Protein AF-A0A2V9AGB8-F1 (afdb_monomer_lite)

Secondary structure (DSSP, 8-state):
--S--S-EEEEEEEEEESS-SEEES--TT---SSTT--EEEEEEEEEEEE--STT---SEEE-SS-EEEEEEEEEEE--TTTSTTGGGSGGG-SEEEE-TTSS--EEEEEEEEEEES--EEEE-BTTBEEEEEEEEEEE--S-SSS----SEEES---TTEEEEEEEEEEEE--SS---SEEE--SSS--EEEEEESTT-EESSEEEEEEE-SS----SS-TTTTTEEEEETTEEES--HHHHHT---EE--S---S---GGG-EE--TTS-EEEEEEEPPTTSSS-EEEEEESSSS-EEEETTSSTTSEEE---TT-EEEEEEEEEE--TT-S-SEEEEE-SSSPPEEEEEEEE--S-SSS---EEEEEEEEEEE---EEEEEEEEESSS-EEEEEEEEEEE-TTSS-HHHHHHHHHH-----TTPPTT-EE--TT-------

Sequence (444 aa):
MSGTQLPIHITNIAFQYPQRGVVIGECSDGNRTGTCGVSGAVLDNVTAGLANQPNSGPCTDITGGSFWIWLRDYGCSGNAYNAAGGRFSNNAAAVLIDGAGNSGNGLIHINDSNFAGGGIKFIPGANGGSLYGSNITEEGLGDRVHDIPPVVWFTSFGGAVDSYLSNIQMADGGPTPTPAIQNDGGGPGPTVANTTGGGGVQGSATVLNQNIQNFTAQAISPILARQTGFFNGYMVGETDSARRIAGLVPVRFKNLAVSNSSSWVATQYSGATTLSTGQPDPFGGTSATKASSTTAMNEGMYFSKACQATRYTPNAGDWIIAGAWIKGDSRTTIHGLGLSFCGYPQPTFSKKMYQQGMLEGDGQWSWQWLAYKVSGGPATYFSLYCQFSTSPVTAYGPVLYIIPGGAISDDDALEFASTMASVDSACPVGSICNMPGHPLVTIP

Structure (mmCIF, N/CA/C/O backbone):
data_AF-A0A2V9AGB8-F1
#
_entry.id   AF-A0A2V9AGB8-F1
#
loop_
_atom_site.group_PDB
_atom_site.id
_atom_site.type_symbol
_atom_site.label_atom_id
_atom_site.label_alt_id
_atom_site.label_comp_id
_atom_site.label_asym_id
_atom_site.label_entity_id
_atom_site.label_seq_id
_atom_site.pdbx_PDB_ins_code
_atom_site.Cartn_x
_atom_site.Cartn_y
_atom_site.Cartn_z
_atom_site.occupancy
_atom_site.B_iso_or_equiv
_atom_site.auth_seq_id
_atom_site.auth_comp_id
_atom_site.auth_asym_id
_atom_site.auth_atom_id
_atom_site.pdbx_PDB_model_num
ATOM 1 N N . MET A 1 1 ? 11.034 12.033 -28.915 1.00 93.31 1 MET A N 1
ATOM 2 C CA . MET A 1 1 ? 9.718 12.670 -29.130 1.00 93.31 1 MET A CA 1
ATOM 3 C C . MET A 1 1 ? 9.537 13.741 -28.072 1.00 93.31 1 MET A C 1
ATOM 5 O O . MET A 1 1 ? 9.765 13.452 -26.906 1.00 93.31 1 MET A O 1
ATOM 9 N N . SER A 1 2 ? 9.191 14.961 -28.478 1.00 94.12 2 SER A N 1
ATOM 10 C CA . SER A 1 2 ? 9.151 16.152 -27.617 1.00 94.12 2 SER A CA 1
ATOM 11 C C . SER A 1 2 ? 7.982 17.038 -28.038 1.00 94.12 2 SER A C 1
ATOM 13 O O . SER A 1 2 ? 7.814 17.278 -29.234 1.00 94.12 2 SER A O 1
ATOM 15 N N . GLY A 1 3 ? 7.176 17.508 -27.084 1.00 92.19 3 GLY A N 1
ATOM 16 C CA . GLY A 1 3 ? 6.088 18.470 -27.306 1.00 92.19 3 GLY A CA 1
ATOM 17 C C . GLY A 1 3 ? 4.980 17.967 -28.236 1.00 92.19 3 GLY A C 1
ATOM 18 O O . GLY A 1 3 ? 4.286 18.756 -28.870 1.00 92.19 3 GLY A O 1
ATOM 19 N N . THR A 1 4 ? 4.840 16.650 -28.369 1.00 91.06 4 THR A N 1
ATOM 20 C CA . THR A 1 4 ? 3.859 16.026 -29.259 1.00 91.06 4 THR A CA 1
ATOM 21 C C . THR A 1 4 ? 2.482 16.056 -28.605 1.00 91.06 4 THR A C 1
ATOM 23 O O . THR A 1 4 ? 2.311 15.494 -27.531 1.00 91.06 4 THR A O 1
ATOM 26 N N . GLN A 1 5 ? 1.516 16.708 -29.253 1.00 88.00 5 GLN A N 1
ATOM 27 C CA . GLN A 1 5 ? 0.129 16.834 -28.770 1.00 88.00 5 GLN A CA 1
ATOM 28 C C . GLN A 1 5 ? -0.890 16.104 -29.659 1.00 88.00 5 GLN A C 1
ATOM 30 O O . GLN A 1 5 ? -2.086 16.109 -29.381 1.00 88.00 5 GLN A O 1
ATOM 35 N N . LEU A 1 6 ? -0.424 15.505 -30.757 1.00 87.94 6 LEU A N 1
ATOM 36 C CA . LEU A 1 6 ? -1.222 14.665 -31.644 1.00 87.94 6 LEU A CA 1
ATOM 37 C C . LEU A 1 6 ? -0.650 13.246 -31.616 1.00 87.94 6 LEU A C 1
ATOM 39 O O . LEU A 1 6 ? 0.575 13.120 -31.613 1.00 87.94 6 LEU A O 1
ATOM 43 N N . PRO A 1 7 ? -1.490 12.196 -31.653 1.00 90.62 7 PRO A N 1
ATOM 44 C CA . PRO A 1 7 ? -1.014 10.824 -31.573 1.00 90.62 7 PRO A CA 1
ATOM 45 C C . PRO A 1 7 ? 0.038 10.490 -32.637 1.00 90.62 7 PRO A C 1
ATOM 47 O O . PRO A 1 7 ? -0.209 10.646 -33.834 1.00 90.62 7 PRO A O 1
ATOM 50 N N . ILE A 1 8 ? 1.193 9.984 -32.203 1.00 95.62 8 ILE A N 1
ATOM 51 C CA . ILE A 1 8 ? 2.215 9.394 -33.077 1.00 95.62 8 ILE A CA 1
ATOM 52 C C . ILE A 1 8 ? 2.158 7.873 -32.949 1.00 95.62 8 ILE A C 1
ATOM 54 O O . ILE A 1 8 ? 2.048 7.347 -31.845 1.00 95.62 8 ILE A O 1
ATOM 58 N N . HIS A 1 9 ? 2.272 7.165 -34.072 1.00 97.38 9 HIS A N 1
ATOM 59 C CA . HIS A 1 9 ? 2.356 5.708 -34.104 1.00 97.38 9 HIS A CA 1
ATOM 60 C C . HIS A 1 9 ? 3.596 5.272 -34.892 1.00 97.38 9 HIS A C 1
ATOM 62 O O . HIS A 1 9 ? 3.750 5.627 -36.060 1.00 97.38 9 HIS A O 1
ATOM 68 N N . ILE A 1 10 ? 4.482 4.523 -34.237 1.00 97.50 10 ILE A N 1
ATOM 69 C CA . ILE A 1 10 ? 5.716 3.963 -34.794 1.00 97.50 10 ILE A CA 1
ATOM 70 C C . ILE A 1 10 ? 5.627 2.443 -34.687 1.00 97.50 10 ILE A C 1
ATOM 72 O O . ILE A 1 10 ? 5.300 1.929 -33.620 1.00 97.50 10 ILE A O 1
ATOM 76 N N . THR A 1 11 ? 5.931 1.726 -35.769 1.00 98.06 11 THR A N 1
ATOM 77 C CA . THR A 1 11 ? 5.819 0.264 -35.783 1.00 98.06 11 THR A CA 1
ATOM 78 C C . THR A 1 11 ? 6.891 -0.424 -36.618 1.00 98.06 11 THR A C 1
ATOM 80 O O . THR A 1 11 ? 7.381 0.163 -37.583 1.00 98.06 11 THR A O 1
ATOM 83 N N . ASN A 1 12 ? 7.213 -1.676 -36.269 1.00 97.62 12 ASN A N 1
ATOM 84 C CA . ASN A 1 12 ? 8.089 -2.584 -37.019 1.00 97.62 12 ASN A CA 1
ATOM 85 C C . ASN A 1 12 ? 9.506 -2.036 -37.233 1.00 97.62 12 ASN A C 1
ATOM 87 O O . ASN A 1 12 ? 10.056 -2.100 -38.335 1.00 97.62 12 ASN A O 1
ATOM 91 N N . ILE A 1 13 ? 10.095 -1.472 -36.179 1.00 96.75 13 ILE A N 1
ATOM 92 C CA . ILE A 1 13 ? 11.443 -0.903 -36.230 1.00 96.75 13 ILE A CA 1
ATOM 93 C C . ILE A 1 13 ? 12.311 -1.538 -35.147 1.00 96.75 13 ILE A C 1
ATOM 95 O O . ILE A 1 13 ? 11.943 -1.578 -33.976 1.00 96.75 13 ILE A O 1
ATOM 99 N N . ALA A 1 14 ? 13.504 -1.972 -35.545 1.00 96.00 14 ALA A N 1
ATOM 100 C CA . ALA A 1 14 ? 14.556 -2.412 -34.643 1.00 96.00 14 ALA A CA 1
ATOM 101 C C . ALA A 1 14 ? 15.813 -1.572 -34.875 1.00 96.00 14 ALA A C 1
ATOM 103 O O . ALA A 1 14 ? 16.216 -1.348 -36.019 1.00 96.00 14 ALA A O 1
ATOM 104 N N . PHE A 1 15 ? 16.431 -1.093 -33.800 1.00 94.50 15 PHE A N 1
ATOM 105 C CA . PHE A 1 15 ? 17.645 -0.288 -33.885 1.00 94.50 15 PHE A CA 1
ATOM 106 C C . PHE A 1 15 ? 18.494 -0.412 -32.623 1.00 94.50 15 PHE A C 1
ATOM 108 O O . PHE A 1 15 ? 18.021 -0.834 -31.570 1.00 94.50 15 PHE A O 1
ATOM 115 N N . GLN A 1 16 ? 19.759 -0.011 -32.726 1.00 91.62 16 GLN A N 1
ATOM 116 C CA . GLN A 1 16 ? 20.667 0.103 -31.592 1.00 91.62 16 GLN A CA 1
ATOM 117 C C . GLN A 1 16 ? 21.206 1.528 -31.525 1.00 91.62 16 GLN A C 1
ATOM 119 O O . GLN A 1 16 ? 21.646 2.075 -32.537 1.00 91.62 16 GLN A O 1
ATOM 124 N N . TYR A 1 17 ? 21.191 2.125 -30.335 1.00 90.81 17 TYR A N 1
ATOM 125 C CA . TYR A 1 17 ? 21.788 3.434 -30.098 1.00 90.81 17 TYR A CA 1
ATOM 126 C C . TYR A 1 17 ? 22.659 3.400 -28.835 1.00 90.81 17 TYR A C 1
ATOM 128 O O . TYR A 1 17 ? 22.215 2.869 -27.820 1.00 90.81 17 TYR A O 1
ATOM 136 N N . PRO A 1 18 ? 23.891 3.951 -28.845 1.00 85.81 18 PRO A N 1
ATOM 137 C CA . PRO A 1 18 ? 24.830 3.737 -27.745 1.00 85.81 18 PRO A CA 1
ATOM 138 C C . PRO A 1 18 ? 24.352 4.232 -26.378 1.00 85.81 18 PRO A C 1
ATOM 140 O O . PRO A 1 18 ? 24.642 3.578 -25.387 1.00 85.81 18 PRO A O 1
ATOM 143 N N . GLN A 1 19 ? 23.640 5.364 -26.324 1.00 90.25 19 GLN A N 1
ATOM 144 C CA . GLN A 1 19 ? 23.253 6.012 -25.064 1.00 90.25 19 GLN A CA 1
ATOM 145 C C . GLN A 1 19 ? 21.804 5.727 -24.660 1.00 90.25 19 GLN A C 1
ATOM 147 O O . GLN A 1 19 ? 21.586 4.930 -23.760 1.00 90.25 19 GLN A O 1
ATOM 152 N N . ARG A 1 20 ? 20.817 6.370 -25.297 1.00 93.94 20 ARG A N 1
ATOM 153 C CA . ARG A 1 20 ? 19.378 6.188 -25.029 1.00 93.94 20 ARG A CA 1
ATOM 154 C C . ARG A 1 20 ? 18.658 5.884 -26.337 1.00 93.94 20 ARG A C 1
ATOM 156 O O . ARG A 1 20 ? 18.829 6.632 -27.296 1.00 93.94 20 ARG A O 1
ATOM 163 N N . GLY A 1 21 ? 17.893 4.798 -26.390 1.00 93.94 21 GLY A N 1
ATOM 164 C CA . GLY A 1 21 ? 17.223 4.352 -27.612 1.00 93.94 21 GLY A CA 1
ATOM 165 C C . GLY A 1 21 ? 16.007 5.212 -27.945 1.00 93.94 21 GLY A C 1
ATOM 166 O O . GLY A 1 21 ? 15.950 5.852 -28.993 1.00 93.94 21 GLY A O 1
ATOM 167 N N . VAL A 1 22 ? 15.045 5.262 -27.027 1.00 96.81 22 VAL A N 1
ATOM 168 C CA . VAL A 1 22 ? 13.803 6.026 -27.175 1.00 96.81 22 VAL A CA 1
ATOM 169 C C . VAL A 1 22 ? 13.707 7.050 -26.052 1.00 96.81 22 VAL A C 1
ATOM 171 O O . VAL A 1 22 ? 13.789 6.701 -24.882 1.00 96.81 22 VAL A O 1
ATOM 174 N N . VAL A 1 23 ? 13.490 8.319 -26.396 1.00 97.19 23 VAL A N 1
ATOM 175 C CA . VAL A 1 23 ? 13.257 9.394 -25.418 1.00 97.19 23 VAL A CA 1
ATOM 176 C C . VAL A 1 23 ? 11.911 10.050 -25.711 1.00 97.19 23 VAL A C 1
ATOM 178 O O . VAL A 1 23 ? 11.649 10.437 -26.854 1.00 97.19 23 VAL A O 1
ATOM 181 N N . ILE A 1 24 ? 11.051 10.167 -24.702 1.00 97.62 24 ILE A N 1
ATOM 182 C CA . ILE A 1 24 ? 9.681 10.682 -24.783 1.00 97.62 24 ILE A CA 1
ATOM 183 C C . ILE A 1 24 ? 9.496 11.766 -23.718 1.00 97.62 24 ILE A C 1
ATOM 185 O O . ILE A 1 24 ? 9.663 11.510 -22.530 1.00 97.62 24 ILE A O 1
ATOM 189 N N . GLY A 1 25 ? 9.131 12.974 -24.146 1.00 96.31 25 GLY A N 1
ATOM 190 C CA . GLY A 1 25 ? 8.776 14.082 -23.255 1.00 96.31 25 GLY A CA 1
ATOM 191 C C . GLY A 1 25 ? 9.940 14.955 -22.782 1.00 96.31 25 GLY A C 1
ATOM 192 O O . GLY A 1 25 ? 9.713 15.974 -22.133 1.00 96.31 25 GLY A O 1
ATOM 193 N N . GLU A 1 26 ? 11.179 14.606 -23.131 1.00 96.56 26 GLU A N 1
ATOM 194 C CA . GLU A 1 26 ? 12.345 15.471 -22.927 1.00 96.56 26 GLU A CA 1
ATOM 195 C C . GLU A 1 26 ? 12.436 16.515 -24.048 1.00 96.56 26 GLU A C 1
ATOM 197 O O . GLU A 1 26 ? 12.346 16.178 -25.231 1.00 96.56 26 GLU A O 1
ATOM 202 N N . CYS A 1 27 ? 12.629 17.779 -23.677 1.00 95.31 27 CYS A N 1
ATOM 203 C CA . CYS A 1 27 ? 12.883 18.863 -24.619 1.00 95.31 27 CYS A CA 1
ATOM 204 C C . CYS A 1 27 ? 14.236 18.691 -25.335 1.00 95.31 27 CYS A C 1
ATOM 206 O O . CYS A 1 27 ? 15.144 18.024 -24.846 1.00 95.31 27 CYS A O 1
ATOM 208 N N . SER A 1 28 ? 14.426 19.354 -26.480 1.00 92.81 28 SER A N 1
ATOM 209 C CA . SER A 1 28 ? 15.685 19.284 -27.247 1.00 92.81 28 SER A CA 1
ATOM 210 C C . SER A 1 28 ? 16.911 19.847 -26.515 1.00 92.81 28 SER A C 1
ATOM 212 O O . SER A 1 28 ? 18.037 19.556 -26.905 1.00 92.81 28 SER A O 1
ATOM 214 N N . ASP A 1 29 ? 16.700 20.668 -25.488 1.00 93.12 29 ASP A N 1
ATOM 215 C CA . ASP A 1 29 ? 17.731 21.198 -24.588 1.00 93.12 29 ASP A CA 1
ATOM 216 C C . ASP A 1 29 ? 17.992 20.289 -23.369 1.00 93.12 29 ASP A C 1
ATOM 218 O O . ASP A 1 29 ? 18.758 20.652 -22.479 1.00 93.12 29 ASP A O 1
ATOM 222 N N . GLY A 1 30 ? 17.360 19.111 -23.319 1.00 92.31 30 GLY A N 1
ATOM 223 C CA . GLY A 1 30 ? 17.461 18.161 -22.213 1.00 92.31 30 GLY A CA 1
ATOM 224 C C . GLY A 1 30 ? 16.517 18.457 -21.045 1.00 92.31 30 GLY A C 1
ATOM 225 O O . GLY A 1 30 ? 16.614 17.803 -20.008 1.00 92.31 30 GLY A O 1
ATOM 226 N N . ASN A 1 31 ? 15.609 19.431 -21.164 1.00 93.56 31 ASN A N 1
ATOM 227 C CA . ASN A 1 31 ? 14.675 19.750 -20.090 1.00 93.56 31 ASN A CA 1
ATOM 228 C C . ASN A 1 31 ? 13.601 18.652 -19.902 1.00 93.56 31 ASN A C 1
ATOM 230 O O . ASN A 1 31 ? 12.929 18.243 -20.849 1.00 93.56 31 ASN A O 1
ATOM 234 N N . ARG A 1 32 ? 13.413 18.217 -18.647 1.00 94.62 32 ARG A N 1
ATOM 235 C CA . ARG A 1 32 ? 12.507 17.138 -18.205 1.00 94.62 32 ARG A CA 1
ATOM 236 C C . ARG A 1 32 ? 11.331 17.627 -17.339 1.00 94.62 32 ARG A C 1
ATOM 238 O O . ARG A 1 32 ? 10.526 16.822 -16.872 1.00 94.62 32 ARG A O 1
ATOM 245 N N . THR A 1 33 ? 11.214 18.936 -17.092 1.00 90.31 33 THR A N 1
ATOM 246 C CA . THR A 1 33 ? 10.330 19.505 -16.050 1.00 90.31 33 THR A CA 1
ATOM 247 C C . THR A 1 33 ? 8.850 19.611 -16.424 1.00 90.31 33 THR A C 1
ATOM 249 O O . THR A 1 33 ? 8.050 20.063 -15.608 1.00 90.31 33 THR A O 1
ATOM 252 N N . GLY A 1 34 ? 8.452 19.199 -17.630 1.00 85.06 34 GLY A N 1
ATOM 253 C CA . GLY A 1 34 ? 7.045 19.237 -18.057 1.00 85.06 34 GLY A CA 1
ATOM 254 C C . GLY A 1 34 ? 6.770 20.034 -19.329 1.00 85.06 34 GLY A C 1
ATOM 255 O O . GLY A 1 34 ? 5.703 19.904 -19.918 1.00 85.06 34 GLY A O 1
ATOM 256 N N . THR A 1 35 ? 7.717 20.862 -19.777 1.00 89.50 35 THR A N 1
ATOM 257 C CA . THR A 1 35 ? 7.488 21.808 -20.884 1.00 89.50 35 THR A CA 1
ATOM 258 C C . THR A 1 35 ? 7.236 21.120 -22.226 1.00 89.50 35 THR A C 1
ATOM 260 O O . THR A 1 35 ? 6.495 21.641 -23.056 1.00 89.50 35 THR A O 1
ATOM 263 N N . CYS A 1 36 ? 7.840 19.951 -22.444 1.00 94.50 36 CYS A N 1
ATOM 264 C CA . CYS A 1 36 ? 7.767 19.220 -23.707 1.00 94.50 36 CYS A CA 1
ATOM 265 C C . CYS A 1 36 ? 7.106 17.849 -23.572 1.00 94.50 36 CYS A C 1
ATOM 267 O O . CYS A 1 36 ? 7.430 16.940 -24.342 1.00 94.50 36 CYS A O 1
ATOM 269 N N . GLY A 1 37 ? 6.175 17.707 -22.626 1.00 94.06 37 GLY A N 1
ATOM 270 C CA . GLY A 1 37 ? 5.407 16.481 -22.445 1.00 94.06 37 GLY A CA 1
ATOM 271 C C . GLY A 1 37 ? 4.793 15.977 -23.746 1.00 94.06 37 GLY A C 1
ATOM 272 O O . GLY A 1 37 ? 4.405 16.751 -24.630 1.00 94.06 37 GLY A O 1
ATOM 273 N N . VAL A 1 38 ? 4.748 14.656 -23.874 1.00 96.81 38 VAL A N 1
ATOM 274 C CA . VAL A 1 38 ? 4.132 13.975 -25.009 1.00 96.81 38 VAL A CA 1
ATOM 275 C C . VAL A 1 38 ? 2.775 13.444 -24.592 1.00 96.81 38 VAL A C 1
ATOM 277 O O . VAL A 1 38 ? 2.616 12.849 -23.532 1.00 96.81 38 VAL A O 1
ATOM 280 N N . SER A 1 39 ? 1.807 13.652 -25.465 1.00 95.38 39 SER A N 1
ATOM 281 C CA . SER A 1 39 ? 0.431 13.235 -25.320 1.00 95.38 39 SER A CA 1
ATOM 282 C C . SER A 1 39 ? 0.065 12.391 -26.539 1.00 95.38 39 SER A C 1
ATOM 284 O O . SER A 1 39 ? -0.058 12.909 -27.649 1.00 95.38 39 SER A O 1
ATOM 286 N N . GLY A 1 40 ? -0.051 11.076 -26.342 1.00 94.50 40 GLY A N 1
ATOM 287 C CA . GLY A 1 40 ? -0.363 10.136 -27.418 1.00 94.50 40 GLY A CA 1
ATOM 288 C C . GLY A 1 40 ? 0.870 9.669 -28.195 1.00 94.50 40 GLY A C 1
ATOM 289 O O . GLY A 1 40 ? 1.226 10.239 -29.225 1.00 94.50 40 GLY A O 1
ATOM 290 N N . ALA A 1 41 ? 1.490 8.576 -27.753 1.00 97.00 41 ALA A N 1
ATOM 291 C CA . ALA A 1 41 ? 2.495 7.868 -28.545 1.00 97.00 41 ALA A CA 1
ATOM 292 C C . ALA A 1 41 ? 2.289 6.355 -28.468 1.00 97.00 41 ALA A C 1
ATOM 294 O O . ALA A 1 41 ? 2.092 5.807 -27.388 1.00 97.00 41 ALA A O 1
ATOM 295 N N . VAL A 1 42 ? 2.360 5.680 -29.609 1.00 98.06 42 VAL A N 1
ATOM 296 C CA . VAL A 1 42 ? 2.282 4.223 -29.717 1.00 98.06 42 VAL A CA 1
ATOM 297 C C . VAL A 1 42 ? 3.559 3.718 -30.377 1.00 98.06 42 VAL A C 1
ATOM 299 O O . VAL A 1 42 ? 3.916 4.171 -31.466 1.00 98.06 42 VAL A O 1
ATOM 302 N N . LEU A 1 43 ? 4.237 2.790 -29.712 1.00 98.06 43 LEU A N 1
ATOM 303 C CA . LEU A 1 43 ? 5.363 2.027 -30.228 1.00 98.06 43 LEU A CA 1
ATOM 304 C C . LEU A 1 43 ? 4.927 0.565 -30.251 1.00 98.06 43 LEU A C 1
ATOM 306 O O . LEU A 1 43 ? 4.695 -0.014 -29.193 1.00 98.06 43 LEU A O 1
ATOM 310 N N . ASP A 1 44 ? 4.766 0.010 -31.446 1.00 98.38 44 ASP A N 1
ATOM 311 C CA . ASP A 1 44 ? 4.157 -1.304 -31.667 1.00 98.38 44 ASP A CA 1
ATOM 312 C C . ASP A 1 44 ? 5.098 -2.203 -32.478 1.00 98.38 44 ASP A C 1
ATOM 314 O O . ASP A 1 44 ? 5.456 -1.865 -33.610 1.00 98.38 44 ASP A O 1
ATOM 318 N N . ASN A 1 45 ? 5.538 -3.322 -31.906 1.00 97.94 45 ASN A N 1
ATOM 319 C CA . ASN A 1 45 ? 6.587 -4.168 -32.471 1.00 97.94 45 ASN A CA 1
ATOM 320 C C . ASN A 1 45 ? 7.879 -3.371 -32.725 1.00 97.94 45 ASN A C 1
ATOM 322 O O . ASN A 1 45 ? 8.387 -3.263 -33.849 1.00 97.94 45 ASN A O 1
ATOM 326 N N . VAL A 1 46 ? 8.371 -2.722 -31.667 1.00 97.81 46 VAL A N 1
ATOM 327 C CA . VAL A 1 46 ? 9.589 -1.904 -31.697 1.00 97.81 46 VAL A CA 1
ATOM 328 C C . VAL A 1 46 ? 10.618 -2.485 -30.739 1.00 97.81 46 VAL A C 1
ATOM 330 O O . VAL A 1 46 ? 10.305 -2.818 -29.601 1.00 97.81 46 VAL A O 1
ATOM 333 N N . THR A 1 47 ? 11.867 -2.578 -31.190 1.00 96.62 47 THR A N 1
ATOM 334 C CA . THR A 1 47 ? 12.994 -2.992 -30.347 1.00 96.62 47 THR A CA 1
ATOM 335 C C . THR A 1 47 ? 14.099 -1.946 -30.373 1.00 96.62 47 THR A C 1
ATOM 337 O O . THR A 1 47 ? 14.580 -1.561 -31.441 1.00 96.62 47 THR A O 1
ATOM 340 N N . ALA A 1 48 ? 14.541 -1.518 -29.194 1.00 94.50 48 ALA A N 1
ATOM 341 C CA . ALA A 1 48 ? 15.700 -0.655 -29.031 1.00 94.50 48 ALA A CA 1
ATOM 342 C C . ALA A 1 48 ? 16.799 -1.377 -28.237 1.00 94.50 48 ALA A C 1
ATOM 344 O O . ALA A 1 48 ? 16.574 -1.902 -27.150 1.00 94.50 48 ALA A O 1
ATOM 345 N N . GLY A 1 49 ? 18.010 -1.404 -28.783 1.00 90.31 49 GLY A N 1
ATOM 346 C CA . GLY A 1 49 ? 19.202 -1.904 -28.103 1.00 90.31 49 GLY A CA 1
ATOM 347 C C . GLY A 1 49 ? 20.102 -0.768 -27.627 1.00 90.31 49 GLY A C 1
ATOM 348 O O . GLY A 1 49 ? 20.210 0.269 -28.286 1.00 90.31 49 GLY A O 1
ATOM 349 N N . LEU A 1 50 ? 20.810 -0.991 -26.522 1.00 90.50 50 LEU A N 1
ATOM 350 C CA . LEU A 1 50 ? 21.851 -0.098 -26.016 1.00 90.50 50 LEU A CA 1
ATOM 351 C C . LEU A 1 50 ? 23.254 -0.675 -26.211 1.00 90.50 50 LEU A C 1
ATOM 353 O O . LEU A 1 50 ? 23.440 -1.872 -26.431 1.00 90.50 50 LEU A O 1
ATOM 357 N N . ALA A 1 51 ? 24.267 0.186 -26.108 1.00 84.50 51 ALA A N 1
ATOM 358 C CA . ALA A 1 51 ? 25.621 -0.270 -25.817 1.00 84.50 51 ALA A CA 1
ATOM 359 C C . ALA A 1 51 ? 25.763 -0.433 -24.298 1.00 84.50 51 ALA A C 1
ATOM 361 O O . ALA A 1 51 ? 25.489 0.508 -23.557 1.00 84.50 51 ALA A O 1
ATOM 362 N N . ASN A 1 52 ? 26.219 -1.599 -23.841 1.00 80.44 52 ASN A N 1
ATOM 363 C CA . ASN A 1 52 ? 26.424 -1.887 -22.420 1.00 80.44 52 ASN A CA 1
ATOM 364 C C . ASN A 1 52 ? 27.689 -1.156 -21.916 1.00 80.44 52 ASN A C 1
ATOM 366 O O . ASN A 1 52 ? 28.795 -1.687 -22.004 1.00 80.44 52 ASN A O 1
ATOM 370 N N . GLN A 1 53 ? 27.546 0.106 -21.494 1.00 88.50 53 GLN A N 1
ATOM 371 C CA . GLN A 1 53 ? 28.639 0.976 -21.038 1.00 88.50 53 GLN A CA 1
ATOM 372 C C . GLN A 1 53 ? 28.208 1.851 -19.852 1.00 88.50 53 GLN A C 1
ATOM 374 O O . GLN A 1 53 ? 27.020 2.124 -19.705 1.00 88.50 53 GLN A O 1
ATOM 379 N N . PRO A 1 54 ? 29.138 2.373 -19.027 1.00 86.94 54 PRO A N 1
ATOM 380 C CA . PRO A 1 54 ? 28.777 3.008 -17.755 1.00 86.94 54 PRO A CA 1
ATOM 381 C C . PRO A 1 54 ? 27.805 4.191 -17.801 1.00 86.94 54 PRO A C 1
ATOM 383 O O . PRO A 1 54 ? 27.034 4.391 -16.862 1.00 86.94 54 PRO A O 1
ATOM 386 N N . ASN A 1 55 ? 27.818 4.949 -18.898 1.00 88.06 55 ASN A N 1
ATOM 387 C CA . ASN A 1 55 ? 27.000 6.152 -19.078 1.00 88.06 55 ASN A CA 1
ATOM 388 C C . ASN A 1 55 ? 25.821 5.939 -20.041 1.00 88.06 55 ASN A C 1
ATOM 390 O O . ASN A 1 55 ? 25.162 6.907 -20.415 1.00 88.06 55 ASN A O 1
ATOM 394 N N . SER A 1 56 ? 25.577 4.702 -20.473 1.00 92.31 56 SER A N 1
ATOM 395 C CA . SER A 1 56 ? 24.430 4.366 -21.316 1.00 92.31 56 SER A CA 1
ATOM 396 C C . SER A 1 56 ? 23.174 4.171 -20.478 1.00 92.31 56 SER A C 1
ATOM 398 O O . SER A 1 56 ? 23.247 3.847 -19.295 1.00 92.31 56 SER A O 1
ATOM 400 N N . GLY A 1 57 ? 22.024 4.289 -21.122 1.00 92.94 57 GLY A N 1
ATOM 401 C CA . GLY A 1 57 ? 20.713 4.055 -20.548 1.00 92.94 57 GLY A CA 1
ATOM 402 C C . GLY A 1 57 ? 20.052 5.301 -19.953 1.00 92.94 57 GLY A C 1
ATOM 403 O O . GLY A 1 57 ? 20.679 6.360 -19.872 1.00 92.94 57 GLY A O 1
ATOM 404 N N . PRO A 1 58 ? 18.773 5.184 -19.559 1.00 95.75 58 PRO A N 1
ATOM 405 C CA . PRO A 1 58 ? 17.888 4.032 -19.797 1.00 95.75 58 PRO A CA 1
ATOM 406 C C . PRO A 1 58 ? 17.612 3.812 -21.295 1.00 95.75 58 PRO A C 1
ATOM 408 O O . PRO A 1 58 ? 17.849 4.695 -22.121 1.00 95.75 58 PRO A O 1
ATOM 411 N N . CYS A 1 59 ? 17.134 2.624 -21.670 1.00 96.38 59 CYS A N 1
ATOM 412 C CA . CYS A 1 59 ? 16.876 2.317 -23.082 1.00 96.38 59 CYS A CA 1
ATOM 413 C C . CYS A 1 59 ? 15.683 3.099 -23.623 1.00 96.38 59 CYS A C 1
ATOM 415 O O . CYS A 1 59 ? 15.789 3.757 -24.660 1.00 96.38 59 CYS A O 1
ATOM 417 N N . THR A 1 60 ? 14.590 3.097 -22.867 1.00 97.88 60 THR A N 1
ATOM 418 C CA . THR A 1 60 ? 13.451 3.990 -23.057 1.00 97.88 60 THR A CA 1
ATOM 419 C C . THR A 1 60 ? 13.349 4.939 -21.876 1.00 97.88 60 THR A C 1
ATOM 421 O O . THR A 1 60 ? 13.343 4.499 -20.731 1.00 97.88 60 THR A O 1
ATOM 424 N N . ASP A 1 61 ? 13.249 6.231 -22.155 1.00 97.75 61 ASP A N 1
ATOM 425 C CA . ASP A 1 61 ? 13.164 7.303 -21.168 1.00 97.75 61 ASP A CA 1
ATOM 426 C C . ASP A 1 61 ? 11.865 8.087 -21.379 1.00 97.75 61 ASP A C 1
ATOM 428 O O . ASP A 1 61 ? 11.705 8.762 -22.398 1.00 97.75 61 ASP A O 1
ATOM 432 N N . ILE A 1 62 ? 10.917 7.967 -20.452 1.00 98.31 62 ILE A N 1
ATOM 433 C CA . ILE A 1 62 ? 9.615 8.641 -20.488 1.00 98.31 62 ILE A CA 1
ATOM 434 C C . ILE A 1 62 ? 9.581 9.666 -19.359 1.00 98.31 62 ILE A C 1
ATOM 436 O O . ILE A 1 62 ? 9.605 9.309 -18.184 1.00 98.31 62 ILE A O 1
ATOM 440 N N . THR A 1 63 ? 9.501 10.946 -19.705 1.00 97.44 63 THR A N 1
ATOM 441 C CA . THR A 1 63 ? 9.543 12.051 -18.742 1.00 97.44 63 THR A CA 1
ATOM 442 C C . THR A 1 63 ? 8.684 13.233 -19.199 1.00 97.44 63 THR A C 1
ATOM 444 O O . THR A 1 63 ? 7.878 13.108 -20.120 1.00 97.44 63 THR A O 1
ATOM 447 N N . GLY A 1 64 ? 8.824 14.391 -18.552 1.00 93.81 64 GLY A N 1
ATOM 448 C CA . GLY A 1 64 ? 8.236 15.640 -19.022 1.00 93.81 64 GLY A CA 1
ATOM 449 C C . GLY A 1 64 ? 6.726 15.738 -18.863 1.00 93.81 64 GLY A C 1
ATOM 450 O O . GLY A 1 64 ? 6.109 16.509 -19.588 1.00 93.81 64 GLY A O 1
ATOM 451 N N . GLY A 1 65 ? 6.115 14.991 -17.943 1.00 94.31 65 GLY A N 1
ATOM 452 C CA . GLY A 1 65 ? 4.661 15.001 -17.787 1.00 94.31 65 GLY A CA 1
ATOM 453 C C . GLY A 1 65 ? 3.953 14.373 -18.987 1.00 94.31 65 GLY A C 1
ATOM 454 O O . GLY A 1 65 ? 2.990 14.937 -19.501 1.00 94.31 65 GLY A O 1
ATOM 455 N N . SER A 1 66 ? 4.482 13.252 -19.480 1.00 97.06 66 SER A N 1
ATOM 456 C CA . SER A 1 66 ? 3.947 12.552 -20.648 1.00 97.06 66 SER A CA 1
ATOM 457 C C . SER A 1 66 ? 2.796 11.618 -20.277 1.00 97.06 66 SER A C 1
ATOM 459 O O . SER A 1 66 ? 2.838 10.938 -19.248 1.00 97.06 66 SER A O 1
ATOM 461 N N . PHE A 1 67 ? 1.784 11.565 -21.145 1.00 96.12 67 PHE A N 1
ATOM 462 C CA . PHE A 1 67 ? 0.575 10.771 -20.954 1.00 96.12 67 PHE A CA 1
ATOM 463 C C . PHE A 1 67 ? 0.141 10.039 -22.219 1.00 96.12 67 PHE A C 1
ATOM 465 O O . PHE A 1 67 ? 0.440 10.469 -23.335 1.00 96.12 67 PHE A O 1
ATOM 472 N N . TRP A 1 68 ? -0.625 8.959 -22.032 1.00 96.75 68 TRP A N 1
ATOM 473 C CA . TRP A 1 68 ? -1.198 8.169 -23.126 1.00 96.75 68 TRP A CA 1
ATOM 474 C C . TRP A 1 68 ? -0.098 7.589 -24.017 1.00 96.75 68 TRP A C 1
ATOM 476 O O . TRP A 1 68 ? 0.029 7.927 -25.197 1.00 96.75 68 TRP A O 1
ATOM 486 N N . ILE A 1 69 ? 0.745 6.755 -23.415 1.00 98.25 69 ILE A N 1
ATOM 487 C CA . ILE A 1 69 ? 1.864 6.106 -24.096 1.00 98.25 69 ILE A CA 1
ATOM 488 C C . ILE A 1 69 ? 1.607 4.604 -24.109 1.00 98.25 69 ILE A C 1
ATOM 490 O O . ILE A 1 69 ? 1.307 4.027 -23.068 1.00 98.25 69 ILE A O 1
ATOM 494 N N . TRP A 1 70 ? 1.742 3.969 -25.268 1.00 98.44 70 TRP A N 1
ATOM 495 C CA . TRP A 1 70 ? 1.594 2.526 -25.432 1.00 98.44 70 TRP A CA 1
ATOM 496 C C . TRP A 1 70 ? 2.872 1.936 -26.012 1.00 98.44 70 TRP A C 1
ATOM 498 O O . TRP A 1 70 ? 3.277 2.310 -27.109 1.00 98.44 70 TRP A O 1
ATOM 508 N N . LEU A 1 71 ? 3.473 1.002 -25.286 1.00 98.50 71 LEU A N 1
ATOM 509 C CA . LEU A 1 71 ? 4.534 0.123 -25.758 1.00 98.50 71 LEU A CA 1
ATOM 510 C C . LEU A 1 71 ? 3.916 -1.272 -25.914 1.00 98.50 71 LEU A C 1
ATOM 512 O O . LEU A 1 71 ? 3.458 -1.848 -24.929 1.00 98.50 71 LEU A O 1
ATOM 516 N N . ARG A 1 72 ? 3.832 -1.780 -27.141 1.00 98.00 72 ARG A N 1
ATOM 517 C CA . ARG A 1 72 ? 3.229 -3.079 -27.482 1.00 98.00 72 ARG A CA 1
ATOM 518 C C . ARG A 1 72 ? 4.248 -3.902 -28.243 1.00 98.00 72 ARG A C 1
ATOM 520 O O . ARG A 1 72 ? 4.952 -3.332 -29.077 1.00 98.00 72 ARG A O 1
ATOM 527 N N . ASP A 1 73 ? 4.340 -5.194 -27.944 1.00 97.50 73 ASP A N 1
ATOM 528 C CA . ASP A 1 73 ? 5.327 -6.079 -28.570 1.00 97.50 73 ASP A CA 1
ATOM 529 C C . ASP A 1 73 ? 6.735 -5.447 -28.506 1.00 97.50 73 ASP A C 1
ATOM 531 O O . ASP A 1 73 ? 7.429 -5.274 -29.510 1.00 97.50 73 ASP A O 1
ATOM 535 N N . TYR A 1 74 ? 7.104 -4.952 -27.319 1.00 97.56 74 TYR A N 1
ATOM 536 C CA . TYR A 1 74 ? 8.218 -4.017 -27.155 1.00 97.56 74 TYR A CA 1
ATOM 537 C C . TYR A 1 74 ? 9.464 -4.683 -26.568 1.00 97.56 74 TYR A C 1
ATOM 539 O O . TYR A 1 74 ? 9.401 -5.418 -25.581 1.00 97.56 74 TYR A O 1
ATOM 547 N N . GLY A 1 75 ? 10.622 -4.377 -27.152 1.00 95.88 75 GLY A N 1
ATOM 548 C CA . GLY A 1 75 ? 11.924 -4.863 -26.700 1.00 95.88 75 GLY A CA 1
ATOM 549 C C . GLY A 1 75 ? 12.849 -3.728 -26.271 1.00 95.88 75 GLY A C 1
ATOM 550 O O . GLY A 1 75 ? 13.040 -2.763 -27.012 1.00 95.88 75 GLY A O 1
ATOM 551 N N . CYS A 1 76 ? 13.477 -3.854 -25.101 1.00 93.94 76 CYS A N 1
ATOM 552 C CA . CYS A 1 76 ? 14.542 -2.940 -24.675 1.00 93.94 76 CYS A CA 1
ATOM 553 C C . CYS A 1 76 ? 15.605 -3.648 -23.834 1.00 93.94 76 CYS A C 1
ATOM 555 O O . CYS A 1 76 ? 15.281 -4.425 -22.939 1.00 93.94 76 CYS A O 1
ATOM 557 N N . SER A 1 77 ? 16.875 -3.313 -24.053 1.00 90.12 77 SER A N 1
ATOM 558 C CA . SER A 1 77 ? 17.970 -3.749 -23.178 1.00 90.12 77 SER A CA 1
ATOM 559 C C . SER A 1 77 ? 18.284 -2.682 -22.127 1.00 90.12 77 SER A C 1
ATOM 561 O O . SER A 1 77 ? 18.679 -1.575 -22.492 1.00 90.12 77 SER A O 1
ATOM 563 N N . GLY A 1 78 ? 18.160 -3.002 -20.842 1.00 90.31 78 GLY A N 1
ATOM 564 C CA . GLY A 1 78 ? 18.702 -2.198 -19.750 1.00 90.31 78 GLY A CA 1
ATOM 565 C C . GLY A 1 78 ? 20.236 -2.198 -19.711 1.00 90.31 78 GLY A C 1
ATOM 566 O O . GLY A 1 78 ? 20.915 -2.720 -20.596 1.00 90.31 78 GLY A O 1
ATOM 567 N N . ASN A 1 79 ? 20.794 -1.570 -18.677 1.00 92.56 79 ASN A N 1
ATOM 568 C CA . ASN A 1 79 ? 22.242 -1.395 -18.509 1.00 92.56 79 ASN A CA 1
ATOM 569 C C . ASN A 1 79 ? 22.700 -1.703 -17.071 1.00 92.56 79 ASN A C 1
ATOM 571 O O . ASN A 1 79 ? 23.682 -1.140 -16.588 1.00 92.56 79 ASN A O 1
ATOM 575 N N . ALA A 1 80 ? 21.981 -2.570 -16.349 1.00 90.38 80 ALA A N 1
ATOM 576 C CA . ALA A 1 80 ? 22.244 -2.848 -14.933 1.00 90.38 80 ALA A CA 1
ATOM 577 C C . ALA A 1 80 ? 23.680 -3.323 -14.641 1.00 90.38 80 ALA A C 1
ATOM 579 O O . ALA A 1 80 ? 24.215 -3.023 -13.575 1.00 90.38 80 ALA A O 1
ATOM 580 N N . TYR A 1 81 ? 24.318 -3.990 -15.606 1.00 88.44 81 TYR A N 1
ATOM 581 C CA . TYR A 1 81 ? 25.688 -4.506 -15.527 1.00 88.44 81 TYR A CA 1
ATOM 582 C C . TYR A 1 81 ? 26.754 -3.426 -15.369 1.00 88.44 81 TYR A C 1
ATOM 584 O O . TYR A 1 81 ? 27.710 -3.603 -14.620 1.00 88.44 81 TYR A O 1
ATOM 592 N N . ASN A 1 82 ? 26.610 -2.325 -16.109 1.00 90.81 82 ASN A N 1
ATOM 593 C CA . ASN A 1 82 ? 27.661 -1.319 -16.231 1.00 90.81 82 ASN A CA 1
ATOM 594 C C . ASN A 1 82 ? 27.247 0.051 -15.706 1.00 90.81 82 ASN A C 1
ATOM 596 O O . ASN A 1 82 ? 28.131 0.862 -15.431 1.00 90.81 82 ASN A O 1
ATOM 600 N N . ALA A 1 83 ? 25.947 0.326 -15.558 1.00 91.06 83 ALA A N 1
ATOM 601 C CA . ALA A 1 83 ? 25.450 1.627 -15.133 1.00 91.06 83 ALA A CA 1
ATOM 602 C C . ALA A 1 83 ? 26.150 2.107 -13.854 1.00 91.06 83 ALA A C 1
ATOM 604 O O . ALA A 1 83 ? 26.202 1.404 -12.841 1.00 91.06 83 ALA A O 1
ATOM 605 N N . ALA A 1 84 ? 26.649 3.344 -13.873 1.00 86.94 84 ALA A N 1
ATOM 606 C CA . ALA A 1 84 ? 27.157 3.979 -12.665 1.00 86.94 84 ALA A CA 1
ATOM 607 C C . ALA A 1 84 ? 26.036 4.037 -11.604 1.00 86.94 84 ALA A C 1
ATOM 609 O O . ALA A 1 84 ? 24.964 4.597 -11.850 1.00 86.94 84 ALA A O 1
ATOM 610 N N . GLY A 1 85 ? 26.267 3.420 -10.440 1.00 86.00 85 GLY A N 1
ATOM 611 C CA . GLY A 1 85 ? 25.250 3.209 -9.396 1.00 86.00 85 GLY A CA 1
ATOM 612 C C . GLY A 1 85 ? 24.565 1.832 -9.421 1.00 86.00 85 GLY A C 1
ATOM 613 O O . GLY A 1 85 ? 23.694 1.576 -8.588 1.00 86.00 85 GLY A O 1
ATOM 614 N N . GLY A 1 86 ? 24.961 0.944 -10.340 1.00 89.44 86 GLY A N 1
ATOM 615 C CA . GLY A 1 86 ? 24.477 -0.434 -10.453 1.00 89.44 86 GLY A CA 1
ATOM 616 C C . GLY A 1 86 ? 22.977 -0.519 -10.726 1.00 89.44 86 GLY A C 1
ATOM 617 O O . GLY A 1 86 ? 22.381 0.399 -11.293 1.00 89.44 86 GLY A O 1
ATOM 618 N N . ARG A 1 87 ? 22.342 -1.599 -10.252 1.00 89.56 87 ARG A N 1
ATOM 619 C CA . ARG A 1 87 ? 20.909 -1.885 -10.456 1.00 89.56 87 ARG A CA 1
ATOM 620 C C . ARG A 1 87 ? 19.955 -0.767 -10.026 1.00 89.56 87 ARG A C 1
ATOM 622 O O . ARG A 1 87 ? 18.839 -0.688 -10.521 1.00 89.56 87 ARG A O 1
ATOM 629 N N . PHE A 1 88 ? 20.370 0.094 -9.097 1.00 91.25 88 PHE A N 1
ATOM 630 C CA . PHE A 1 88 ? 19.528 1.175 -8.586 1.00 91.25 88 PHE A CA 1
ATOM 631 C C . PHE A 1 88 ? 19.560 2.434 -9.460 1.00 91.25 88 PHE A C 1
ATOM 633 O O . PHE A 1 88 ? 18.715 3.320 -9.299 1.00 91.25 88 PHE A O 1
ATOM 640 N N . SER A 1 89 ? 20.521 2.528 -10.381 1.00 94.62 89 SER A N 1
ATOM 641 C CA . SER A 1 89 ? 20.682 3.670 -11.274 1.00 94.62 89 SER A CA 1
ATOM 642 C C . SER A 1 89 ? 19.482 3.832 -12.206 1.00 94.62 89 SER A C 1
ATOM 644 O O . SER A 1 89 ? 18.891 2.855 -12.656 1.00 94.62 89 SER A O 1
ATOM 646 N N . ASN A 1 90 ? 19.132 5.073 -12.550 1.00 95.88 90 ASN A N 1
ATOM 647 C CA . ASN A 1 90 ? 18.141 5.339 -13.601 1.00 95.88 90 ASN A CA 1
ATOM 648 C C . ASN A 1 90 ? 18.600 4.778 -14.951 1.00 95.88 90 ASN A C 1
ATOM 650 O O . ASN A 1 90 ? 17.792 4.270 -15.720 1.00 95.88 90 ASN A O 1
ATOM 654 N N . ASN A 1 91 ? 19.911 4.791 -15.181 1.00 95.25 91 ASN A N 1
ATOM 655 C CA . ASN A 1 91 ? 20.529 4.262 -16.384 1.00 95.25 91 ASN A CA 1
ATOM 656 C C . ASN A 1 91 ? 20.411 2.737 -16.496 1.00 95.25 91 ASN A C 1
ATOM 658 O O . ASN A 1 91 ? 20.476 2.212 -17.599 1.00 95.25 91 ASN A O 1
ATOM 662 N N . ALA A 1 92 ? 20.213 2.023 -15.383 1.00 94.38 92 ALA A N 1
ATOM 663 C CA . ALA A 1 92 ? 20.081 0.570 -15.393 1.00 94.38 92 ALA A CA 1
ATOM 664 C C . ALA A 1 92 ? 18.764 0.087 -16.022 1.00 94.38 92 ALA A C 1
ATOM 666 O O . ALA A 1 92 ? 18.706 -1.047 -16.491 1.00 94.38 92 ALA A O 1
ATOM 667 N N . ALA A 1 93 ? 17.719 0.919 -16.035 1.00 95.94 93 ALA A N 1
ATOM 668 C CA . ALA A 1 93 ? 16.390 0.515 -16.476 1.00 95.94 93 ALA A CA 1
ATOM 669 C C . ALA A 1 93 ? 16.319 0.275 -17.996 1.00 95.94 93 ALA A C 1
ATOM 671 O O . ALA A 1 93 ? 16.867 1.040 -18.796 1.00 95.94 93 ALA A O 1
ATOM 672 N N . ALA A 1 94 ? 15.571 -0.753 -18.403 1.00 96.12 94 ALA A N 1
ATOM 673 C CA . ALA A 1 94 ? 15.137 -0.899 -19.790 1.00 96.12 94 ALA A CA 1
ATOM 674 C C . ALA A 1 94 ? 14.117 0.191 -20.137 1.00 96.12 94 ALA A C 1
ATOM 676 O O . ALA A 1 94 ? 14.224 0.844 -21.175 1.00 96.12 94 ALA A O 1
ATOM 677 N N . VAL A 1 95 ? 13.174 0.450 -19.230 1.00 98.31 95 VAL A N 1
ATOM 678 C CA . VAL A 1 95 ? 12.226 1.559 -19.344 1.00 98.31 95 VAL A CA 1
ATOM 679 C C . VAL A 1 95 ? 12.255 2.371 -18.060 1.00 98.31 95 VAL A C 1
ATOM 681 O O . VAL A 1 95 ? 11.921 1.873 -16.989 1.00 98.31 95 VAL A O 1
ATOM 684 N N . LEU A 1 96 ? 12.635 3.636 -18.158 1.00 98.31 96 LEU A N 1
ATOM 685 C CA . LEU A 1 96 ? 12.510 4.597 -17.078 1.00 98.31 96 LEU A CA 1
ATOM 686 C C . LEU A 1 96 ? 11.280 5.465 -17.326 1.00 98.31 96 LEU A C 1
ATOM 688 O O . LEU A 1 96 ? 11.175 6.123 -18.356 1.00 98.31 96 LEU A O 1
ATOM 692 N N . ILE A 1 97 ? 10.376 5.495 -16.355 1.00 98.44 97 ILE A N 1
ATOM 693 C CA . ILE A 1 97 ? 9.267 6.440 -16.293 1.00 98.44 97 ILE A CA 1
ATOM 694 C C . ILE A 1 97 ? 9.595 7.411 -15.164 1.00 98.44 97 ILE A C 1
ATOM 696 O O . ILE A 1 97 ? 9.472 7.071 -13.989 1.00 98.44 97 ILE A O 1
ATOM 700 N N . ASP A 1 98 ? 10.063 8.603 -15.522 1.00 97.50 98 ASP A N 1
ATOM 701 C CA . ASP A 1 98 ? 10.656 9.563 -14.598 1.00 97.50 98 ASP A CA 1
ATOM 702 C C . ASP A 1 98 ? 9.806 10.825 -14.450 1.00 97.50 98 ASP A C 1
ATOM 704 O O . ASP A 1 98 ? 9.839 11.755 -15.270 1.00 97.50 98 ASP A O 1
ATOM 708 N N . GLY A 1 99 ? 8.994 10.832 -13.398 1.00 95.44 99 GLY A N 1
ATOM 709 C CA . GLY A 1 99 ? 8.209 11.977 -12.958 1.00 95.44 99 GLY A CA 1
ATOM 710 C C . GLY A 1 99 ? 8.987 12.951 -12.073 1.00 95.44 99 GLY A C 1
ATOM 711 O O . GLY A 1 99 ? 8.419 13.963 -11.655 1.00 95.44 99 GLY A O 1
ATOM 712 N N . ALA A 1 100 ? 10.263 12.683 -11.760 1.00 92.12 100 ALA A N 1
ATOM 713 C CA . ALA A 1 100 ? 11.033 13.545 -10.875 1.00 92.12 100 ALA A CA 1
ATOM 714 C C . ALA A 1 100 ? 11.145 14.957 -11.470 1.00 92.12 100 ALA A C 1
ATOM 716 O O . ALA A 1 100 ? 11.660 15.164 -12.566 1.00 92.12 100 ALA A O 1
ATOM 717 N N . GLY A 1 101 ? 10.641 15.948 -10.733 1.00 89.94 101 GLY A N 1
ATOM 718 C CA . GLY A 1 101 ? 10.664 17.348 -11.162 1.00 89.94 101 GLY A CA 1
ATOM 719 C C . GLY A 1 101 ? 9.539 17.761 -12.118 1.00 89.94 101 GLY A C 1
ATOM 720 O O . GLY A 1 101 ? 9.588 18.875 -12.632 1.00 89.94 101 GLY A O 1
ATOM 721 N N . ASN A 1 102 ? 8.524 16.918 -12.337 1.00 92.62 102 ASN A N 1
ATOM 722 C CA . ASN A 1 102 ? 7.302 17.283 -13.057 1.00 92.62 102 ASN A CA 1
ATOM 723 C C . ASN A 1 102 ? 6.036 16.802 -12.313 1.00 92.62 102 ASN A C 1
ATOM 725 O O . ASN A 1 102 ? 6.096 16.259 -11.205 1.00 92.62 102 ASN A O 1
ATOM 729 N N . SER A 1 103 ? 4.859 17.056 -12.893 1.00 92.00 103 SER A N 1
ATOM 730 C CA . SER A 1 103 ? 3.577 16.670 -12.290 1.00 92.00 103 SER A CA 1
ATOM 731 C C . SER A 1 103 ? 3.345 15.155 -12.251 1.00 92.00 103 SER A C 1
ATOM 733 O O . SER A 1 103 ? 2.512 14.713 -11.472 1.00 92.00 103 SER A O 1
ATOM 735 N N . GLY A 1 104 ? 4.085 14.360 -13.020 1.00 93.75 104 GLY A N 1
ATOM 736 C CA . GLY A 1 104 ? 3.939 12.910 -13.121 1.00 93.75 104 GLY A CA 1
ATOM 737 C C . GLY A 1 104 ? 3.721 12.465 -14.558 1.00 93.75 104 GLY A C 1
ATOM 738 O O . GLY A 1 104 ? 3.174 13.212 -15.364 1.00 93.75 104 GLY A O 1
ATOM 739 N N . ASN A 1 105 ? 4.131 11.236 -14.866 1.00 96.31 105 ASN A N 1
ATOM 740 C CA . ASN A 1 105 ? 3.832 10.583 -16.139 1.00 96.31 105 ASN A CA 1
ATOM 741 C C . ASN A 1 105 ? 2.807 9.482 -15.883 1.00 96.31 105 ASN A C 1
ATOM 743 O O . ASN A 1 105 ? 2.920 8.746 -14.899 1.00 96.31 105 ASN A O 1
ATOM 747 N N . GLY A 1 106 ? 1.807 9.356 -16.746 1.00 95.50 106 GLY A N 1
ATOM 748 C CA . GLY A 1 106 ? 0.718 8.425 -16.490 1.00 95.50 106 GLY A CA 1
ATOM 749 C C . GLY A 1 106 ? 0.018 7.928 -17.731 1.00 95.50 106 GLY A C 1
ATOM 750 O O . GLY A 1 106 ? 0.269 8.378 -18.840 1.00 95.50 106 GLY A O 1
ATOM 751 N N . LEU A 1 107 ? -0.875 6.968 -17.533 1.00 96.38 107 LEU A N 1
ATOM 752 C CA . LEU A 1 107 ? -1.560 6.260 -18.609 1.00 96.38 107 LEU A CA 1
ATOM 753 C C . LEU A 1 107 ? -0.520 5.661 -19.566 1.00 96.38 107 LEU A C 1
ATOM 755 O O . LEU A 1 107 ? -0.614 5.788 -20.788 1.00 96.38 107 LEU A O 1
ATOM 759 N N . ILE A 1 108 ? 0.523 5.083 -18.960 1.00 98.50 108 ILE A N 1
ATOM 760 C CA . ILE A 1 108 ? 1.601 4.379 -19.639 1.00 98.50 108 ILE A CA 1
ATOM 761 C C . ILE A 1 108 ? 1.227 2.904 -19.659 1.00 98.50 108 ILE A C 1
ATOM 763 O O . ILE A 1 108 ? 1.055 2.287 -18.611 1.00 98.50 108 ILE A O 1
ATOM 767 N N . HIS A 1 109 ? 1.086 2.352 -20.852 1.00 98.62 109 HIS A N 1
ATOM 768 C CA . HIS A 1 109 ? 0.724 0.965 -21.087 1.00 98.62 109 HIS A CA 1
ATOM 769 C C . HIS A 1 109 ? 1.923 0.243 -21.689 1.00 98.62 109 HIS A C 1
ATOM 771 O O . HIS A 1 109 ? 2.468 0.700 -22.694 1.00 98.62 109 HIS A O 1
ATOM 777 N N . ILE A 1 110 ? 2.343 -0.857 -21.074 1.00 98.56 110 ILE A N 1
ATOM 778 C CA . ILE A 1 110 ? 3.451 -1.685 -21.548 1.00 98.56 110 ILE A CA 1
ATOM 779 C C . ILE A 1 110 ? 2.956 -3.125 -21.615 1.00 98.56 110 ILE A C 1
ATOM 781 O O . ILE A 1 110 ? 2.575 -3.711 -20.603 1.00 98.56 110 ILE A O 1
ATOM 785 N N . ASN A 1 111 ? 2.923 -3.687 -22.814 1.00 98.00 111 ASN A N 1
ATOM 786 C CA . ASN A 1 111 ? 2.295 -4.968 -23.085 1.00 98.00 111 ASN A CA 1
ATOM 787 C C . ASN A 1 111 ? 3.214 -5.847 -23.926 1.00 98.00 111 ASN A C 1
ATOM 789 O O . ASN A 1 111 ? 3.903 -5.343 -24.815 1.00 98.00 111 ASN A O 1
ATOM 793 N N . ASP A 1 112 ? 3.208 -7.147 -23.630 1.00 97.81 112 ASP A N 1
ATOM 794 C CA . ASP A 1 112 ? 3.855 -8.186 -24.439 1.00 97.81 112 ASP A CA 1
ATOM 795 C C . ASP A 1 112 ? 5.325 -7.837 -24.706 1.00 97.81 112 ASP A C 1
ATOM 797 O O . ASP A 1 112 ? 5.772 -7.667 -25.833 1.00 97.81 112 ASP A O 1
ATOM 801 N N . SER A 1 113 ? 6.068 -7.600 -23.626 1.00 97.00 113 SER A N 1
ATOM 802 C CA . SER A 1 113 ? 7.404 -7.007 -23.694 1.00 97.00 113 SER A CA 1
ATOM 803 C C . SER A 1 113 ? 8.466 -7.939 -23.131 1.00 97.00 113 SER A C 1
ATOM 805 O O . SER A 1 113 ? 8.240 -8.629 -22.133 1.00 97.00 113 SER A O 1
ATOM 807 N N . ASN A 1 114 ? 9.643 -7.919 -23.752 1.00 94.06 114 ASN A N 1
ATOM 808 C CA . ASN A 1 114 ? 10.820 -8.624 -23.257 1.00 94.06 114 ASN A CA 1
ATOM 809 C C . ASN A 1 114 ? 11.961 -7.634 -23.013 1.00 94.06 114 ASN A C 1
ATOM 811 O O . ASN A 1 114 ? 12.342 -6.866 -23.904 1.00 94.06 114 ASN A O 1
ATOM 815 N N . PHE A 1 115 ? 12.501 -7.660 -21.801 1.00 94.38 115 PHE A N 1
ATOM 816 C CA . PHE A 1 115 ? 13.614 -6.824 -21.388 1.00 94.38 115 PHE A CA 1
ATOM 817 C C . PHE A 1 115 ? 14.827 -7.654 -21.007 1.00 94.38 115 PHE A C 1
ATOM 819 O O . PHE A 1 115 ? 14.701 -8.778 -20.530 1.00 94.38 115 PHE A O 1
ATOM 826 N N . ALA A 1 116 ? 16.006 -7.065 -21.190 1.00 90.38 116 ALA A N 1
ATOM 827 C CA . ALA A 1 116 ? 17.262 -7.714 -20.852 1.00 90.38 116 ALA A CA 1
ATOM 828 C C . ALA A 1 116 ? 18.162 -6.798 -20.025 1.00 90.38 116 ALA A C 1
ATOM 830 O O . ALA A 1 116 ? 18.460 -5.685 -20.460 1.00 90.38 116 ALA A O 1
ATOM 831 N N . GLY A 1 117 ? 18.643 -7.257 -18.869 1.00 89.38 117 GLY A N 1
ATOM 832 C CA . GLY A 1 117 ? 19.598 -6.498 -18.057 1.00 89.38 117 GLY A CA 1
ATOM 833 C C . GLY A 1 117 ? 19.018 -5.239 -17.415 1.00 89.38 117 GLY A C 1
ATOM 834 O O . GLY A 1 117 ? 19.742 -4.255 -17.229 1.00 89.38 117 GLY A O 1
ATOM 835 N N . GLY A 1 118 ? 17.718 -5.247 -17.124 1.00 91.50 118 GLY A N 1
ATOM 836 C CA . GLY A 1 118 ? 16.990 -4.126 -16.545 1.00 91.50 118 GLY A CA 1
ATOM 837 C C . GLY A 1 118 ? 15.493 -4.184 -16.833 1.00 91.50 118 GLY A C 1
ATOM 838 O O . GLY A 1 118 ? 15.086 -4.500 -17.942 1.00 91.50 118 GLY A O 1
ATOM 839 N N . GLY A 1 119 ? 14.671 -3.824 -15.847 1.00 94.81 119 GLY A N 1
ATOM 840 C CA . GLY A 1 119 ? 13.214 -3.768 -15.978 1.00 94.81 119 GLY A CA 1
ATOM 841 C C . GLY A 1 119 ? 12.663 -2.355 -16.185 1.00 94.81 119 GLY A C 1
ATOM 842 O O . GLY A 1 119 ? 13.337 -1.448 -16.689 1.00 94.81 119 GLY A O 1
ATOM 843 N N . ILE A 1 120 ? 11.419 -2.167 -15.752 1.00 98.19 120 ILE A N 1
ATOM 844 C CA . ILE A 1 120 ? 10.725 -0.885 -15.688 1.00 98.19 120 ILE A CA 1
ATOM 845 C C . ILE A 1 120 ? 11.004 -0.240 -14.333 1.00 98.19 120 ILE A C 1
ATOM 847 O O . ILE A 1 120 ? 10.652 -0.791 -13.291 1.00 98.19 120 ILE A O 1
ATOM 851 N N . LYS A 1 121 ? 11.567 0.966 -14.333 1.00 97.94 121 LYS A N 1
ATOM 852 C CA . LYS A 1 121 ? 11.680 1.807 -13.141 1.00 97.94 121 LYS A CA 1
ATOM 853 C C . LYS A 1 121 ? 10.683 2.953 -13.231 1.00 97.94 121 LYS A C 1
ATOM 855 O O . LYS A 1 121 ? 10.723 3.735 -14.177 1.00 97.94 121 LYS A O 1
ATOM 860 N N . PHE A 1 122 ? 9.816 3.069 -12.235 1.00 97.88 122 PHE A N 1
ATOM 861 C CA . PHE A 1 122 ? 8.794 4.099 -12.141 1.00 97.88 122 PHE A CA 1
ATOM 862 C C . PHE A 1 122 ? 9.077 5.030 -10.961 1.00 97.88 122 PHE A C 1
ATOM 864 O O . PHE A 1 122 ? 9.100 4.610 -9.800 1.00 97.88 122 PHE A O 1
ATOM 871 N N . ILE A 1 123 ? 9.260 6.308 -11.277 1.00 96.88 123 ILE A N 1
ATOM 872 C CA . ILE A 1 123 ? 9.435 7.400 -10.326 1.00 96.88 123 ILE A CA 1
ATOM 873 C C . ILE A 1 123 ? 8.217 8.322 -10.480 1.00 96.88 123 ILE A C 1
ATOM 875 O O . ILE A 1 123 ? 8.090 8.970 -11.521 1.00 96.88 123 ILE A O 1
ATOM 879 N N . PRO A 1 124 ? 7.295 8.391 -9.502 1.00 94.62 124 PRO A N 1
ATOM 880 C CA . PRO A 1 124 ? 6.130 9.266 -9.608 1.00 94.62 124 PRO A CA 1
ATOM 881 C C . PRO A 1 124 ? 6.526 10.746 -9.572 1.00 94.62 124 PRO A C 1
ATOM 883 O O . PRO A 1 124 ? 7.538 11.120 -8.977 1.00 94.62 124 PRO A O 1
ATOM 886 N N . GLY A 1 125 ? 5.690 11.596 -10.171 1.00 94.12 125 GLY A N 1
ATOM 887 C CA . GLY A 1 125 ? 5.805 13.049 -10.034 1.00 94.12 125 GLY A CA 1
ATOM 888 C C . GLY A 1 125 ? 4.973 13.602 -8.881 1.00 94.12 125 GLY A C 1
ATOM 889 O O . GLY A 1 125 ? 4.416 12.856 -8.074 1.00 94.12 125 GLY A O 1
ATOM 890 N N . ALA A 1 126 ? 4.860 14.931 -8.813 1.00 91.62 126 ALA A N 1
ATOM 891 C CA . ALA A 1 126 ? 4.160 15.618 -7.721 1.00 91.62 126 ALA A CA 1
ATOM 892 C C . ALA A 1 126 ? 2.678 15.213 -7.585 1.00 91.62 126 ALA A C 1
ATOM 894 O O . ALA A 1 126 ? 2.158 15.164 -6.472 1.00 91.62 126 ALA A O 1
ATOM 895 N N . ASN A 1 127 ? 2.024 14.870 -8.699 1.00 91.06 127 ASN A N 1
ATOM 896 C CA . ASN A 1 127 ? 0.643 14.389 -8.748 1.00 91.06 127 ASN A CA 1
ATOM 897 C C . ASN A 1 127 ? 0.567 12.873 -9.013 1.00 91.06 127 ASN A C 1
ATOM 899 O O . ASN A 1 127 ? -0.469 12.383 -9.449 1.00 91.06 127 ASN A O 1
ATOM 903 N N . GLY A 1 128 ? 1.650 12.125 -8.770 1.00 91.94 128 GLY A N 1
ATOM 904 C CA . GLY A 1 128 ? 1.695 10.677 -8.964 1.00 91.94 128 GLY A CA 1
ATOM 905 C C . GLY A 1 128 ? 1.957 10.263 -10.413 1.00 91.94 128 GLY A C 1
ATOM 906 O O . GLY A 1 128 ? 2.985 10.635 -10.985 1.00 91.94 128 GLY A O 1
ATOM 907 N N . GLY A 1 129 ? 1.073 9.433 -10.969 1.00 94.62 129 GLY A N 1
ATOM 908 C CA . GLY A 1 129 ? 1.197 8.866 -12.314 1.00 94.62 129 GLY A CA 1
ATOM 909 C C . GLY A 1 129 ? 0.525 7.498 -12.444 1.00 94.62 129 GLY A C 1
ATOM 910 O O . GLY A 1 129 ? -0.112 7.026 -11.507 1.00 94.62 129 GLY A O 1
ATOM 911 N N . SER A 1 130 ? 0.661 6.837 -13.592 1.00 96.56 130 SER A N 1
ATOM 912 C CA . SER A 1 130 ? 0.146 5.471 -13.731 1.00 96.56 130 SER A CA 1
ATOM 913 C C . SER A 1 130 ? 0.874 4.601 -14.743 1.00 96.56 130 SER A C 1
ATOM 915 O O . SER A 1 130 ? 1.377 5.082 -15.761 1.00 96.56 130 SER A O 1
ATOM 917 N N . LEU A 1 131 ? 0.915 3.305 -14.431 1.00 97.75 131 LEU A N 1
ATOM 918 C CA . LEU A 1 131 ? 1.551 2.254 -15.219 1.00 97.75 131 LEU A CA 1
ATOM 919 C C . LEU A 1 131 ? 0.627 1.036 -15.287 1.00 97.75 131 LEU A C 1
ATOM 921 O O . LEU A 1 131 ? 0.256 0.475 -14.262 1.00 97.75 131 LEU A O 1
ATOM 925 N N . TYR A 1 132 ? 0.313 0.590 -16.496 1.00 98.44 132 TYR A N 1
ATOM 926 C CA . TYR A 1 132 ? -0.431 -0.637 -16.747 1.00 98.44 132 TYR A CA 1
ATOM 927 C C . TYR A 1 132 ? 0.472 -1.591 -17.522 1.00 98.44 132 TYR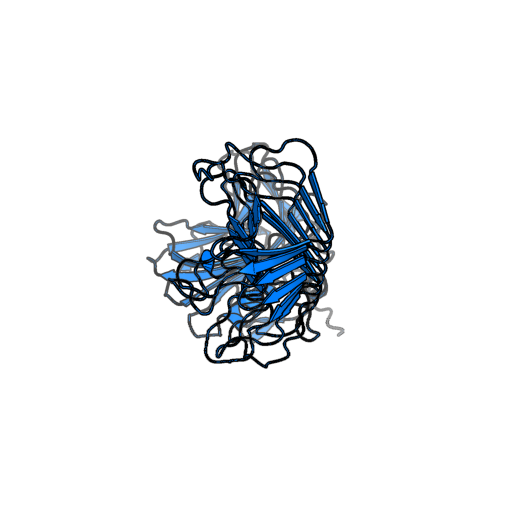 A C 1
ATOM 929 O O . TYR A 1 132 ? 0.875 -1.292 -18.644 1.00 98.44 132 TYR A O 1
ATOM 937 N N . GLY A 1 133 ? 0.822 -2.716 -16.907 1.00 97.81 133 GLY A N 1
ATOM 938 C CA . GLY A 1 133 ? 1.775 -3.678 -17.453 1.00 97.81 133 GLY A CA 1
ATOM 939 C C . GLY A 1 133 ? 1.135 -5.045 -17.662 1.00 97.81 133 GLY A C 1
ATOM 940 O O . GLY A 1 133 ? 0.497 -5.540 -16.738 1.00 97.81 133 GLY A O 1
ATOM 941 N N . SER A 1 134 ? 1.319 -5.684 -18.821 1.00 97.44 134 SER A N 1
ATOM 942 C CA . SER A 1 134 ? 0.909 -7.084 -19.011 1.00 97.44 134 SER A CA 1
ATOM 943 C C . SER A 1 134 ? 1.897 -7.897 -19.834 1.00 97.44 134 SER A C 1
ATOM 945 O O . SER A 1 134 ? 2.398 -7.398 -20.835 1.00 97.44 134 SER A O 1
ATOM 947 N N . ASN A 1 135 ? 2.105 -9.167 -19.466 1.00 96.56 135 ASN A N 1
ATOM 948 C CA . ASN A 1 135 ? 2.969 -10.108 -20.194 1.00 96.56 135 ASN A CA 1
ATOM 949 C C . ASN A 1 135 ? 4.379 -9.538 -20.390 1.00 96.56 135 ASN A C 1
ATOM 951 O O . ASN A 1 135 ? 4.866 -9.395 -21.510 1.00 96.56 135 ASN A O 1
ATOM 955 N N . ILE A 1 136 ? 5.009 -9.153 -19.284 1.00 96.56 136 ILE A N 1
ATOM 956 C CA . ILE A 1 136 ? 6.337 -8.542 -19.292 1.00 96.56 136 ILE A CA 1
ATOM 957 C C . ILE A 1 136 ? 7.308 -9.536 -18.689 1.00 96.56 136 ILE A C 1
ATOM 959 O O . ILE A 1 136 ? 7.123 -9.959 -17.547 1.00 96.56 136 ILE A O 1
ATOM 963 N N . THR A 1 137 ? 8.340 -9.876 -19.449 1.00 93.19 137 THR A N 1
ATOM 964 C CA . THR A 1 137 ? 9.442 -10.708 -18.974 1.00 93.19 137 THR A CA 1
ATOM 965 C C . THR A 1 137 ? 10.707 -9.872 -18.911 1.00 93.19 137 THR A C 1
ATOM 967 O O . THR A 1 137 ? 10.992 -9.111 -19.833 1.00 93.19 137 THR A O 1
ATOM 970 N N . GLU A 1 138 ? 11.454 -10.004 -17.823 1.00 91.00 138 GLU A N 1
ATOM 971 C CA . GLU A 1 138 ? 12.831 -9.530 -17.749 1.00 91.00 138 GLU A CA 1
ATOM 972 C C . GLU A 1 138 ? 13.765 -10.721 -17.575 1.00 91.00 138 GLU A C 1
ATOM 974 O O . GLU A 1 138 ? 13.496 -11.648 -16.800 1.00 91.00 138 GLU A O 1
ATOM 979 N N . GLU A 1 139 ? 14.839 -10.695 -18.351 1.00 87.06 139 GLU A N 1
ATOM 980 C CA . GLU A 1 139 ? 15.931 -11.646 -18.286 1.00 87.06 139 GLU A CA 1
ATOM 981 C C . GLU A 1 139 ? 17.207 -10.889 -17.900 1.00 87.06 139 GLU A C 1
ATOM 983 O O . GLU A 1 139 ? 17.706 -10.032 -18.637 1.00 87.06 139 GLU A O 1
ATOM 988 N N . GLY A 1 140 ? 17.809 -11.238 -16.770 1.00 72.50 140 GLY A N 1
ATOM 989 C CA . GLY A 1 140 ? 19.243 -11.064 -16.639 1.00 72.50 140 GLY A CA 1
ATOM 990 C C . GLY A 1 140 ? 19.911 -11.899 -17.728 1.00 72.50 140 GLY A C 1
ATOM 991 O O . GLY A 1 140 ? 19.505 -13.019 -17.992 1.00 72.50 140 GLY A O 1
ATOM 992 N N . LEU A 1 141 ? 20.958 -11.383 -18.361 1.00 67.50 141 LEU A N 1
ATOM 993 C CA . LEU A 1 141 ? 21.787 -12.037 -19.385 1.00 67.50 141 LEU A CA 1
ATOM 994 C C . LEU A 1 141 ? 22.498 -13.333 -18.908 1.00 67.50 141 LEU A C 1
ATOM 996 O O . LEU A 1 141 ? 23.522 -13.719 -19.468 1.00 67.50 141 LEU A O 1
ATOM 1000 N N . GLY A 1 142 ? 22.014 -13.974 -17.843 1.00 65.06 142 GLY A N 1
ATOM 1001 C CA . GLY A 1 142 ? 22.395 -15.300 -17.374 1.00 65.06 142 GLY A CA 1
ATOM 1002 C C . GLY A 1 142 ? 23.754 -15.423 -16.704 1.00 65.06 142 GLY A C 1
ATOM 1003 O O . GLY A 1 142 ? 24.168 -16.528 -16.357 1.00 65.06 142 GLY A O 1
ATOM 1004 N N . ASP A 1 143 ? 24.467 -14.315 -16.484 1.00 72.50 143 ASP A N 1
ATOM 1005 C CA . ASP A 1 143 ? 25.788 -14.383 -15.859 1.00 72.50 143 ASP A CA 1
ATOM 1006 C C . ASP A 1 143 ? 25.735 -14.718 -14.362 1.00 72.50 143 ASP A C 1
ATOM 1008 O O . ASP A 1 143 ? 26.699 -15.267 -13.834 1.00 72.50 143 ASP A O 1
ATOM 1012 N N . ARG A 1 144 ? 24.617 -14.427 -13.679 1.00 76.50 144 ARG A N 1
ATOM 1013 C CA . ARG A 1 144 ? 24.436 -14.579 -12.222 1.00 76.50 144 ARG A CA 1
ATOM 1014 C C . ARG A 1 144 ? 25.564 -13.960 -11.391 1.00 76.50 144 ARG A C 1
ATOM 1016 O O . ARG A 1 144 ? 25.776 -14.355 -10.247 1.00 76.50 144 ARG A O 1
ATOM 1023 N N . VAL A 1 145 ? 26.286 -12.992 -11.954 1.00 82.75 145 VAL A N 1
ATOM 1024 C CA . VAL A 1 145 ? 27.365 -12.250 -11.289 1.00 82.75 145 VAL A CA 1
ATOM 1025 C C . VAL A 1 145 ? 26.893 -10.848 -10.940 1.00 82.75 145 VAL A C 1
ATOM 1027 O O . VAL A 1 145 ? 27.245 -10.334 -9.879 1.00 82.75 145 VAL A O 1
ATOM 1030 N N . HIS A 1 146 ? 26.084 -10.235 -11.801 1.00 86.12 146 HIS A N 1
ATOM 1031 C CA . HIS A 1 146 ? 25.632 -8.865 -11.605 1.00 86.12 146 HIS A CA 1
ATOM 1032 C C . HIS A 1 146 ? 24.207 -8.823 -11.081 1.00 86.12 146 HIS A C 1
ATOM 1034 O O . HIS A 1 146 ? 23.335 -9.573 -11.518 1.00 86.12 146 HIS A O 1
ATOM 1040 N N . ASP A 1 147 ? 23.962 -7.925 -10.132 1.00 86.94 147 ASP A N 1
ATOM 1041 C CA . ASP A 1 147 ? 22.615 -7.727 -9.632 1.00 86.94 147 ASP A CA 1
ATOM 1042 C C . ASP A 1 147 ? 21.717 -7.082 -10.689 1.00 86.94 147 ASP A C 1
ATOM 1044 O O . ASP A 1 147 ? 22.045 -6.048 -11.276 1.00 86.94 147 ASP A O 1
ATOM 1048 N N . ILE A 1 148 ? 20.530 -7.657 -10.842 1.00 88.19 148 ILE A N 1
ATOM 1049 C CA . ILE A 1 148 ? 19.501 -7.205 -11.774 1.00 88.19 148 ILE A CA 1
ATOM 1050 C C . ILE A 1 148 ? 18.392 -6.504 -10.982 1.00 88.19 148 ILE A C 1
ATOM 1052 O O . ILE A 1 148 ? 18.043 -6.982 -9.893 1.00 88.19 148 ILE A O 1
ATOM 1056 N N . PRO A 1 149 ? 17.878 -5.348 -11.445 1.00 90.44 149 PRO A N 1
ATOM 1057 C CA . PRO A 1 149 ? 16.758 -4.682 -10.794 1.00 90.44 149 PRO A CA 1
ATOM 1058 C C . PRO A 1 149 ? 15.456 -5.475 -10.982 1.00 90.44 149 PRO A C 1
ATOM 1060 O O . PRO A 1 149 ? 15.379 -6.334 -11.855 1.00 90.44 149 PRO A O 1
ATOM 1063 N N . PRO A 1 150 ? 14.408 -5.171 -10.204 1.00 92.31 150 PRO A N 1
ATOM 1064 C CA . PRO A 1 150 ? 13.096 -5.774 -10.403 1.00 92.31 150 PRO A CA 1
ATOM 1065 C C . PRO A 1 150 ? 12.550 -5.575 -11.825 1.00 92.31 150 PRO A C 1
ATOM 1067 O O . PRO A 1 150 ? 12.841 -4.556 -12.459 1.00 92.31 150 PRO A O 1
ATOM 1070 N N . VAL A 1 151 ? 11.690 -6.495 -12.289 1.00 94.69 151 VAL A N 1
ATOM 1071 C CA . VAL A 1 151 ? 10.980 -6.354 -13.583 1.00 94.69 151 VAL A CA 1
ATOM 1072 C C . VAL A 1 151 ? 10.170 -5.064 -13.588 1.00 94.69 151 VAL A C 1
ATOM 1074 O O . VAL A 1 151 ? 10.166 -4.334 -14.575 1.00 94.69 151 VAL A O 1
ATOM 1077 N N . VAL A 1 152 ? 9.495 -4.769 -12.472 1.00 96.19 152 VAL A N 1
ATOM 1078 C CA . VAL A 1 152 ? 8.828 -3.487 -12.236 1.00 96.19 152 VAL A CA 1
ATOM 1079 C C . VAL A 1 152 ? 9.200 -2.963 -10.856 1.00 96.19 152 VAL A C 1
ATOM 1081 O O . VAL A 1 152 ? 8.950 -3.611 -9.840 1.00 96.19 152 VAL A O 1
ATOM 1084 N N . TRP A 1 153 ? 9.767 -1.763 -10.810 1.00 96.25 153 TRP A N 1
ATOM 1085 C CA . TRP A 1 153 ? 10.199 -1.112 -9.582 1.00 96.25 153 TRP A CA 1
ATOM 1086 C C . TRP A 1 153 ? 9.557 0.265 -9.421 1.00 96.25 153 TRP A C 1
ATOM 1088 O O . TRP A 1 153 ? 9.847 1.188 -10.180 1.00 96.25 153 TRP A O 1
ATOM 1098 N N . PHE A 1 154 ? 8.723 0.419 -8.394 1.00 96.88 154 PHE A N 1
ATOM 1099 C CA . PHE A 1 154 ? 8.214 1.710 -7.937 1.00 96.88 154 PHE A CA 1
ATOM 1100 C C . PHE A 1 154 ? 9.139 2.254 -6.849 1.00 96.88 154 PHE A C 1
ATOM 1102 O O . PHE A 1 154 ? 9.222 1.681 -5.760 1.00 96.88 154 PHE A O 1
ATOM 1109 N N . THR A 1 155 ? 9.806 3.383 -7.106 1.00 95.19 155 THR A N 1
ATOM 1110 C CA . THR A 1 155 ? 10.664 4.026 -6.089 1.00 95.19 155 THR A CA 1
ATOM 1111 C C . THR A 1 155 ? 9.851 4.666 -4.966 1.00 95.19 155 THR A C 1
ATOM 1113 O O . THR A 1 155 ? 10.361 4.928 -3.881 1.00 95.19 155 THR A O 1
ATOM 1116 N N . SER A 1 156 ? 8.586 4.972 -5.242 1.00 90.56 156 SER A N 1
ATOM 1117 C CA . SER A 1 156 ? 7.581 5.366 -4.264 1.00 90.56 156 SER A CA 1
ATOM 1118 C C . SER A 1 156 ? 6.184 5.130 -4.842 1.00 90.56 156 SER A C 1
ATOM 1120 O O . SER A 1 156 ? 6.000 5.026 -6.055 1.00 90.56 156 SER A O 1
ATOM 1122 N N . PHE A 1 157 ? 5.188 5.029 -3.963 1.00 86.38 157 PHE A N 1
ATOM 1123 C CA . PHE A 1 157 ? 3.796 4.778 -4.324 1.00 86.38 157 PHE A CA 1
ATOM 1124 C C . PHE A 1 157 ? 2.893 5.451 -3.292 1.00 86.38 157 PHE A C 1
ATOM 1126 O O . PHE A 1 157 ? 3.025 5.208 -2.089 1.00 86.38 157 PHE A O 1
ATOM 1133 N N . GLY A 1 158 ? 1.995 6.315 -3.758 1.00 79.19 158 GLY A N 1
ATOM 1134 C CA . GLY A 1 158 ? 1.032 7.054 -2.940 1.00 79.19 158 GLY A CA 1
ATOM 1135 C C . GLY A 1 158 ? -0.355 7.022 -3.576 1.00 79.19 158 GLY A C 1
ATOM 1136 O O . GLY A 1 158 ? -0.513 6.485 -4.664 1.00 79.19 158 GLY A O 1
ATOM 1137 N N . GLY A 1 159 ? -1.360 7.611 -2.923 1.00 70.81 159 GLY A N 1
ATOM 1138 C CA . GLY A 1 159 ? -2.758 7.550 -3.389 1.00 70.81 159 GLY A CA 1
ATOM 1139 C C . GLY A 1 159 ? -3.042 8.196 -4.755 1.00 70.81 159 GLY A C 1
ATOM 1140 O O . GLY A 1 159 ? -4.118 7.993 -5.296 1.00 70.81 159 GLY A O 1
ATOM 1141 N N . ALA A 1 160 ? -2.096 8.955 -5.317 1.00 81.88 160 ALA A N 1
ATOM 1142 C CA . ALA A 1 160 ? -2.185 9.527 -6.664 1.00 81.88 160 ALA A CA 1
ATOM 1143 C C . ALA A 1 160 ? -1.485 8.668 -7.741 1.00 81.88 160 ALA A C 1
ATOM 1145 O O . ALA A 1 160 ? -1.361 9.094 -8.888 1.00 81.88 160 ALA A O 1
ATOM 1146 N N . VAL A 1 161 ? -0.979 7.485 -7.372 1.00 90.81 161 VAL A N 1
ATOM 1147 C CA . VAL A 1 161 ? -0.411 6.511 -8.310 1.00 90.81 161 VAL A CA 1
ATOM 1148 C C . VAL A 1 161 ? -1.422 5.393 -8.534 1.00 90.81 161 VAL A C 1
ATOM 1150 O O . VAL A 1 161 ? -1.876 4.782 -7.569 1.00 90.81 161 VAL A O 1
ATOM 1153 N N . ASP A 1 162 ? -1.747 5.114 -9.794 1.00 92.00 162 ASP A N 1
ATOM 1154 C CA . ASP A 1 162 ? -2.583 3.975 -10.190 1.00 92.00 162 ASP A CA 1
ATOM 1155 C C . ASP A 1 162 ? -1.760 2.964 -10.996 1.00 92.00 162 ASP A C 1
ATOM 1157 O O . ASP A 1 162 ? -0.952 3.337 -11.848 1.00 92.00 162 ASP A O 1
ATOM 1161 N N . SER A 1 163 ? -1.915 1.676 -10.707 1.00 96.00 163 SER A N 1
ATOM 1162 C CA . SER A 1 163 ? -1.154 0.639 -11.396 1.00 96.00 163 SER A CA 1
ATOM 1163 C C . SER A 1 163 ? -1.813 -0.729 -11.317 1.00 96.00 163 SER A C 1
ATOM 1165 O O . SER A 1 163 ? -2.204 -1.198 -10.242 1.00 96.00 163 SER A O 1
ATOM 1167 N N . TYR A 1 164 ? -1.857 -1.390 -12.472 1.00 96.62 164 TYR A N 1
ATOM 1168 C CA . TYR A 1 164 ? -2.266 -2.780 -12.618 1.00 96.62 164 TYR A CA 1
ATOM 1169 C C . TYR A 1 164 ? -1.215 -3.536 -13.424 1.00 96.62 164 TYR A C 1
ATOM 1171 O O . TYR A 1 164 ? -0.883 -3.158 -14.549 1.00 96.62 164 TYR A O 1
ATOM 1179 N N . LEU A 1 165 ? -0.702 -4.612 -12.839 1.00 97.12 165 LEU A N 1
ATOM 1180 C CA . LEU A 1 165 ? 0.355 -5.433 -13.405 1.00 97.12 165 LEU A CA 1
ATOM 1181 C C . LEU A 1 165 ? -0.127 -6.874 -13.525 1.00 97.12 165 LEU A C 1
ATOM 1183 O O . LEU A 1 165 ? -0.491 -7.476 -12.516 1.00 97.12 165 LEU A O 1
ATOM 1187 N N . SER A 1 166 ? -0.098 -7.448 -14.724 1.00 95.69 166 SER A N 1
ATOM 1188 C CA . SER A 1 166 ? -0.496 -8.836 -14.952 1.00 95.69 166 SER A CA 1
ATOM 1189 C C . SER A 1 166 ? 0.563 -9.660 -15.663 1.00 95.69 166 SER A C 1
ATOM 1191 O O . SER A 1 166 ? 1.165 -9.219 -16.633 1.00 95.69 166 SER A O 1
ATOM 1193 N N . ASN A 1 167 ? 0.765 -10.897 -15.210 1.00 93.81 167 ASN A N 1
ATOM 1194 C CA . ASN A 1 167 ? 1.741 -11.814 -15.799 1.00 93.81 167 ASN A CA 1
ATOM 1195 C C . ASN A 1 167 ? 3.143 -11.179 -15.935 1.00 93.81 167 ASN A C 1
ATOM 1197 O O . ASN A 1 167 ? 3.706 -11.084 -17.026 1.00 93.81 167 ASN A O 1
ATOM 1201 N N . ILE A 1 168 ? 3.672 -10.698 -14.807 1.00 94.31 168 ILE A N 1
ATOM 1202 C CA . ILE A 1 168 ? 5.023 -10.132 -14.715 1.00 94.31 168 ILE A CA 1
ATOM 1203 C C . ILE A 1 168 ? 6.003 -11.232 -14.323 1.00 94.31 168 ILE A C 1
ATOM 1205 O O . ILE A 1 168 ? 5.797 -11.900 -13.300 1.00 94.31 168 ILE A O 1
ATOM 1209 N N . GLN A 1 169 ? 7.052 -11.409 -15.122 1.00 91.56 169 GLN A N 1
ATOM 1210 C CA . GLN A 1 169 ? 7.961 -12.540 -15.019 1.00 91.56 169 GLN A CA 1
ATOM 1211 C C . GLN A 1 169 ? 9.423 -12.110 -14.916 1.00 91.56 169 GLN A C 1
ATOM 1213 O O . GLN A 1 169 ? 9.907 -11.309 -15.708 1.00 91.56 169 GLN A O 1
ATOM 1218 N N . MET A 1 170 ? 10.120 -12.683 -13.940 1.00 88.69 170 MET A N 1
ATOM 1219 C CA . MET A 1 170 ? 11.576 -12.614 -13.811 1.00 88.69 170 MET A CA 1
ATOM 1220 C C . MET A 1 170 ? 12.139 -13.979 -14.214 1.00 88.69 170 MET A C 1
ATOM 1222 O O . MET A 1 170 ? 11.936 -14.952 -13.483 1.00 88.69 170 MET A O 1
ATOM 1226 N N . ALA A 1 171 ? 12.790 -14.058 -15.374 1.00 84.62 171 ALA A N 1
ATOM 1227 C CA . ALA A 1 171 ? 13.234 -15.320 -15.965 1.00 84.62 171 ALA A CA 1
ATOM 1228 C C . ALA A 1 171 ? 14.592 -15.792 -15.414 1.00 84.62 171 ALA A C 1
ATOM 1230 O O . ALA A 1 171 ? 14.684 -16.912 -14.909 1.00 84.62 171 ALA A O 1
ATOM 1231 N N . ASP A 1 172 ? 15.623 -14.942 -15.443 1.00 77.50 172 ASP A N 1
ATOM 1232 C CA . ASP A 1 172 ? 16.944 -15.243 -14.870 1.00 77.50 172 ASP A CA 1
ATOM 1233 C C . ASP A 1 172 ? 17.487 -14.025 -14.120 1.00 77.50 172 ASP A C 1
ATOM 1235 O O . ASP A 1 172 ? 17.926 -13.050 -14.714 1.00 77.50 172 ASP A O 1
ATOM 1239 N N . GLY A 1 173 ? 17.394 -14.046 -12.792 1.00 77.62 173 GLY A N 1
ATOM 1240 C CA . GLY A 1 173 ? 17.812 -12.920 -11.956 1.00 77.62 173 GLY A CA 1
ATOM 1241 C C . GLY A 1 173 ? 19.330 -12.804 -11.783 1.00 77.62 173 GLY A C 1
ATOM 1242 O O . GLY A 1 173 ? 20.124 -13.562 -12.339 1.00 77.62 173 GLY A O 1
ATOM 1243 N N . GLY A 1 174 ? 19.736 -11.853 -10.940 1.00 80.00 174 GLY A N 1
ATOM 1244 C CA . GLY A 1 174 ? 21.135 -11.695 -10.533 1.00 80.00 174 GLY A CA 1
ATOM 1245 C C . GLY A 1 174 ? 21.611 -12.750 -9.513 1.00 80.00 174 GLY A C 1
ATOM 1246 O O . GLY A 1 174 ? 20.892 -13.705 -9.211 1.00 80.00 174 GLY A O 1
ATOM 1247 N N . PRO A 1 175 ? 22.810 -12.579 -8.915 1.00 80.06 175 PRO A N 1
ATOM 1248 C CA . PRO A 1 175 ? 23.309 -13.449 -7.842 1.00 80.06 175 PRO A CA 1
ATOM 1249 C C . PRO A 1 175 ? 22.407 -13.429 -6.603 1.00 80.06 175 PRO A C 1
ATOM 1251 O O . PRO A 1 175 ? 22.383 -14.387 -5.829 1.00 80.06 175 PRO A O 1
ATOM 1254 N N . THR A 1 176 ? 21.680 -12.329 -6.393 1.00 77.75 176 THR A N 1
ATOM 1255 C CA . THR A 1 176 ? 20.681 -12.200 -5.335 1.00 77.75 176 THR A CA 1
ATOM 1256 C C . THR A 1 176 ? 19.274 -12.407 -5.897 1.00 77.75 176 THR A C 1
ATOM 1258 O O . THR A 1 176 ? 19.017 -12.027 -7.038 1.00 77.75 176 THR A O 1
ATOM 1261 N N . PRO A 1 177 ? 18.338 -12.991 -5.121 1.00 74.88 177 PRO A N 1
ATOM 1262 C CA . PRO A 1 177 ? 16.951 -13.132 -5.551 1.00 74.88 177 PRO A CA 1
ATOM 1263 C C . PRO A 1 177 ? 16.340 -11.780 -5.943 1.00 74.88 177 PRO A C 1
ATOM 1265 O O . PRO A 1 177 ? 16.050 -10.943 -5.087 1.00 74.88 177 PRO A O 1
ATOM 1268 N N . THR A 1 178 ? 16.142 -11.571 -7.243 1.00 84.75 178 THR A N 1
ATOM 1269 C CA . THR A 1 178 ? 15.562 -10.341 -7.787 1.00 84.75 178 THR A CA 1
ATOM 1270 C C . THR A 1 178 ? 14.036 -10.402 -7.700 1.00 84.75 178 THR A C 1
ATOM 1272 O O . THR A 1 178 ? 13.451 -11.365 -8.195 1.00 84.75 178 THR A O 1
ATOM 1275 N N . PRO A 1 179 ? 13.350 -9.425 -7.085 1.00 88.38 179 PRO A N 1
ATOM 1276 C CA . PRO A 1 179 ? 11.889 -9.378 -7.075 1.00 88.38 179 PRO A CA 1
ATOM 1277 C C . PRO A 1 179 ? 11.336 -9.259 -8.494 1.00 88.38 179 PRO A C 1
ATOM 1279 O O . PRO A 1 179 ? 11.900 -8.549 -9.321 1.00 88.38 179 PRO A O 1
ATOM 1282 N N . ALA A 1 180 ? 10.196 -9.884 -8.772 1.00 91.44 180 ALA A N 1
ATOM 1283 C CA . ALA A 1 180 ? 9.479 -9.567 -10.002 1.00 91.44 180 ALA A CA 1
ATOM 1284 C C . ALA A 1 180 ? 8.923 -8.138 -9.918 1.00 91.44 180 ALA A C 1
ATOM 1286 O O . ALA A 1 180 ? 9.035 -7.351 -10.854 1.00 91.44 180 ALA A O 1
ATOM 1287 N N . ILE A 1 181 ? 8.372 -7.774 -8.758 1.00 93.38 181 ILE A N 1
ATOM 1288 C CA . ILE A 1 181 ? 7.825 -6.443 -8.506 1.00 93.38 181 ILE A CA 1
ATOM 1289 C C . ILE A 1 181 ? 8.363 -5.942 -7.173 1.00 93.38 181 ILE A C 1
ATOM 1291 O O . ILE A 1 181 ? 8.320 -6.664 -6.179 1.00 93.38 181 ILE A O 1
ATOM 1295 N N . GLN A 1 182 ? 8.831 -4.699 -7.139 1.00 93.38 182 GLN A N 1
ATOM 1296 C CA . GLN A 1 182 ? 9.243 -4.030 -5.909 1.00 93.38 182 GLN A CA 1
ATOM 1297 C C . GLN A 1 182 ? 8.558 -2.671 -5.788 1.00 93.38 182 GLN A C 1
ATOM 1299 O O . GLN A 1 182 ? 8.545 -1.881 -6.733 1.00 93.38 182 GLN A O 1
ATOM 1304 N N . ASN A 1 183 ? 8.015 -2.387 -4.611 1.00 94.44 183 ASN A N 1
ATOM 1305 C CA . ASN A 1 183 ? 7.454 -1.096 -4.253 1.00 94.44 183 ASN A CA 1
ATOM 1306 C C . ASN A 1 183 ? 8.103 -0.575 -2.967 1.00 94.44 183 ASN A C 1
ATOM 1308 O O . ASN A 1 183 ? 7.821 -1.069 -1.877 1.00 94.44 183 ASN A O 1
ATOM 1312 N N . ASP A 1 184 ? 8.915 0.472 -3.091 1.00 93.50 184 ASP A N 1
ATOM 1313 C CA . ASP A 1 184 ? 9.580 1.110 -1.947 1.00 93.50 184 ASP A CA 1
ATOM 1314 C C . ASP A 1 184 ? 8.707 2.198 -1.285 1.00 93.50 184 ASP A C 1
ATOM 1316 O O . ASP A 1 184 ? 9.113 2.860 -0.328 1.00 93.50 184 ASP A O 1
ATOM 1320 N N . GLY A 1 185 ? 7.486 2.405 -1.790 1.00 86.56 185 GLY A N 1
ATOM 1321 C CA . GLY A 1 185 ? 6.511 3.355 -1.270 1.00 86.56 185 GLY A CA 1
ATOM 1322 C C . GLY A 1 185 ? 5.733 2.873 -0.046 1.00 86.56 185 GLY A C 1
ATOM 1323 O O . GLY A 1 185 ? 5.502 1.686 0.157 1.00 86.56 185 GLY A O 1
ATOM 1324 N N . GLY A 1 186 ? 5.240 3.829 0.751 1.00 76.31 186 GLY A N 1
ATOM 1325 C CA . GLY A 1 186 ? 4.406 3.553 1.930 1.00 76.31 186 GLY A CA 1
ATOM 1326 C C . GLY A 1 186 ? 2.894 3.453 1.670 1.00 76.31 186 GLY A C 1
ATOM 1327 O O . GLY A 1 186 ? 2.151 3.147 2.604 1.00 76.31 186 GLY A O 1
ATOM 1328 N N . GLY A 1 187 ? 2.430 3.748 0.448 1.00 78.00 187 GLY A N 1
ATOM 1329 C CA . GLY A 1 187 ? 1.018 3.686 0.049 1.00 78.00 187 GLY A CA 1
ATOM 1330 C C . GLY A 1 187 ? 0.490 2.259 -0.174 1.00 78.00 187 GLY A C 1
ATOM 1331 O O . GLY A 1 187 ? 1.214 1.299 0.085 1.00 78.00 187 GLY A O 1
ATOM 1332 N N . PRO A 1 188 ? -0.760 2.104 -0.658 1.00 75.94 188 PRO A N 1
ATOM 1333 C CA . PRO A 1 188 ? -1.402 0.796 -0.873 1.00 75.94 188 PRO A CA 1
ATOM 1334 C C . PRO A 1 188 ? -0.738 -0.059 -1.968 1.00 75.94 188 PRO A C 1
ATOM 1336 O O . PRO A 1 188 ? -0.923 -1.273 -1.989 1.00 75.94 188 PRO A O 1
ATOM 1339 N N . GLY A 1 189 ? 0.091 0.550 -2.822 1.00 89.50 189 GLY A N 1
ATOM 1340 C CA . GLY A 1 189 ? 0.848 -0.152 -3.855 1.00 89.50 189 GLY A CA 1
ATOM 1341 C C . GLY A 1 189 ? 0.023 -0.550 -5.083 1.00 89.50 189 GLY A C 1
ATOM 1342 O O . GLY A 1 189 ? -1.171 -0.253 -5.147 1.00 89.50 189 GLY A O 1
ATOM 1343 N N . PRO A 1 190 ? 0.656 -1.203 -6.074 1.00 93.44 190 PRO A N 1
ATOM 1344 C CA . PRO A 1 190 ? -0.010 -1.644 -7.294 1.00 93.44 190 PRO A CA 1
ATOM 1345 C C . PRO A 1 190 ? -0.937 -2.841 -7.046 1.00 93.44 190 PRO A C 1
ATOM 1347 O O . PRO A 1 190 ? -0.764 -3.605 -6.090 1.00 93.44 190 PRO A O 1
ATOM 1350 N N . THR A 1 191 ? -1.877 -3.056 -7.968 1.00 94.00 191 THR A N 1
ATOM 1351 C CA . THR A 1 191 ? -2.589 -4.335 -8.082 1.00 94.00 191 THR A CA 1
ATOM 1352 C C . THR A 1 191 ? -1.795 -5.286 -8.972 1.00 94.00 191 THR A C 1
ATOM 1354 O O . THR A 1 191 ? -1.401 -4.923 -10.077 1.00 94.00 191 THR A O 1
ATOM 1357 N N . VAL A 1 192 ? -1.578 -6.514 -8.507 1.00 93.19 192 VAL A N 1
ATOM 1358 C CA . VAL A 1 192 ? -0.772 -7.535 -9.182 1.00 93.19 192 VAL A CA 1
ATOM 1359 C C . VAL A 1 192 ? -1.615 -8.779 -9.444 1.00 93.19 192 VAL A C 1
ATOM 1361 O O . VAL A 1 192 ? -2.055 -9.458 -8.517 1.00 93.19 192 VAL A O 1
ATOM 1364 N N . ALA A 1 193 ? -1.815 -9.103 -10.716 1.00 90.94 193 ALA A N 1
ATOM 1365 C CA . ALA A 1 193 ? -2.583 -10.242 -11.193 1.00 90.94 193 ALA A CA 1
ATOM 1366 C C . ALA A 1 193 ? -1.674 -11.270 -11.880 1.00 90.94 193 ALA A C 1
ATOM 1368 O O . ALA A 1 193 ? -1.457 -11.226 -13.089 1.00 90.94 193 ALA A O 1
ATOM 1369 N N . ASN A 1 194 ? -1.189 -12.241 -11.106 1.00 86.62 194 ASN A N 1
ATOM 1370 C CA . ASN A 1 194 ? -0.176 -13.219 -11.506 1.00 86.62 194 ASN A CA 1
ATOM 1371 C C . ASN A 1 194 ? 1.213 -12.599 -11.677 1.00 86.62 194 ASN A C 1
ATOM 1373 O O . ASN A 1 194 ? 1.448 -11.700 -12.482 1.00 86.62 194 ASN A O 1
ATOM 1377 N N . THR A 1 195 ? 2.168 -13.167 -10.964 1.00 87.00 195 THR A N 1
ATOM 1378 C CA . THR A 1 195 ? 3.589 -12.913 -11.160 1.00 87.00 195 THR A CA 1
ATOM 1379 C C . THR A 1 195 ? 4.339 -14.217 -10.932 1.00 87.00 195 THR A C 1
ATOM 1381 O O . THR A 1 195 ? 3.917 -15.024 -10.098 1.00 87.00 195 THR A O 1
ATOM 1384 N N . THR A 1 196 ? 5.383 -14.460 -11.723 1.00 80.56 196 THR A N 1
ATOM 1385 C CA . THR A 1 196 ? 6.164 -15.702 -11.664 1.00 80.56 196 THR A CA 1
ATOM 1386 C C . THR A 1 196 ? 7.654 -15.403 -11.688 1.00 80.56 196 THR A C 1
ATOM 1388 O O . THR A 1 196 ? 8.105 -14.512 -12.401 1.00 80.56 196 THR A O 1
ATOM 1391 N N . GLY A 1 197 ? 8.423 -16.186 -10.939 1.00 69.94 197 GLY A N 1
ATOM 1392 C CA . GLY A 1 197 ? 9.879 -16.085 -10.942 1.00 69.94 197 GLY A CA 1
ATOM 1393 C C . GLY A 1 197 ? 10.411 -15.006 -9.997 1.00 69.94 197 GLY A C 1
ATOM 1394 O O . GLY A 1 197 ? 9.664 -14.223 -9.403 1.00 69.94 197 GLY A O 1
ATOM 1395 N N . GLY A 1 198 ? 11.728 -15.021 -9.799 1.00 68.81 198 GLY A N 1
ATOM 1396 C CA . GLY A 1 198 ? 12.389 -14.128 -8.850 1.00 68.81 198 GLY A CA 1
ATOM 1397 C C . GLY A 1 198 ? 11.931 -14.298 -7.391 1.00 68.81 198 GLY A C 1
ATOM 1398 O O . GLY A 1 198 ? 11.479 -15.366 -6.978 1.00 68.81 198 GLY A O 1
ATOM 1399 N N . GLY A 1 199 ? 12.060 -13.220 -6.610 1.00 71.44 199 GLY A N 1
ATOM 1400 C CA . GLY A 1 199 ? 11.631 -13.098 -5.210 1.00 71.44 199 GLY A CA 1
ATOM 1401 C C . GLY A 1 199 ? 10.156 -12.709 -5.011 1.00 71.44 199 GLY A C 1
ATOM 1402 O O . GLY A 1 199 ? 9.784 -12.326 -3.901 1.00 71.44 199 GLY A O 1
ATOM 1403 N N . GLY A 1 200 ? 9.325 -12.772 -6.062 1.00 85.19 200 GLY A N 1
ATOM 1404 C CA . GLY A 1 200 ? 7.904 -12.399 -6.017 1.00 85.19 200 GLY A CA 1
ATOM 1405 C C . GLY A 1 200 ? 7.658 -10.888 -5.909 1.00 85.19 200 GLY A C 1
ATOM 1406 O O . GLY A 1 200 ? 8.399 -10.090 -6.491 1.00 85.19 200 GLY A O 1
ATOM 1407 N N . VAL A 1 201 ? 6.604 -10.503 -5.177 1.00 88.81 201 VAL A N 1
ATOM 1408 C CA . VAL A 1 201 ? 6.261 -9.095 -4.892 1.00 88.81 201 VAL A CA 1
ATOM 1409 C C . VAL A 1 201 ? 6.880 -8.647 -3.568 1.00 88.81 201 VAL A C 1
ATOM 1411 O O . VAL A 1 201 ? 6.610 -9.239 -2.524 1.00 88.81 201 VAL A O 1
ATOM 1414 N N . GLN A 1 202 ? 7.647 -7.558 -3.586 1.00 88.81 202 GLN A N 1
ATOM 1415 C CA . GLN A 1 202 ? 8.190 -6.900 -2.395 1.00 88.81 202 GLN A CA 1
ATOM 1416 C C . GLN A 1 202 ? 7.572 -5.511 -2.183 1.00 88.81 202 GLN A C 1
ATOM 1418 O O . GLN A 1 202 ? 7.418 -4.740 -3.128 1.00 88.81 202 GLN A O 1
ATOM 1423 N N . GLY A 1 203 ? 7.253 -5.183 -0.927 1.00 88.69 203 GLY A N 1
ATOM 1424 C CA . GLY A 1 203 ? 6.572 -3.937 -0.551 1.00 88.69 203 GLY A CA 1
ATOM 1425 C C . GLY A 1 203 ? 5.046 -4.002 -0.683 1.00 88.69 203 GLY A C 1
ATOM 1426 O O . GLY A 1 203 ? 4.496 -5.051 -1.028 1.00 88.69 203 GLY A O 1
ATOM 1427 N N . SER A 1 204 ? 4.362 -2.888 -0.389 1.00 88.56 204 SER A N 1
ATOM 1428 C CA . SER A 1 204 ? 2.893 -2.825 -0.401 1.00 88.56 204 SER A CA 1
ATOM 1429 C C . SER A 1 204 ? 2.338 -3.170 -1.781 1.00 88.56 204 SER A C 1
ATOM 1431 O O . SER A 1 204 ? 2.836 -2.643 -2.779 1.00 88.56 204 SER A O 1
ATOM 1433 N N . ALA A 1 205 ? 1.298 -4.001 -1.835 1.00 89.44 205 ALA A N 1
ATOM 1434 C CA . ALA A 1 205 ? 0.574 -4.346 -3.058 1.00 89.44 205 ALA A CA 1
ATOM 1435 C C . ALA A 1 205 ? -0.738 -5.084 -2.743 1.00 89.44 205 ALA A C 1
ATOM 1437 O O . ALA A 1 205 ? -0.866 -5.744 -1.710 1.00 89.44 205 ALA A O 1
ATOM 1438 N N . THR A 1 206 ? -1.678 -5.071 -3.685 1.00 89.25 206 THR A N 1
ATOM 1439 C CA . THR A 1 206 ? -2.790 -6.036 -3.707 1.00 89.25 206 THR A CA 1
ATOM 1440 C C . THR A 1 206 ? -2.435 -7.161 -4.672 1.00 89.25 206 THR A C 1
ATOM 1442 O O . THR A 1 206 ? -2.322 -6.926 -5.870 1.00 89.25 206 THR A O 1
ATOM 1445 N N . VAL A 1 207 ? -2.239 -8.382 -4.179 1.00 88.56 207 VAL A N 1
ATOM 1446 C CA . VAL A 1 207 ? -1.728 -9.522 -4.955 1.00 88.56 207 VAL A CA 1
ATOM 1447 C C . VAL A 1 207 ? -2.824 -10.563 -5.158 1.00 88.56 207 VAL A C 1
ATOM 1449 O O . VAL A 1 207 ? -3.143 -11.334 -4.260 1.00 88.56 207 VAL A O 1
ATOM 1452 N N . LEU A 1 208 ? -3.392 -10.637 -6.360 1.00 86.75 208 LEU A N 1
ATOM 1453 C CA . LEU A 1 208 ? -4.425 -11.627 -6.684 1.00 86.75 208 LEU A CA 1
ATOM 1454 C C . LEU A 1 208 ? -3.854 -13.045 -6.793 1.00 86.75 208 LEU A C 1
ATOM 1456 O O . LEU A 1 208 ? -4.533 -14.005 -6.446 1.00 86.75 208 LEU A O 1
ATOM 1460 N N . ASN A 1 209 ? -2.625 -13.177 -7.293 1.00 82.12 209 ASN A N 1
ATOM 1461 C CA . ASN A 1 209 ? -1.911 -14.447 -7.383 1.00 82.12 209 ASN A CA 1
ATOM 1462 C C . ASN A 1 209 ? -0.411 -14.200 -7.588 1.00 82.12 209 ASN A C 1
ATOM 1464 O O . ASN A 1 209 ? -0.031 -13.302 -8.346 1.00 82.12 209 ASN A O 1
ATOM 1468 N N . GLN A 1 210 ? 0.434 -15.026 -6.975 1.00 78.12 210 GLN A N 1
ATOM 1469 C CA . GLN A 1 210 ? 1.870 -15.061 -7.238 1.00 78.12 210 GLN A CA 1
ATOM 1470 C C . GLN A 1 210 ? 2.435 -16.475 -7.088 1.00 78.12 210 GLN A C 1
ATOM 1472 O O . GLN A 1 210 ? 2.025 -17.229 -6.205 1.00 78.12 210 GLN A O 1
ATOM 1477 N N . ASN A 1 211 ? 3.412 -16.805 -7.931 1.00 74.50 211 ASN A N 1
ATOM 1478 C CA . ASN A 1 211 ? 4.190 -18.033 -7.859 1.00 74.50 211 ASN A CA 1
ATOM 1479 C C . ASN A 1 211 ? 5.679 -17.693 -7.724 1.00 74.50 211 ASN A C 1
ATOM 1481 O O . ASN A 1 211 ? 6.295 -17.126 -8.626 1.00 74.50 211 ASN A O 1
ATOM 1485 N N . ILE A 1 212 ? 6.263 -18.060 -6.588 1.00 71.12 212 ILE A N 1
ATOM 1486 C CA . ILE A 1 212 ? 7.673 -17.823 -6.294 1.00 71.12 212 ILE A CA 1
ATOM 1487 C C . ILE A 1 212 ? 8.431 -19.123 -6.597 1.00 71.12 212 ILE A C 1
ATOM 1489 O O . ILE A 1 212 ? 8.339 -20.084 -5.839 1.00 71.12 212 ILE A O 1
ATOM 1493 N N . GLN A 1 213 ? 9.164 -19.163 -7.714 1.00 58.69 213 GLN A N 1
ATOM 1494 C CA . GLN A 1 213 ? 9.864 -20.376 -8.172 1.00 58.69 213 GLN A CA 1
ATOM 1495 C C . GLN A 1 213 ? 11.184 -20.644 -7.432 1.00 58.69 213 GLN A C 1
ATOM 1497 O O . GLN A 1 213 ? 11.621 -21.789 -7.354 1.00 58.69 213 GLN A O 1
ATOM 1502 N N . ASN A 1 214 ? 11.794 -19.613 -6.843 1.00 55.19 214 ASN A N 1
ATOM 1503 C CA . ASN A 1 214 ? 12.973 -19.746 -5.996 1.00 55.19 214 ASN A CA 1
ATOM 1504 C C . ASN A 1 214 ? 1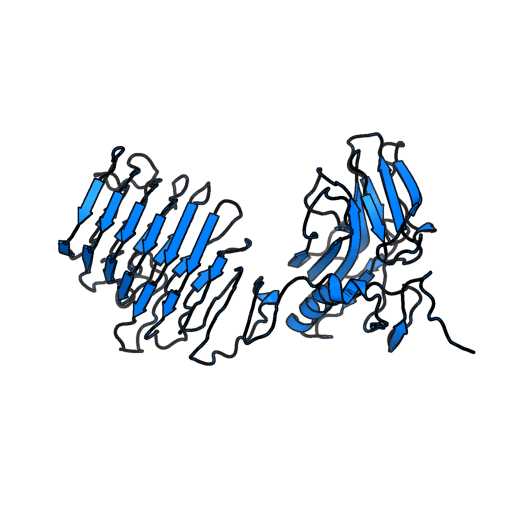2.550 -19.436 -4.566 1.00 55.19 214 ASN A C 1
ATOM 1506 O O . ASN A 1 214 ? 12.200 -18.295 -4.287 1.00 55.19 214 ASN A O 1
ATOM 1510 N N . PHE A 1 215 ? 12.557 -20.428 -3.671 1.00 40.59 215 PHE A N 1
ATOM 1511 C CA . PHE A 1 215 ? 12.217 -20.262 -2.255 1.00 40.59 215 PHE A CA 1
ATOM 1512 C C . PHE A 1 215 ? 13.172 -19.276 -1.555 1.00 40.59 215 PHE A C 1
ATOM 1514 O O . PHE A 1 215 ? 14.043 -19.662 -0.780 1.00 40.59 215 PHE A O 1
ATOM 1521 N N . THR A 1 216 ? 13.009 -17.977 -1.786 1.00 51.12 216 THR A N 1
ATOM 1522 C CA . THR A 1 216 ? 13.373 -16.972 -0.800 1.00 51.12 216 THR A CA 1
ATOM 1523 C C . THR A 1 216 ? 12.500 -17.245 0.405 1.00 51.12 216 THR A C 1
ATOM 1525 O O . THR A 1 216 ? 11.278 -17.111 0.324 1.00 51.12 216 THR A O 1
ATOM 1528 N N . ALA A 1 217 ? 13.117 -17.644 1.516 1.00 50.12 217 ALA A N 1
ATOM 1529 C CA . ALA A 1 217 ? 12.477 -17.528 2.812 1.00 50.12 217 ALA A CA 1
ATOM 1530 C C . ALA A 1 217 ? 12.097 -16.051 2.978 1.00 50.12 217 ALA A C 1
ATOM 1532 O O . ALA A 1 217 ? 12.952 -15.203 3.236 1.00 50.12 217 ALA A O 1
ATOM 1533 N N . GLN A 1 218 ? 10.830 -15.727 2.728 1.00 59.81 218 GLN A N 1
ATOM 1534 C CA . GLN A 1 218 ? 10.288 -14.413 3.030 1.00 59.81 218 GLN A CA 1
ATOM 1535 C C . GLN A 1 218 ? 10.374 -14.277 4.550 1.00 59.81 218 GLN A C 1
ATOM 1537 O O . GLN A 1 218 ? 9.684 -14.979 5.283 1.00 59.81 218 GLN A O 1
ATOM 1542 N N . ALA A 1 219 ? 11.282 -13.426 5.027 1.00 62.94 219 ALA A N 1
ATOM 1543 C CA . ALA A 1 219 ? 11.484 -13.192 6.457 1.00 62.94 219 ALA A CA 1
ATOM 1544 C C . ALA A 1 219 ? 10.404 -12.279 7.068 1.00 62.94 219 ALA A C 1
ATOM 1546 O O . ALA A 1 219 ? 10.496 -11.916 8.236 1.00 62.94 219 ALA A O 1
ATOM 1547 N N . ILE A 1 220 ? 9.439 -11.843 6.255 1.00 72.44 220 ILE A N 1
ATOM 1548 C CA . ILE A 1 220 ? 8.420 -10.843 6.567 1.00 72.44 220 ILE A CA 1
ATOM 1549 C C . ILE A 1 220 ? 7.085 -11.398 6.065 1.00 72.44 220 ILE A C 1
ATOM 1551 O O . ILE A 1 220 ? 6.979 -11.775 4.897 1.00 72.44 220 ILE A O 1
ATOM 1555 N N . SER A 1 221 ? 6.064 -11.442 6.925 1.00 76.00 221 SER A N 1
ATOM 1556 C CA . SER A 1 221 ? 4.718 -11.855 6.509 1.00 76.00 221 SER A CA 1
ATOM 1557 C C . SER A 1 221 ? 4.095 -10.865 5.507 1.00 76.00 221 SER A C 1
ATOM 1559 O O . SER A 1 221 ? 4.400 -9.667 5.552 1.00 76.00 221 SER A O 1
ATOM 1561 N N . PRO A 1 222 ? 3.156 -11.298 4.641 1.00 80.12 222 PRO A N 1
ATOM 1562 C CA . PRO A 1 222 ? 2.476 -10.392 3.713 1.00 80.12 222 PRO A CA 1
ATOM 1563 C C . PRO A 1 222 ? 1.823 -9.186 4.408 1.00 80.12 222 PRO A C 1
ATOM 1565 O O . PRO A 1 222 ? 1.945 -8.061 3.932 1.00 80.12 222 PRO A O 1
ATOM 1568 N N . ILE A 1 223 ? 1.217 -9.375 5.588 1.00 79.12 223 ILE A N 1
ATOM 1569 C CA . ILE A 1 223 ? 0.629 -8.274 6.371 1.00 79.12 223 ILE A CA 1
ATOM 1570 C C . ILE A 1 223 ? 1.707 -7.277 6.821 1.00 79.12 223 ILE A C 1
ATOM 1572 O O . ILE A 1 223 ? 1.508 -6.067 6.704 1.00 79.12 223 ILE A O 1
ATOM 1576 N N . LEU A 1 224 ? 2.864 -7.752 7.297 1.00 80.06 224 LEU A N 1
ATOM 1577 C CA . LEU A 1 224 ? 3.983 -6.887 7.695 1.00 80.06 224 LEU A CA 1
ATOM 1578 C C . LEU A 1 224 ? 4.562 -6.107 6.500 1.00 80.06 224 LEU A C 1
ATOM 1580 O O . LEU A 1 224 ? 5.035 -4.979 6.686 1.00 80.06 224 LEU A O 1
ATOM 1584 N N . ALA A 1 225 ? 4.464 -6.675 5.294 1.00 80.88 225 ALA A N 1
ATOM 1585 C CA . ALA A 1 225 ? 4.777 -6.041 4.015 1.00 80.88 225 ALA A CA 1
ATOM 1586 C C . ALA A 1 225 ? 3.638 -5.165 3.446 1.00 80.88 225 ALA A C 1
ATOM 1588 O O . ALA A 1 225 ? 3.805 -4.603 2.367 1.00 80.88 225 ALA A O 1
ATOM 1589 N N . ARG A 1 226 ? 2.509 -5.009 4.161 1.00 77.81 226 ARG A N 1
ATOM 1590 C CA . ARG A 1 226 ? 1.301 -4.275 3.724 1.00 77.81 226 ARG A CA 1
ATOM 1591 C C . ARG A 1 226 ? 0.669 -4.839 2.447 1.00 77.81 226 ARG A C 1
ATOM 1593 O O . ARG A 1 226 ? 0.186 -4.089 1.601 1.00 77.81 226 ARG A O 1
ATOM 1600 N N . GLN A 1 227 ? 0.679 -6.158 2.309 1.00 82.31 227 GLN A N 1
ATOM 1601 C CA . GLN A 1 227 ? 0.079 -6.856 1.183 1.00 82.31 227 GLN A CA 1
ATOM 1602 C C . GLN A 1 227 ? -1.269 -7.485 1.556 1.00 82.31 227 GLN A C 1
ATOM 1604 O O . GLN A 1 227 ? -1.468 -7.944 2.681 1.00 82.31 227 GLN A O 1
ATOM 1609 N N . THR A 1 228 ? -2.188 -7.523 0.591 1.00 83.38 228 THR A N 1
ATOM 1610 C CA . THR A 1 228 ? -3.473 -8.243 0.682 1.00 83.38 228 THR A CA 1
ATOM 1611 C C . THR A 1 228 ? -3.681 -9.112 -0.557 1.00 83.38 228 THR A C 1
ATOM 1613 O O . THR A 1 228 ? -3.064 -8.858 -1.588 1.00 83.38 228 THR A O 1
ATOM 1616 N N . GLY A 1 229 ? -4.519 -10.146 -0.470 1.00 83.75 229 GLY A N 1
ATOM 1617 C CA . GLY A 1 229 ? -4.847 -11.062 -1.564 1.00 83.75 229 GLY A CA 1
ATOM 1618 C C . GLY A 1 229 ? -4.453 -12.515 -1.284 1.00 83.75 229 GLY A C 1
ATOM 1619 O O . GLY A 1 229 ? -4.662 -12.992 -0.172 1.00 83.75 229 GLY A O 1
ATOM 1620 N N . PHE A 1 230 ? -3.933 -13.246 -2.273 1.00 76.31 230 PHE A N 1
ATOM 1621 C CA . PHE A 1 230 ? -3.681 -14.690 -2.168 1.00 76.31 230 PHE A CA 1
ATOM 1622 C C . PHE A 1 230 ? -2.188 -15.036 -2.234 1.00 76.31 230 PHE A C 1
ATOM 1624 O O . PHE A 1 230 ? -1.477 -14.645 -3.159 1.00 76.31 230 PHE A O 1
ATOM 1631 N N . PHE A 1 231 ? -1.723 -15.825 -1.263 1.00 75.31 231 PHE A N 1
ATOM 1632 C CA . PHE A 1 231 ? -0.320 -16.191 -1.073 1.00 75.31 231 PHE A CA 1
ATOM 1633 C C . PHE A 1 231 ? -0.229 -17.687 -0.788 1.00 75.31 231 PHE A C 1
ATOM 1635 O O . PHE A 1 231 ? -0.660 -18.141 0.268 1.00 75.31 231 PHE A O 1
ATOM 1642 N N . ASN A 1 232 ? 0.319 -18.469 -1.721 1.00 72.31 232 ASN A N 1
ATOM 1643 C CA . ASN A 1 232 ? 0.482 -19.921 -1.559 1.00 72.31 232 ASN A CA 1
ATOM 1644 C C . ASN A 1 232 ? -0.813 -20.649 -1.115 1.00 72.31 232 ASN A C 1
ATOM 1646 O O . ASN A 1 232 ? -0.801 -21.481 -0.212 1.00 72.31 232 ASN A O 1
ATOM 1650 N N . GLY A 1 233 ? -1.956 -20.275 -1.701 1.00 67.75 233 GLY A N 1
ATOM 1651 C CA . GLY A 1 233 ? -3.271 -20.830 -1.355 1.00 67.75 233 GLY A CA 1
ATOM 1652 C C . GLY A 1 233 ? -3.927 -20.250 -0.094 1.00 67.75 233 GLY A C 1
ATOM 1653 O O . GLY A 1 233 ? -5.099 -20.527 0.147 1.00 67.75 233 GLY A O 1
ATOM 1654 N N . TYR A 1 234 ? -3.228 -19.412 0.678 1.00 70.81 234 TYR A N 1
ATOM 1655 C CA . TYR A 1 234 ? -3.801 -18.671 1.802 1.00 70.81 234 TYR A CA 1
ATOM 1656 C C . TYR A 1 234 ? -4.375 -17.335 1.336 1.00 70.81 234 TYR A C 1
ATOM 1658 O O . TYR A 1 234 ? -3.790 -16.658 0.492 1.00 70.81 234 TYR A O 1
ATOM 1666 N N . MET A 1 235 ? -5.502 -16.933 1.918 1.00 78.94 235 MET A N 1
ATOM 1667 C CA . MET A 1 235 ? -6.051 -15.588 1.764 1.00 78.94 235 MET A CA 1
ATOM 1668 C C . MET A 1 235 ? -5.513 -14.698 2.888 1.00 78.94 235 MET A C 1
ATOM 1670 O O . MET A 1 235 ? -5.692 -15.005 4.064 1.00 78.94 235 MET A O 1
ATOM 1674 N N . VAL A 1 236 ? -4.882 -13.587 2.521 1.00 78.06 236 VAL A N 1
ATOM 1675 C CA . VAL A 1 236 ? -4.451 -12.522 3.427 1.00 78.06 236 VAL A CA 1
ATOM 1676 C C . VAL A 1 236 ? -5.332 -11.309 3.173 1.00 78.06 236 VAL A C 1
ATOM 1678 O O . VAL A 1 236 ? -5.204 -10.620 2.165 1.00 78.06 236 VAL A O 1
ATOM 1681 N N . GLY A 1 237 ? -6.250 -11.040 4.084 1.00 73.75 237 GLY A N 1
ATOM 1682 C CA . GLY A 1 237 ? -7.197 -9.945 3.948 1.00 73.75 237 GLY A CA 1
ATOM 1683 C C . GLY A 1 237 ? -8.156 -9.903 5.123 1.00 73.75 237 GLY A C 1
ATOM 1684 O O . GLY A 1 237 ? -8.104 -10.742 6.024 1.00 73.75 237 GLY A O 1
ATOM 1685 N N . GLU A 1 238 ? -9.031 -8.907 5.125 1.00 68.69 238 GLU A N 1
ATOM 1686 C CA . GLU A 1 238 ? -10.074 -8.799 6.136 1.00 68.69 238 GLU A CA 1
ATOM 1687 C C . GLU A 1 238 ? -11.090 -9.935 5.991 1.00 68.69 238 GLU A C 1
ATOM 1689 O O . GLU A 1 238 ? -11.593 -10.220 4.906 1.00 68.69 238 GLU A O 1
ATOM 1694 N N . THR A 1 239 ? -11.415 -10.571 7.113 1.00 67.38 239 THR A N 1
ATOM 1695 C CA . THR A 1 239 ? -12.478 -11.572 7.192 1.00 67.38 239 THR A CA 1
ATOM 1696 C C . THR A 1 239 ? -13.454 -11.192 8.298 1.00 67.38 239 THR A C 1
ATOM 1698 O O . THR A 1 239 ? -13.428 -11.713 9.414 1.00 67.38 239 THR A O 1
ATOM 1701 N N . ASP A 1 240 ? -14.369 -10.278 7.984 1.00 62.09 240 ASP A N 1
ATOM 1702 C CA . ASP A 1 240 ? -15.472 -9.950 8.891 1.00 62.09 240 ASP A CA 1
ATOM 1703 C C . ASP A 1 240 ? -16.334 -11.180 9.197 1.00 62.09 240 ASP A C 1
ATOM 1705 O O . ASP A 1 240 ? -16.806 -11.345 10.320 1.00 62.09 240 ASP A O 1
ATOM 1709 N N . SER A 1 241 ? -16.481 -12.097 8.236 1.00 60.34 241 SER A N 1
ATOM 1710 C CA . SER A 1 241 ? -17.255 -13.331 8.397 1.00 60.34 241 SER A CA 1
ATOM 1711 C C . SER A 1 241 ? -16.779 -14.193 9.569 1.00 60.34 241 SER A C 1
ATOM 1713 O O . SER A 1 241 ? -17.612 -14.701 10.312 1.00 60.34 241 SER A O 1
ATOM 1715 N N . ALA A 1 242 ? -15.464 -14.323 9.788 1.00 58.28 242 ALA A N 1
ATOM 1716 C CA . ALA A 1 242 ? -14.933 -15.110 10.903 1.00 58.28 242 ALA A CA 1
ATOM 1717 C C . ALA A 1 242 ? -15.258 -14.464 12.262 1.00 58.28 242 ALA A C 1
ATOM 1719 O O . ALA A 1 242 ? -15.571 -15.155 13.230 1.00 58.28 242 ALA A O 1
ATOM 1720 N N . ARG A 1 243 ? -15.261 -13.126 12.324 1.00 72.62 243 ARG A N 1
ATOM 1721 C CA . ARG A 1 243 ? -15.601 -12.367 13.536 1.00 72.62 243 ARG A CA 1
ATOM 1722 C C . ARG A 1 243 ? -17.100 -12.311 13.804 1.00 72.62 243 ARG A C 1
ATOM 1724 O O . ARG A 1 243 ? -17.506 -12.319 14.962 1.00 72.62 243 ARG A O 1
ATOM 1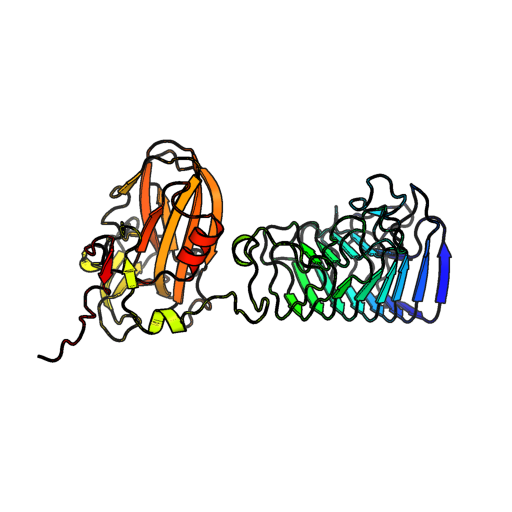731 N N . ARG A 1 244 ? -17.927 -12.291 12.753 1.00 67.94 244 ARG A N 1
ATOM 1732 C CA . ARG A 1 244 ? -19.400 -12.282 12.836 1.00 67.94 244 ARG A CA 1
ATOM 1733 C C . ARG A 1 244 ? -19.989 -13.549 13.450 1.00 67.94 244 ARG A C 1
ATOM 1735 O O . ARG A 1 244 ? -21.116 -13.508 13.927 1.00 67.94 244 ARG A O 1
ATOM 1742 N N . ILE A 1 245 ? -19.227 -14.642 13.495 1.00 68.88 245 ILE A N 1
ATOM 1743 C CA . ILE A 1 245 ? -19.640 -15.893 14.147 1.00 68.88 245 ILE A CA 1
ATOM 1744 C C . ILE A 1 245 ? -19.702 -15.739 15.684 1.00 68.88 245 ILE A C 1
ATOM 1746 O O . ILE A 1 245 ? -20.244 -16.612 16.354 1.00 68.88 245 ILE A O 1
ATOM 1750 N N . ALA A 1 246 ? -19.198 -14.628 16.252 1.00 68.06 246 ALA A N 1
ATOM 1751 C CA . ALA A 1 246 ? -19.140 -14.389 17.702 1.00 68.06 246 ALA A CA 1
ATOM 1752 C C . ALA A 1 246 ? -18.498 -15.568 18.455 1.00 68.06 246 ALA A C 1
ATOM 1754 O O . ALA A 1 246 ? -18.954 -15.973 19.527 1.00 68.06 246 ALA A O 1
ATOM 1755 N N . GLY A 1 247 ? -17.469 -16.161 17.840 1.00 71.31 247 GLY A N 1
ATOM 1756 C CA . GLY A 1 247 ? -16.799 -17.335 18.373 1.00 71.31 247 GLY A CA 1
ATOM 1757 C C . GLY A 1 247 ? -16.208 -17.056 19.750 1.00 71.31 247 GLY A C 1
ATOM 1758 O O . GLY A 1 247 ? -15.658 -15.986 20.005 1.00 71.31 247 GLY A O 1
ATOM 1759 N N . LEU A 1 248 ? -16.295 -18.048 20.631 1.00 79.50 248 LEU A N 1
ATOM 1760 C CA . LEU A 1 248 ? -15.548 -18.039 21.878 1.00 79.50 248 LEU A CA 1
ATOM 1761 C C . LEU A 1 248 ? -14.050 -18.046 21.572 1.00 79.50 248 LEU A C 1
ATOM 1763 O O . LEU A 1 248 ? -13.547 -18.995 20.969 1.00 79.50 248 LEU A O 1
ATOM 1767 N N . VAL A 1 249 ? -13.338 -17.009 22.009 1.00 82.88 249 VAL A N 1
ATOM 1768 C CA . VAL A 1 249 ? -11.894 -16.887 21.782 1.00 82.88 249 VAL A CA 1
ATOM 1769 C C . VAL A 1 249 ? -11.115 -16.987 23.095 1.00 82.88 249 VAL A C 1
ATOM 1771 O O . VAL A 1 249 ? -11.575 -16.497 24.133 1.00 82.88 249 VAL A O 1
ATOM 1774 N N . PRO A 1 250 ? -9.925 -17.613 23.083 1.00 85.62 250 PRO A N 1
ATOM 1775 C CA . PRO A 1 250 ? -9.036 -17.601 24.233 1.00 85.62 250 PRO A CA 1
ATOM 1776 C C . PRO A 1 250 ? -8.441 -16.202 24.432 1.00 85.62 250 PRO A C 1
ATOM 1778 O O . PRO A 1 250 ? -7.856 -15.610 23.521 1.00 85.62 250 PRO A O 1
ATOM 1781 N N . VAL A 1 251 ? -8.542 -15.674 25.650 1.00 89.50 251 VAL A N 1
ATOM 1782 C CA . VAL A 1 251 ? -7.993 -14.363 26.009 1.00 89.50 251 VAL A CA 1
ATOM 1783 C C . VAL A 1 251 ? -6.481 -14.479 26.193 1.00 89.50 251 VAL A C 1
ATOM 1785 O O . VAL A 1 251 ? -6.003 -14.949 27.224 1.00 89.50 251 VAL A O 1
ATOM 1788 N N . ARG A 1 252 ? -5.707 -14.038 25.196 1.00 92.00 252 ARG A N 1
ATOM 1789 C CA . ARG A 1 252 ? -4.230 -14.053 25.244 1.00 92.00 252 ARG A CA 1
ATOM 1790 C C . ARG A 1 252 ? -3.631 -12.869 26.002 1.00 92.00 252 ARG A C 1
ATOM 1792 O O . ARG A 1 252 ? -2.604 -13.015 26.655 1.00 92.00 252 ARG A O 1
ATOM 1799 N N . PHE A 1 253 ? -4.278 -11.710 25.926 1.00 93.81 253 PHE A N 1
ATOM 1800 C CA . PHE A 1 253 ? -3.830 -10.466 26.547 1.00 93.81 253 PHE A CA 1
ATOM 1801 C C . PHE A 1 253 ? -5.001 -9.792 27.254 1.00 93.81 253 PHE A C 1
ATOM 1803 O O . PHE A 1 253 ? -6.151 -9.933 26.840 1.00 93.81 253 PHE A O 1
ATOM 1810 N N . LYS A 1 254 ? -4.719 -9.059 28.335 1.00 93.19 254 LYS A N 1
ATOM 1811 C CA . LYS A 1 254 ? -5.754 -8.355 29.095 1.00 93.19 254 LYS A CA 1
ATOM 1812 C C . LYS A 1 254 ? -6.356 -7.240 28.239 1.00 93.19 254 LYS A C 1
ATOM 1814 O O . LYS A 1 254 ? -5.622 -6.353 27.810 1.00 93.19 254 LYS A O 1
ATOM 1819 N N . ASN A 1 255 ? -7.675 -7.257 28.051 1.00 93.06 255 ASN A N 1
ATOM 1820 C CA . ASN A 1 255 ? -8.380 -6.157 27.404 1.00 93.06 255 ASN A CA 1
ATOM 1821 C C . ASN A 1 255 ? -8.457 -4.949 28.360 1.00 93.06 255 ASN A C 1
ATOM 1823 O O . ASN A 1 255 ? -9.010 -5.039 29.456 1.00 93.06 255 ASN A O 1
ATOM 1827 N N . LEU A 1 256 ? -7.860 -3.831 27.953 1.00 92.88 256 LEU A N 1
ATOM 1828 C CA . LEU A 1 256 ? -7.833 -2.562 28.682 1.00 92.88 256 LEU A CA 1
ATOM 1829 C C . LEU A 1 256 ? -8.965 -1.613 28.268 1.00 92.88 256 LEU A C 1
ATOM 1831 O O . LEU A 1 256 ? -9.192 -0.609 28.943 1.00 92.88 256 LEU A O 1
ATOM 1835 N N . ALA A 1 257 ? -9.661 -1.900 27.166 1.00 91.88 257 ALA A N 1
ATOM 1836 C CA . ALA A 1 257 ? -10.880 -1.191 26.811 1.00 91.88 257 ALA A CA 1
ATOM 1837 C C . ALA A 1 257 ? -12.015 -1.676 27.711 1.00 91.88 257 ALA A C 1
ATOM 1839 O O . ALA A 1 257 ? -12.020 -2.814 28.169 1.00 91.88 257 ALA A O 1
ATOM 1840 N N . VAL A 1 258 ? -12.988 -0.814 27.970 1.00 91.31 258 VAL A N 1
ATOM 1841 C CA . VAL A 1 258 ? -14.160 -1.135 28.773 1.00 91.31 258 VAL A CA 1
ATOM 1842 C C . VAL A 1 258 ? -15.253 -1.638 27.845 1.00 91.31 258 VAL A C 1
ATOM 1844 O O . VAL A 1 258 ? -15.766 -0.901 27.010 1.00 91.31 258 VAL A O 1
ATOM 1847 N N . SER A 1 259 ? -15.616 -2.905 28.010 1.00 88.75 259 SER A N 1
ATOM 1848 C CA . SER A 1 259 ? -16.637 -3.601 27.218 1.00 88.75 259 SER A CA 1
ATOM 1849 C C . SER A 1 259 ? -18.058 -3.097 27.499 1.00 88.75 259 SER A C 1
ATOM 1851 O O . SER A 1 259 ? -18.895 -3.100 26.600 1.00 88.75 259 SER A O 1
ATOM 1853 N N . ASN A 1 260 ? -18.338 -2.637 28.727 1.00 88.81 260 ASN A N 1
ATOM 1854 C CA . ASN A 1 260 ? -19.648 -2.105 29.100 1.00 88.81 260 ASN A CA 1
ATOM 1855 C C . ASN A 1 260 ? -19.868 -0.694 28.530 1.00 88.81 260 ASN A C 1
ATOM 1857 O O . ASN A 1 260 ? -19.343 0.301 29.048 1.00 88.81 260 ASN A O 1
ATOM 1861 N N . SER A 1 261 ? -20.720 -0.620 27.512 1.00 88.88 261 SER A N 1
ATOM 1862 C CA . SER A 1 261 ? -20.998 0.592 26.753 1.00 88.88 261 SER A CA 1
ATOM 1863 C C . SER A 1 261 ? -21.743 1.678 27.538 1.00 88.88 261 SER A C 1
ATOM 1865 O O . SER A 1 261 ? -21.652 2.851 27.179 1.00 88.88 261 SER A O 1
ATOM 1867 N N . SER A 1 262 ? -22.379 1.340 28.669 1.00 87.00 262 SER A N 1
ATOM 1868 C CA . SER A 1 262 ? -23.007 2.320 29.571 1.00 87.00 262 SER A CA 1
ATOM 1869 C C . SER A 1 262 ? -22.002 3.180 30.341 1.00 87.00 262 SER A C 1
ATOM 1871 O O . SER A 1 262 ? -22.385 4.150 30.989 1.00 87.00 262 SER A O 1
ATOM 1873 N N . SER A 1 263 ? -20.725 2.796 30.331 1.00 88.25 263 SER A N 1
ATOM 1874 C CA . SER A 1 263 ? -19.644 3.506 31.023 1.00 88.25 263 SER A CA 1
ATOM 1875 C C . SER A 1 263 ? -18.748 4.312 30.084 1.00 88.25 263 SER A C 1
ATOM 1877 O O . SER A 1 263 ? -17.780 4.931 30.532 1.00 88.25 263 SER A O 1
ATOM 1879 N N . TRP A 1 264 ? -19.043 4.286 28.784 1.00 91.56 264 TRP A N 1
ATOM 1880 C CA . TRP A 1 264 ? -18.348 5.111 27.809 1.00 91.56 264 TRP A CA 1
ATOM 1881 C C . TRP A 1 264 ? -18.720 6.572 28.006 1.00 91.56 264 TRP A C 1
ATOM 1883 O O . TRP A 1 264 ? -19.825 6.909 28.430 1.00 91.56 264 TRP A O 1
ATOM 1893 N N . VAL A 1 265 ? -17.777 7.445 27.682 1.00 90.62 265 VAL A N 1
ATOM 1894 C CA . VAL A 1 265 ? -17.966 8.892 27.769 1.00 90.62 265 VAL A CA 1
ATOM 1895 C C . VAL A 1 265 ? -17.614 9.517 26.440 1.00 90.62 265 VAL A C 1
ATOM 1897 O O . VAL A 1 265 ? -16.805 8.972 25.695 1.00 90.62 265 VAL A O 1
ATOM 1900 N N . ALA A 1 266 ? -18.182 10.677 26.154 1.00 88.75 266 ALA A N 1
ATOM 1901 C CA . ALA A 1 266 ? -17.808 11.462 24.995 1.00 88.75 266 ALA A CA 1
ATOM 1902 C C . ALA A 1 266 ? -17.232 12.807 25.427 1.00 88.75 266 ALA A C 1
ATOM 1904 O O . ALA A 1 266 ? -17.602 13.341 26.476 1.00 88.75 266 ALA A O 1
ATOM 1905 N N . THR A 1 267 ? -16.335 13.369 24.619 1.00 85.56 267 THR A N 1
ATOM 1906 C CA . THR A 1 267 ? -16.023 14.798 24.722 1.00 85.56 267 THR A CA 1
ATOM 1907 C C . THR A 1 267 ? -17.306 15.591 24.500 1.00 85.56 267 THR A C 1
ATOM 1909 O O . THR A 1 267 ? -18.016 15.310 23.540 1.00 85.56 267 THR A O 1
ATOM 1912 N N . GLN A 1 268 ? -17.570 16.583 25.346 1.00 81.31 268 GLN A N 1
ATOM 1913 C CA . GLN A 1 268 ? -18.714 17.489 25.205 1.00 81.31 268 GLN A CA 1
ATOM 1914 C C . GLN A 1 268 ? -18.255 18.911 24.876 1.00 81.31 268 GLN A C 1
ATOM 1916 O O . GLN A 1 268 ? -18.718 19.876 25.481 1.00 81.31 268 GLN A O 1
ATOM 1921 N N . TYR A 1 269 ? -17.298 19.058 23.957 1.00 78.56 269 TYR A N 1
ATOM 1922 C CA . TYR A 1 269 ? -16.749 20.376 23.622 1.00 78.56 269 TYR A CA 1
ATOM 1923 C C . TYR A 1 269 ? -17.821 21.324 23.080 1.00 78.56 269 TYR A C 1
ATOM 1925 O O . TYR A 1 269 ? -17.756 22.527 23.315 1.00 78.56 269 TYR A O 1
ATOM 1933 N N . SER A 1 270 ? -18.819 20.766 22.397 1.00 70.56 270 SER A N 1
ATOM 1934 C CA . SER A 1 270 ? -19.945 21.510 21.840 1.00 70.56 270 SER A CA 1
ATOM 1935 C C . SER A 1 270 ? -21.126 21.689 22.801 1.00 70.56 270 SER A C 1
ATOM 1937 O O . SER A 1 270 ? -22.041 22.452 22.500 1.00 70.56 270 SER A O 1
ATOM 1939 N N . GLY A 1 271 ? -21.160 20.949 23.918 1.00 80.25 271 GLY A N 1
ATOM 1940 C CA . GLY A 1 271 ? -22.345 20.833 24.781 1.00 80.25 271 GLY A CA 1
ATOM 1941 C C . GLY A 1 271 ? -23.575 20.213 24.095 1.00 80.25 271 GLY A C 1
ATOM 1942 O O . GLY A 1 271 ? -24.661 20.229 24.667 1.00 80.25 271 GLY A O 1
ATOM 1943 N N . ALA A 1 272 ? -23.420 19.679 22.879 1.00 86.50 272 ALA A N 1
ATOM 1944 C CA . ALA A 1 272 ? -24.501 19.188 22.023 1.00 86.50 272 ALA A CA 1
ATOM 1945 C C . ALA A 1 272 ? -24.412 17.677 21.740 1.00 86.50 272 ALA A C 1
ATOM 1947 O O . ALA A 1 272 ? -25.070 17.146 20.841 1.00 86.50 272 ALA A O 1
ATOM 1948 N N . THR A 1 273 ? -23.563 16.985 22.494 1.00 90.38 273 THR A N 1
ATOM 1949 C CA . THR A 1 273 ? -23.291 15.560 22.361 1.00 90.38 273 THR A CA 1
ATOM 1950 C C . THR A 1 273 ? -24.391 14.715 22.989 1.00 90.38 273 THR A C 1
ATOM 1952 O O . THR A 1 273 ? -24.806 14.951 24.121 1.00 90.38 273 THR A O 1
ATOM 1955 N N . THR A 1 274 ? -24.802 13.656 22.298 1.00 91.56 274 THR A N 1
ATOM 1956 C CA . THR A 1 274 ? -25.689 12.618 22.832 1.00 91.56 274 THR A CA 1
ATOM 1957 C C . THR A 1 274 ? -25.029 11.250 22.707 1.00 91.56 274 THR A C 1
ATOM 1959 O O . THR A 1 274 ? -24.572 10.879 21.626 1.00 91.56 274 THR A O 1
ATOM 1962 N N . LEU A 1 275 ? -25.019 10.494 23.810 1.00 92.44 275 LEU A N 1
ATOM 1963 C CA . LEU A 1 275 ? -24.714 9.064 23.829 1.00 92.44 275 LEU A CA 1
ATOM 1964 C C . LEU A 1 275 ? -26.008 8.282 24.055 1.00 92.44 275 LEU A C 1
ATOM 1966 O O . LEU A 1 275 ? -26.669 8.447 25.077 1.00 92.44 275 LEU A O 1
ATOM 1970 N N . SER A 1 276 ? -26.364 7.429 23.101 1.00 93.25 276 SER A N 1
ATOM 1971 C CA . SER A 1 276 ? -27.535 6.560 23.172 1.00 93.25 276 SER A CA 1
ATOM 1972 C C . SER A 1 276 ? -27.078 5.107 23.245 1.00 93.25 276 SER A C 1
ATOM 1974 O O . SER A 1 276 ? -26.590 4.557 22.257 1.00 93.25 276 SER A O 1
ATOM 1976 N N . THR A 1 277 ? -27.199 4.504 24.427 1.00 93.19 277 THR A N 1
ATOM 1977 C CA . THR A 1 277 ? -26.980 3.066 24.652 1.00 93.19 277 THR A CA 1
ATOM 1978 C C . THR A 1 277 ? -28.176 2.257 24.133 1.00 93.19 277 THR A C 1
ATOM 1980 O O . THR A 1 277 ? -29.194 2.829 23.734 1.00 93.19 277 THR A O 1
ATOM 1983 N N . GLY A 1 278 ? -28.078 0.925 24.126 1.00 90.75 278 GLY A N 1
ATOM 1984 C CA . GLY A 1 278 ? -29.203 0.070 23.729 1.00 90.75 278 GLY A CA 1
ATOM 1985 C C . GLY A 1 278 ? -29.362 -0.084 22.213 1.00 90.75 278 GLY A C 1
ATOM 1986 O O . GLY A 1 278 ? -30.441 -0.437 21.741 1.00 90.75 278 GLY A O 1
ATOM 1987 N N . GLN A 1 279 ? -28.330 0.242 21.433 1.00 91.94 279 GLN A N 1
ATOM 1988 C CA . GLN A 1 279 ? -28.393 0.191 19.975 1.00 91.94 279 GLN A CA 1
ATOM 1989 C C . GLN A 1 279 ? -28.180 -1.242 19.472 1.00 91.94 279 GLN A C 1
ATOM 1991 O O . GLN A 1 279 ? -27.416 -1.985 20.095 1.00 91.94 279 GLN A O 1
ATOM 1996 N N . PRO A 1 280 ? -28.795 -1.629 18.337 1.00 90.88 280 PRO A N 1
ATOM 1997 C CA . PRO A 1 280 ? -28.582 -2.941 17.739 1.00 90.88 280 PRO A CA 1
ATOM 1998 C C . PRO A 1 280 ? -27.102 -3.199 17.479 1.00 90.88 280 PRO A C 1
ATOM 2000 O O . PRO A 1 280 ? -26.459 -2.383 16.825 1.00 90.88 280 PRO A O 1
ATOM 2003 N N . ASP A 1 281 ? -26.570 -4.313 17.967 1.00 89.69 281 ASP A N 1
ATOM 2004 C CA . ASP A 1 281 ? -25.171 -4.699 17.777 1.00 89.69 281 ASP A CA 1
ATOM 2005 C C . ASP A 1 281 ? -24.976 -5.603 16.535 1.00 89.69 281 ASP A C 1
ATOM 2007 O O . ASP A 1 281 ? -25.959 -6.008 15.902 1.00 89.69 281 ASP A O 1
ATOM 2011 N N . PRO A 1 282 ? -23.727 -5.899 16.114 1.00 86.12 282 PRO A N 1
ATOM 2012 C CA . PRO A 1 282 ? -23.453 -6.712 14.923 1.00 86.12 282 PRO A CA 1
ATOM 2013 C C . PRO A 1 282 ? -23.965 -8.155 14.993 1.00 86.12 282 PRO A C 1
ATOM 2015 O O . PRO A 1 282 ? -23.961 -8.841 13.970 1.00 86.12 282 PRO A O 1
ATOM 2018 N N . PHE A 1 283 ? -24.369 -8.614 16.178 1.00 85.56 283 PHE A N 1
ATOM 2019 C CA . PHE A 1 283 ? -24.704 -10.002 16.483 1.00 85.56 283 PHE A CA 1
ATOM 2020 C C . PHE A 1 283 ? -26.197 -10.188 16.793 1.00 85.56 283 PHE A C 1
ATOM 2022 O O . PHE A 1 283 ? -26.608 -11.259 17.236 1.00 85.56 283 PHE A O 1
ATOM 2029 N N . GLY A 1 284 ? -27.015 -9.157 16.553 1.00 82.88 284 GLY A N 1
ATOM 2030 C CA . GLY A 1 284 ? -28.466 -9.193 16.747 1.00 82.88 284 GLY A CA 1
ATOM 2031 C C . GLY A 1 284 ? -28.935 -8.878 18.171 1.00 82.88 284 GLY A C 1
ATOM 2032 O O . GLY A 1 284 ? -30.132 -8.976 18.436 1.00 82.88 284 GLY A O 1
ATOM 2033 N N . GLY A 1 285 ? -28.031 -8.494 19.077 1.00 87.25 285 GLY A N 1
ATOM 2034 C CA . GLY A 1 285 ? -28.371 -7.953 20.394 1.00 87.25 285 GLY A CA 1
ATOM 2035 C C . GLY A 1 285 ? -28.558 -6.430 20.369 1.00 87.25 285 GLY A C 1
ATOM 2036 O O . GLY A 1 285 ? -28.676 -5.818 19.306 1.00 87.25 285 GLY A O 1
ATOM 2037 N N . THR A 1 286 ? -28.589 -5.801 21.548 1.00 90.69 286 THR A N 1
ATOM 2038 C CA . THR A 1 286 ? -28.792 -4.346 21.716 1.00 90.69 286 THR A CA 1
ATOM 2039 C C . THR A 1 286 ? -27.700 -3.682 22.556 1.00 90.69 286 THR A C 1
ATOM 2041 O O . THR A 1 286 ? -27.954 -2.714 23.271 1.00 90.69 286 THR A O 1
ATOM 2044 N N . SER A 1 287 ? -26.483 -4.218 22.545 1.00 89.50 287 SER A N 1
ATOM 2045 C CA . SER A 1 287 ? -25.421 -3.777 23.461 1.00 89.50 287 SER A CA 1
ATOM 2046 C C . SER A 1 287 ? -24.525 -2.659 22.895 1.00 89.50 287 SER A C 1
ATOM 2048 O O . SER A 1 287 ? -23.572 -2.234 23.555 1.00 89.50 287 SER A O 1
ATOM 2050 N N . ALA A 1 288 ? -24.813 -2.148 21.692 1.00 91.56 288 ALA A N 1
ATOM 2051 C CA . ALA A 1 288 ? -24.044 -1.072 21.068 1.00 91.56 288 ALA A CA 1
ATOM 2052 C C . ALA A 1 288 ? -24.433 0.323 21.599 1.00 91.56 288 ALA A C 1
ATOM 2054 O O . ALA A 1 288 ? -25.520 0.526 22.149 1.00 91.56 288 ALA A O 1
ATOM 2055 N N . THR A 1 289 ? -23.551 1.304 21.388 1.00 93.12 289 THR A N 1
ATOM 2056 C CA . THR A 1 289 ? -23.801 2.714 21.735 1.00 93.12 289 THR A CA 1
ATOM 2057 C C . THR A 1 289 ? -23.564 3.612 20.535 1.00 93.12 289 THR A C 1
ATOM 2059 O O . THR A 1 289 ? -22.545 3.496 19.853 1.00 93.12 289 THR A O 1
ATOM 2062 N N . LYS A 1 290 ? -24.501 4.534 20.303 1.00 91.62 290 LYS A N 1
ATOM 2063 C CA . LYS A 1 290 ? -24.419 5.581 19.284 1.00 91.62 290 LYS A CA 1
ATOM 2064 C C . LYS A 1 290 ? -24.000 6.905 19.912 1.00 91.62 290 LYS A C 1
ATOM 2066 O O . LYS A 1 290 ? -24.614 7.344 20.881 1.00 91.62 290 LYS A O 1
ATOM 2071 N N . ALA A 1 291 ? -23.010 7.553 19.315 1.00 90.38 291 ALA A N 1
ATOM 2072 C CA . ALA A 1 291 ? -22.625 8.928 19.582 1.00 90.38 291 ALA A CA 1
ATOM 2073 C C . ALA A 1 291 ? -23.054 9.835 18.422 1.00 90.38 291 ALA A C 1
ATOM 2075 O O . ALA A 1 291 ? -22.881 9.503 17.246 1.00 90.38 291 ALA A O 1
ATOM 2076 N N . SER A 1 292 ? -23.623 10.988 18.753 1.00 88.06 292 SER A N 1
ATOM 2077 C CA . SER A 1 292 ? -24.013 12.014 17.785 1.00 88.06 292 SER A CA 1
ATOM 2078 C C . SER A 1 292 ? -23.853 13.405 18.379 1.00 88.06 292 SER A C 1
ATOM 2080 O O . SER A 1 292 ? -24.109 13.588 19.569 1.00 88.06 292 SER A O 1
ATOM 2082 N N . SER A 1 293 ? -23.507 14.385 17.550 1.00 88.38 293 SER A N 1
ATOM 2083 C CA . SER A 1 293 ? -23.510 15.805 17.906 1.00 88.38 293 SER A CA 1
ATOM 2084 C C . SER A 1 293 ? -24.437 16.567 16.965 1.00 88.38 293 SER A C 1
ATOM 2086 O O . SER A 1 293 ? -24.568 16.207 15.797 1.00 88.38 293 SER A O 1
ATOM 2088 N N . THR A 1 294 ? -25.071 17.643 17.433 1.00 88.31 294 THR A N 1
ATOM 2089 C CA . THR A 1 294 ? -25.777 18.570 16.527 1.00 88.31 294 THR A CA 1
ATOM 2090 C C . THR A 1 294 ? -24.848 19.637 15.942 1.00 88.31 294 THR A C 1
ATOM 2092 O O . THR A 1 294 ? -25.309 20.513 15.213 1.00 88.31 294 THR A O 1
ATOM 2095 N N . THR A 1 295 ? -23.549 19.595 16.257 1.00 84.38 295 THR A N 1
ATOM 2096 C CA . THR A 1 295 ? -22.551 20.551 15.762 1.00 84.38 295 THR A CA 1
ATOM 2097 C C . THR A 1 295 ? -21.509 19.869 14.884 1.00 84.38 295 THR A C 1
ATOM 2099 O O . THR A 1 295 ? -21.241 18.678 15.017 1.00 84.38 295 THR A O 1
ATOM 2102 N N . ALA A 1 296 ? -20.894 20.636 13.981 1.00 83.75 296 ALA A N 1
ATOM 2103 C CA . ALA A 1 296 ? -19.826 20.145 13.106 1.00 83.75 296 ALA A CA 1
ATOM 2104 C C . ALA A 1 296 ? -18.477 19.962 13.830 1.00 83.75 296 ALA A C 1
ATOM 2106 O O . ALA A 1 296 ? -17.483 19.618 13.193 1.00 83.75 296 ALA A O 1
ATOM 2107 N N . MET A 1 297 ? -18.416 20.215 15.143 1.00 83.44 297 MET A N 1
ATOM 2108 C CA . MET A 1 297 ? -17.198 20.030 15.921 1.00 83.44 297 MET A CA 1
ATOM 2109 C C . MET A 1 297 ? -16.884 18.538 16.049 1.00 83.44 297 MET A C 1
ATOM 2111 O O . MET A 1 297 ? -17.763 17.730 16.337 1.00 83.44 297 MET A O 1
ATOM 2115 N N . ASN A 1 298 ? -15.618 18.181 15.835 1.00 82.94 298 ASN A N 1
ATOM 2116 C CA . ASN A 1 298 ? -15.157 16.814 16.024 1.00 82.94 298 ASN A CA 1
ATOM 2117 C C . ASN A 1 298 ? -15.075 16.489 17.519 1.00 82.94 298 ASN A C 1
ATOM 2119 O O . ASN A 1 298 ? -14.394 17.175 18.283 1.00 82.94 298 ASN A O 1
ATOM 2123 N N . GLU A 1 299 ? -15.751 15.417 17.905 1.00 86.50 299 GLU A N 1
ATOM 2124 C CA . GLU A 1 299 ? -15.840 14.903 19.264 1.00 86.50 299 GLU A CA 1
ATOM 2125 C C . GLU A 1 299 ? -15.382 13.434 19.294 1.00 86.50 299 GLU A C 1
ATOM 2127 O O . GLU A 1 299 ? -15.342 12.753 18.268 1.00 86.50 299 GLU A O 1
ATOM 2132 N N . GLY A 1 300 ? -14.972 12.944 20.464 1.00 87.38 300 GLY A N 1
ATOM 2133 C CA . GLY A 1 300 ? -14.478 11.583 20.662 1.00 87.38 300 GLY A CA 1
ATOM 2134 C C . GLY A 1 300 ? -15.305 10.823 21.692 1.00 87.38 300 GLY A C 1
ATOM 2135 O O . GLY A 1 300 ? -15.498 11.313 22.801 1.00 87.38 300 GLY A O 1
ATOM 2136 N N . MET A 1 301 ? -15.774 9.627 21.340 1.00 89.75 301 MET A N 1
ATOM 2137 C CA . MET A 1 301 ? -16.367 8.646 22.251 1.00 89.75 301 MET A CA 1
ATOM 2138 C C . MET A 1 301 ? -15.260 7.717 22.760 1.00 89.75 301 MET A C 1
ATOM 2140 O O . MET A 1 301 ? -14.675 6.971 21.981 1.00 89.75 301 MET A O 1
ATOM 2144 N N . TYR A 1 302 ? -14.961 7.767 24.055 1.00 91.38 302 TYR A N 1
ATOM 2145 C CA . TYR A 1 302 ? -13.875 7.034 24.702 1.00 91.38 302 TYR A CA 1
ATOM 2146 C C . TYR A 1 302 ? -14.342 5.714 25.306 1.00 91.38 302 TYR A C 1
ATOM 2148 O O . TYR A 1 302 ? -15.254 5.672 26.138 1.00 91.38 302 TYR A O 1
ATOM 2156 N N . PHE A 1 303 ? -13.607 4.649 24.995 1.00 90.81 303 PHE A N 1
ATOM 2157 C CA . PHE A 1 303 ? -13.875 3.296 25.481 1.00 90.81 303 PHE A CA 1
ATOM 2158 C C . PHE A 1 303 ? -13.165 2.966 26.794 1.00 90.81 303 PHE A C 1
ATOM 2160 O O . PHE A 1 303 ? -13.121 1.812 27.192 1.00 90.81 303 PHE A O 1
ATOM 2167 N N . SER A 1 304 ? -12.594 3.950 27.490 1.00 77.38 304 SER A N 1
ATOM 2168 C CA . SER A 1 304 ? -11.904 3.737 28.769 1.00 77.38 304 SER A CA 1
ATOM 2169 C C . SER A 1 304 ? -12.469 4.584 29.911 1.00 77.38 304 SER A C 1
ATOM 2171 O O . SER A 1 304 ? -11.731 4.922 30.821 1.00 77.38 304 SER A O 1
ATOM 2173 N N . LYS A 1 305 ? -13.755 4.963 29.895 1.00 75.06 305 LYS A N 1
ATOM 2174 C CA . LYS A 1 305 ? -14.413 5.874 30.874 1.00 75.06 305 LYS A CA 1
ATOM 2175 C C . LYS A 1 305 ? -13.925 7.325 30.885 1.00 75.06 305 LYS A C 1
ATOM 2177 O O . LYS A 1 305 ? -14.677 8.202 31.278 1.00 75.06 305 LYS A O 1
ATOM 2182 N N . ALA A 1 306 ? -12.681 7.588 30.501 1.00 74.81 306 ALA A N 1
ATOM 2183 C CA . ALA A 1 306 ? -12.123 8.917 30.295 1.00 74.81 306 ALA A CA 1
ATOM 2184 C C . ALA A 1 306 ? -10.847 8.828 29.454 1.00 74.81 306 ALA A C 1
ATOM 2186 O O . ALA A 1 306 ? -10.176 7.793 29.424 1.00 74.81 306 ALA A O 1
ATOM 2187 N N . CYS A 1 307 ? -10.469 9.956 28.857 1.00 73.19 307 CYS A N 1
ATOM 2188 C CA . CYS A 1 307 ? -9.214 10.140 28.130 1.00 73.19 307 CYS A CA 1
ATOM 2189 C C . CYS A 1 307 ? -7.982 9.715 28.977 1.00 73.19 307 CYS A C 1
ATOM 2191 O O . CYS A 1 307 ? -7.041 9.110 28.474 1.00 73.19 307 CYS A O 1
ATOM 2193 N N . GLN A 1 308 ? -8.002 9.972 30.292 1.00 73.44 308 GLN A N 1
ATOM 2194 C CA . GLN A 1 308 ? -6.874 9.740 31.211 1.00 73.44 308 GLN A CA 1
ATOM 2195 C C . GLN A 1 308 ? -6.970 8.445 32.040 1.00 73.44 308 GLN A C 1
ATOM 2197 O O . GLN A 1 308 ? -6.374 8.344 33.109 1.00 73.44 308 GLN A O 1
ATOM 2202 N N . ALA A 1 309 ? -7.737 7.450 31.599 1.00 73.88 309 ALA A N 1
ATOM 2203 C CA . ALA A 1 309 ? -8.002 6.282 32.440 1.00 73.88 309 ALA A CA 1
ATOM 2204 C C . ALA A 1 309 ? -6.903 5.211 32.416 1.00 73.88 309 ALA A C 1
ATOM 2206 O O . ALA A 1 309 ? -6.698 4.528 33.420 1.00 73.88 309 ALA A O 1
ATOM 2207 N N . THR A 1 310 ? -6.183 5.066 31.300 1.00 83.88 310 THR A N 1
ATOM 2208 C CA . THR A 1 310 ? -5.164 4.019 31.148 1.00 83.88 310 THR A CA 1
ATOM 2209 C C . THR A 1 310 ? -3.780 4.645 31.166 1.00 83.88 310 THR A C 1
ATOM 2211 O O . THR A 1 310 ? -3.378 5.316 30.215 1.00 83.88 310 THR A O 1
ATOM 2214 N N . ARG A 1 311 ? -3.037 4.428 32.255 1.00 87.56 311 ARG A N 1
ATOM 2215 C CA . ARG A 1 311 ? -1.629 4.827 32.357 1.00 87.56 311 ARG A CA 1
ATOM 2216 C C . ARG A 1 311 ? -0.748 3.811 31.641 1.00 87.56 311 ARG A C 1
ATOM 2218 O O . ARG A 1 311 ? -0.921 2.609 31.825 1.00 87.56 311 ARG A O 1
ATOM 2225 N N . TYR A 1 312 ? 0.228 4.296 30.885 1.00 89.38 312 TYR A N 1
ATOM 2226 C CA . TYR A 1 312 ? 1.192 3.465 30.177 1.00 89.38 312 TYR A CA 1
ATOM 2227 C C . TYR A 1 312 ? 2.567 4.128 30.143 1.00 89.38 312 TYR A C 1
ATOM 2229 O O . TYR A 1 312 ? 2.677 5.333 29.925 1.00 89.38 312 TYR A O 1
ATOM 2237 N N . THR A 1 313 ? 3.613 3.332 30.353 1.00 91.50 313 THR A N 1
ATOM 2238 C CA . THR A 1 313 ? 5.006 3.751 30.185 1.00 91.50 313 THR A CA 1
ATOM 2239 C C . THR A 1 313 ? 5.550 3.089 28.921 1.00 91.50 313 THR A C 1
ATOM 2241 O O . THR A 1 313 ? 5.744 1.876 28.947 1.00 91.50 313 THR A O 1
ATOM 2244 N N . PRO A 1 314 ? 5.766 3.847 27.830 1.00 92.50 314 PRO A N 1
ATOM 2245 C CA . PRO A 1 314 ? 6.225 3.300 26.559 1.00 92.50 314 PRO A CA 1
ATOM 2246 C C . PRO A 1 314 ? 7.601 2.641 26.634 1.00 92.50 314 PRO A C 1
ATOM 2248 O O . PRO A 1 314 ? 8.580 3.318 26.943 1.00 92.50 314 PRO A O 1
ATOM 2251 N N . ASN A 1 315 ? 7.697 1.364 26.256 1.00 94.62 315 ASN A N 1
ATOM 2252 C CA . ASN A 1 315 ? 8.982 0.706 26.013 1.00 94.62 315 ASN A CA 1
ATOM 2253 C C . ASN A 1 315 ? 9.158 0.431 24.521 1.00 94.62 315 ASN A C 1
ATOM 2255 O O . ASN A 1 315 ? 8.209 0.107 23.804 1.00 94.62 315 ASN A O 1
ATOM 2259 N N . ALA A 1 316 ? 10.390 0.581 24.034 1.00 95.75 316 ALA A N 1
ATOM 2260 C CA . ALA A 1 316 ? 10.708 0.258 22.652 1.00 95.75 316 ALA A CA 1
ATOM 2261 C C . ALA A 1 316 ? 10.417 -1.227 22.379 1.00 95.75 316 ALA A C 1
ATOM 2263 O O . ALA A 1 316 ? 10.878 -2.099 23.111 1.00 95.75 316 ALA A O 1
ATOM 2264 N N . GLY A 1 317 ? 9.664 -1.503 21.315 1.00 95.00 317 GLY A N 1
ATOM 2265 C CA . GLY A 1 317 ? 9.241 -2.848 20.931 1.00 95.00 317 GLY A CA 1
ATOM 2266 C C . GLY A 1 317 ? 7.830 -3.230 21.376 1.00 95.00 317 GLY A C 1
ATOM 2267 O O . GLY A 1 317 ? 7.294 -4.178 20.809 1.00 95.00 317 GLY A O 1
ATOM 2268 N N . ASP A 1 318 ? 7.211 -2.499 22.309 1.00 96.94 318 ASP A N 1
ATOM 2269 C CA . ASP A 1 318 ? 5.824 -2.752 22.712 1.00 96.94 318 ASP A CA 1
ATOM 2270 C C . ASP A 1 318 ? 4.866 -2.552 21.524 1.00 96.94 318 ASP A C 1
ATOM 2272 O O . ASP A 1 318 ? 5.046 -1.653 20.696 1.00 96.94 318 ASP A O 1
ATOM 2276 N N . TRP A 1 319 ? 3.810 -3.359 21.458 1.00 96.81 319 TRP A N 1
ATOM 2277 C CA . TRP A 1 319 ? 2.716 -3.198 20.503 1.00 96.81 319 TRP A CA 1
ATOM 2278 C C . TRP A 1 319 ? 1.460 -2.691 21.212 1.00 96.81 319 TRP A C 1
ATOM 2280 O O . TRP A 1 319 ? 0.991 -3.298 22.174 1.00 96.81 319 TRP A O 1
ATOM 2290 N N . ILE A 1 320 ? 0.886 -1.595 20.711 1.00 95.00 320 ILE A N 1
ATOM 2291 C CA . ILE A 1 320 ? -0.455 -1.137 21.091 1.00 95.00 320 ILE A CA 1
ATOM 2292 C C . ILE A 1 320 ? -1.419 -1.579 19.997 1.00 95.00 320 ILE A C 1
ATOM 2294 O O . ILE A 1 320 ? -1.347 -1.074 18.877 1.00 95.00 320 ILE A O 1
ATOM 2298 N N . ILE A 1 321 ? -2.305 -2.517 20.319 1.00 95.31 321 ILE A N 1
ATOM 2299 C CA . ILE A 1 321 ? -3.263 -3.098 19.374 1.00 95.31 321 ILE A CA 1
ATOM 2300 C C . ILE A 1 321 ? -4.670 -2.836 19.880 1.00 95.31 321 ILE A C 1
ATOM 2302 O O . ILE A 1 321 ? -4.963 -3.083 21.047 1.00 95.31 321 ILE A O 1
ATOM 2306 N N . ALA A 1 322 ? -5.547 -2.344 19.016 1.00 93.19 322 ALA A N 1
ATOM 2307 C CA . ALA A 1 322 ? -6.920 -2.056 19.387 1.00 93.19 322 ALA A CA 1
ATOM 2308 C C . ALA A 1 322 ? -7.887 -2.314 18.241 1.00 93.19 322 ALA A C 1
ATOM 2310 O O . ALA A 1 322 ? -7.504 -2.209 17.080 1.00 93.19 322 ALA A O 1
ATOM 2311 N N . GLY A 1 323 ? -9.139 -2.619 18.564 1.00 91.56 323 GLY A N 1
ATOM 2312 C CA . GLY A 1 323 ? -10.187 -2.815 17.571 1.00 91.56 323 GLY A CA 1
ATOM 2313 C C . GLY A 1 323 ? -11.577 -2.607 18.142 1.00 91.56 323 GLY A C 1
ATOM 2314 O O . GLY A 1 323 ? -11.758 -2.663 19.357 1.00 91.56 323 GLY A O 1
ATOM 2315 N N . ALA A 1 324 ? -12.546 -2.331 17.279 1.00 90.75 324 ALA A N 1
ATOM 2316 C CA . ALA A 1 324 ? -13.954 -2.216 17.635 1.00 90.75 324 ALA A CA 1
ATOM 2317 C C . ALA A 1 324 ? -14.828 -2.433 16.396 1.00 90.75 324 ALA A C 1
ATOM 2319 O O . ALA A 1 324 ? -14.428 -2.113 15.276 1.00 90.75 324 ALA A O 1
ATOM 2320 N N . TRP A 1 325 ? -16.053 -2.908 16.604 1.00 89.25 325 TRP A N 1
ATOM 2321 C CA . TRP A 1 325 ? -17.084 -2.834 15.577 1.00 89.25 325 TRP A CA 1
ATOM 2322 C C . TRP A 1 325 ? -17.578 -1.401 15.489 1.00 89.25 325 TRP A C 1
ATOM 2324 O O . TRP A 1 325 ? -17.990 -0.841 16.506 1.00 89.25 325 TRP A O 1
ATOM 2334 N N . ILE A 1 326 ? -17.560 -0.827 14.290 1.00 86.88 326 ILE A N 1
ATOM 2335 C CA . ILE A 1 326 ? -17.982 0.545 14.015 1.00 86.88 326 ILE A CA 1
ATOM 2336 C C . ILE A 1 326 ? -19.022 0.542 12.887 1.00 86.88 326 ILE A C 1
ATOM 2338 O O . ILE A 1 326 ? -18.897 -0.182 11.899 1.00 86.88 326 ILE A O 1
ATOM 2342 N N . LYS A 1 327 ? -20.066 1.355 13.051 1.00 84.75 327 LYS A N 1
ATOM 2343 C CA . LYS A 1 327 ? -21.135 1.598 12.078 1.00 84.75 327 LYS A CA 1
ATOM 2344 C C . LYS A 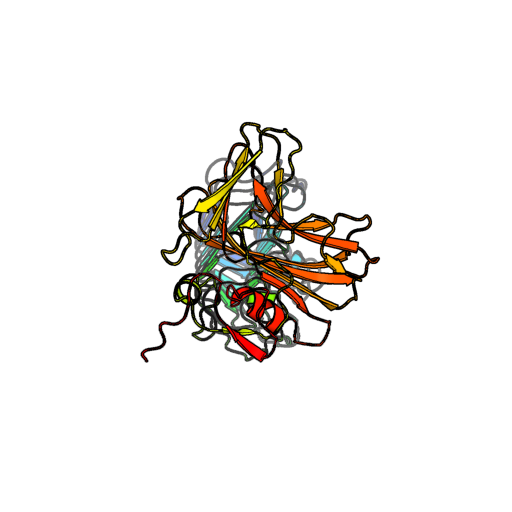1 327 ? -21.468 3.086 12.051 1.00 84.75 327 LYS A C 1
ATOM 2346 O O . LYS A 1 327 ? -21.861 3.641 13.076 1.00 84.75 327 LYS A O 1
ATOM 2351 N N . GLY A 1 328 ? -21.386 3.733 10.894 1.00 74.44 328 GLY A N 1
ATOM 2352 C CA . GLY A 1 328 ? -21.741 5.147 10.755 1.00 74.44 328 GLY A CA 1
ATOM 2353 C C . GLY A 1 328 ? -21.089 5.826 9.558 1.00 74.44 328 GLY A C 1
ATOM 2354 O O . GLY A 1 328 ? -20.286 5.229 8.849 1.00 74.44 328 GLY A O 1
ATOM 2355 N N . ASP A 1 329 ? -21.470 7.081 9.348 1.00 59.84 329 ASP A N 1
ATOM 2356 C CA . ASP A 1 329 ? -20.873 7.992 8.375 1.00 59.84 329 ASP A CA 1
ATOM 2357 C C . ASP A 1 329 ? -20.009 8.939 9.214 1.00 59.84 329 ASP A C 1
ATOM 2359 O O . ASP A 1 329 ? -20.560 9.684 10.015 1.00 59.84 329 ASP A O 1
ATOM 2363 N N . SER A 1 330 ? -18.679 8.867 9.163 1.00 51.59 330 SER A N 1
ATOM 2364 C CA . SER A 1 330 ? -17.817 9.861 9.820 1.00 51.59 330 SER A CA 1
ATOM 2365 C C . SER A 1 330 ? -17.003 10.586 8.759 1.00 51.59 330 SER A C 1
ATOM 2367 O O . SER A 1 330 ? -15.781 10.488 8.723 1.00 51.59 330 SER A O 1
ATOM 2369 N N . ARG A 1 331 ? -17.693 11.350 7.898 1.00 44.84 331 ARG A N 1
ATOM 2370 C CA . ARG A 1 331 ? -17.108 12.131 6.786 1.00 44.84 331 ARG A CA 1
ATOM 2371 C C . ARG A 1 331 ? -15.942 13.048 7.159 1.00 44.84 331 ARG A C 1
ATOM 2373 O O . ARG A 1 331 ? -15.332 13.635 6.271 1.00 44.84 331 ARG A O 1
ATOM 2380 N N . THR A 1 332 ? -15.674 13.274 8.445 1.00 40.75 332 THR A N 1
ATOM 2381 C CA . THR A 1 332 ? -14.727 14.300 8.882 1.00 40.75 332 THR A CA 1
ATOM 2382 C C . THR A 1 332 ? -13.314 13.791 9.140 1.00 40.75 332 THR A C 1
ATOM 2384 O O . THR A 1 332 ? -12.405 14.617 9.115 1.00 40.75 332 THR A O 1
ATOM 2387 N N . THR A 1 333 ? -13.082 12.484 9.298 1.00 43.19 333 THR A N 1
ATOM 2388 C CA . THR A 1 333 ? -11.733 11.898 9.298 1.00 43.19 333 THR A CA 1
ATOM 2389 C C . THR A 1 333 ? -11.780 10.411 8.947 1.00 43.19 333 THR A C 1
ATOM 2391 O O . THR A 1 333 ? -12.555 9.646 9.505 1.00 43.19 333 THR A O 1
ATOM 2394 N N . ILE A 1 334 ? -10.840 10.011 8.095 1.00 45.62 334 ILE A N 1
ATOM 2395 C CA . ILE A 1 334 ? -10.362 8.657 7.748 1.00 45.62 334 ILE A CA 1
ATOM 2396 C C . ILE A 1 334 ? -10.052 7.734 8.956 1.00 45.62 334 ILE A C 1
ATOM 2398 O O . ILE A 1 334 ? -9.419 6.701 8.807 1.00 45.62 334 ILE A O 1
ATOM 2402 N N . HIS A 1 335 ? -10.429 8.073 10.190 1.00 55.47 335 HIS A N 1
ATOM 2403 C CA . HIS A 1 335 ? -10.065 7.337 11.402 1.00 55.47 335 HIS A CA 1
ATOM 2404 C C . HIS A 1 335 ? -11.272 7.207 12.335 1.00 55.47 335 HIS A C 1
ATOM 2406 O O . HIS A 1 335 ? -11.347 7.875 13.367 1.00 55.47 335 HIS A O 1
ATOM 2412 N N . GLY A 1 336 ? -12.210 6.321 11.979 1.00 70.00 336 GLY A N 1
ATOM 2413 C CA . GLY A 1 336 ? -13.320 5.949 12.859 1.00 70.00 336 GLY A CA 1
ATOM 2414 C C . GLY A 1 336 ? -12.827 5.446 14.219 1.00 70.00 336 GLY A C 1
ATOM 2415 O O . GLY A 1 336 ? -13.432 5.767 15.232 1.00 70.00 336 GLY A O 1
ATOM 2416 N N . LEU A 1 337 ? -11.683 4.757 14.273 1.00 85.31 337 LEU A N 1
ATOM 2417 C CA . LEU A 1 337 ? -11.014 4.316 15.498 1.00 85.31 337 LEU A CA 1
ATOM 2418 C C . LEU A 1 337 ? -9.638 4.985 15.656 1.00 85.31 337 LEU A C 1
ATOM 2420 O O . LEU A 1 337 ? -8.843 5.020 14.716 1.00 85.31 337 LEU A O 1
ATOM 2424 N N . GLY A 1 338 ? -9.316 5.467 16.857 1.00 87.31 338 GLY A N 1
ATOM 2425 C CA . GLY A 1 338 ? -8.042 6.130 17.134 1.00 87.31 338 GLY A CA 1
ATOM 2426 C C . GLY A 1 338 ? -7.557 5.984 18.575 1.00 87.31 338 GLY A C 1
ATOM 2427 O O . GLY A 1 338 ? -8.286 5.560 19.470 1.00 87.31 338 GLY A O 1
ATOM 2428 N N . LEU A 1 339 ? -6.298 6.368 18.805 1.00 87.38 339 LEU A N 1
ATOM 2429 C CA . LEU A 1 339 ? -5.717 6.489 20.144 1.00 87.38 339 LEU A CA 1
ATOM 2430 C C . LEU A 1 339 ? -5.589 7.962 20.518 1.00 87.38 339 LEU A C 1
ATOM 2432 O O . LEU A 1 339 ? -4.958 8.737 19.801 1.00 87.38 339 LEU A O 1
ATOM 2436 N N . SER A 1 340 ? -6.167 8.337 21.651 1.00 85.88 340 SER A N 1
ATOM 2437 C CA . SER A 1 340 ? -6.018 9.664 22.235 1.00 85.88 340 SER A CA 1
ATOM 2438 C C . SER A 1 340 ? -4.963 9.609 23.326 1.00 85.88 340 SER A C 1
ATOM 2440 O O . SER A 1 340 ? -5.011 8.717 24.171 1.00 85.88 340 SER A O 1
ATOM 2442 N N . PHE A 1 341 ? -4.040 10.568 23.331 1.00 82.81 341 PHE A N 1
ATOM 2443 C CA . PHE A 1 341 ? -2.981 10.694 24.333 1.00 82.81 341 PHE A CA 1
ATOM 2444 C C . PHE A 1 341 ? -3.234 11.953 25.151 1.00 82.81 341 PHE A C 1
ATOM 2446 O O . PHE A 1 341 ? -3.093 13.073 24.664 1.00 82.81 341 PHE A O 1
ATOM 2453 N N . CYS A 1 342 ? -3.666 11.757 26.388 1.00 73.38 342 CYS A N 1
ATOM 2454 C CA . CYS A 1 342 ? -4.308 12.792 27.199 1.00 73.38 342 CYS A CA 1
ATOM 2455 C C . CYS A 1 342 ? -3.371 13.351 28.280 1.00 73.38 342 CYS A C 1
ATOM 2457 O O . CYS A 1 342 ? -3.797 14.100 29.160 1.00 73.38 342 CYS A O 1
ATOM 2459 N N . GLY A 1 343 ? -2.091 12.976 28.195 1.00 65.00 343 GLY A N 1
ATOM 2460 C CA . GLY A 1 343 ? -0.955 13.624 28.833 1.00 65.00 343 GLY A CA 1
ATOM 2461 C C . GLY A 1 343 ? 0.134 13.845 27.783 1.00 65.00 343 GLY A C 1
ATOM 2462 O O . GLY A 1 343 ? 0.459 12.932 27.024 1.00 65.00 343 GLY A O 1
ATOM 2463 N N . TYR A 1 344 ? 0.675 15.058 27.710 1.00 67.44 344 TYR A N 1
ATOM 2464 C CA . TYR A 1 344 ? 1.870 15.318 26.911 1.00 67.44 344 TYR A CA 1
ATOM 2465 C C . TYR A 1 344 ? 3.100 14.810 27.669 1.00 67.44 344 TYR A C 1
ATOM 2467 O O . TYR A 1 344 ? 3.183 15.065 28.874 1.00 67.44 344 TYR A O 1
ATOM 2475 N N . PRO A 1 345 ? 4.087 14.184 26.997 1.00 77.06 345 PRO A N 1
ATOM 2476 C CA . PRO A 1 345 ? 4.165 13.861 25.555 1.00 77.06 345 PRO A CA 1
ATOM 2477 C C . PRO A 1 345 ? 3.516 12.532 25.110 1.00 77.06 345 PRO A C 1
ATOM 2479 O O . PRO A 1 345 ? 3.255 11.639 25.914 1.00 77.06 345 PRO A O 1
ATOM 2482 N N . GLN A 1 346 ? 3.308 12.391 23.795 1.00 83.62 346 GLN A N 1
ATOM 2483 C CA . GLN A 1 346 ? 2.839 11.154 23.153 1.00 83.62 346 GLN A CA 1
ATOM 2484 C C . GLN A 1 346 ? 3.982 10.132 22.989 1.00 83.62 346 GLN A C 1
ATOM 2486 O O . GLN A 1 346 ? 5.138 10.539 22.831 1.00 83.62 346 GLN A O 1
ATOM 2491 N N . PRO A 1 347 ? 3.689 8.819 22.955 1.00 87.94 347 PRO A N 1
ATOM 2492 C CA . PRO A 1 347 ? 4.664 7.818 22.548 1.00 87.94 347 PRO A CA 1
ATOM 2493 C C . PRO A 1 347 ? 5.097 8.039 21.096 1.00 87.94 347 PRO A C 1
ATOM 2495 O O . PRO A 1 347 ? 4.328 8.506 20.253 1.00 87.94 347 PRO A O 1
ATOM 2498 N N . THR A 1 348 ? 6.328 7.651 20.797 1.00 91.62 348 THR A N 1
ATOM 2499 C CA . THR A 1 348 ? 6.836 7.556 19.428 1.00 91.62 348 THR A CA 1
ATOM 2500 C C . THR A 1 348 ? 6.631 6.139 18.907 1.00 91.62 348 THR A C 1
ATOM 2502 O O . THR A 1 348 ? 6.665 5.170 19.673 1.00 91.62 348 THR A O 1
ATOM 2505 N N . PHE A 1 349 ? 6.409 6.016 17.599 1.00 92.69 349 PHE A N 1
ATOM 2506 C CA . PHE A 1 349 ? 6.107 4.743 16.956 1.00 92.69 349 PHE A CA 1
ATOM 2507 C C . PHE A 1 349 ? 7.027 4.516 15.762 1.00 92.69 349 PHE A C 1
ATOM 2509 O O . PHE A 1 349 ? 7.131 5.383 14.896 1.00 92.69 349 PHE A O 1
ATOM 2516 N N . SER A 1 350 ? 7.637 3.336 15.688 1.00 92.31 350 SER A N 1
ATOM 2517 C CA . SER A 1 350 ? 8.429 2.899 14.533 1.00 92.31 350 SER A CA 1
ATOM 2518 C C . SER A 1 350 ? 7.557 2.331 13.416 1.00 92.31 350 SER A C 1
ATOM 2520 O O . SER A 1 350 ? 7.957 2.334 12.254 1.00 92.31 350 SER A O 1
ATOM 2522 N N . LYS A 1 351 ? 6.354 1.845 13.748 1.00 89.88 351 LYS A N 1
ATOM 2523 C CA . LYS A 1 351 ? 5.404 1.298 12.777 1.00 89.88 351 LYS A CA 1
ATOM 2524 C C . LYS A 1 351 ? 3.972 1.602 13.195 1.00 89.88 351 LYS A C 1
ATOM 2526 O O . LYS A 1 351 ? 3.629 1.507 14.370 1.00 89.88 351 LYS A O 1
ATOM 2531 N N . LYS A 1 352 ? 3.134 1.955 12.220 1.00 89.56 352 LYS A N 1
ATOM 2532 C CA . LYS A 1 352 ? 1.691 2.146 12.392 1.00 89.56 352 LYS A CA 1
ATOM 2533 C C . LYS A 1 352 ? 0.949 1.425 11.280 1.00 89.56 352 LYS A C 1
ATOM 2535 O O . LYS A 1 352 ? 1.221 1.685 10.105 1.00 89.56 352 LYS A O 1
ATOM 2540 N N . MET A 1 353 ? 0.029 0.550 11.658 1.00 87.06 353 MET A N 1
ATOM 2541 C CA . MET A 1 353 ? -0.894 -0.119 10.748 1.00 87.06 353 MET A CA 1
ATOM 2542 C C . MET A 1 353 ? -2.314 0.012 11.271 1.00 87.06 353 MET A C 1
ATOM 2544 O O . MET A 1 353 ? -2.530 0.126 12.477 1.00 87.06 353 MET A O 1
ATOM 2548 N N . TYR A 1 354 ? -3.260 0.075 10.351 1.00 85.00 354 TYR A N 1
ATOM 2549 C CA . TYR A 1 354 ? -4.667 0.263 10.646 1.00 85.00 354 TYR A CA 1
ATOM 2550 C C . TYR A 1 354 ? -5.502 -0.322 9.515 1.00 85.00 354 TYR A C 1
ATOM 2552 O O . TYR A 1 354 ? -5.051 -0.393 8.372 1.00 85.00 354 TYR A O 1
ATOM 2560 N N . GLN A 1 355 ? -6.727 -0.690 9.852 1.00 79.69 355 GLN A N 1
ATOM 2561 C CA . GLN A 1 355 ? -7.785 -1.060 8.931 1.00 79.69 355 GLN A CA 1
ATOM 2562 C C . GLN A 1 355 ? -9.031 -0.260 9.345 1.00 79.69 355 GLN A C 1
ATOM 2564 O O . GLN A 1 355 ? -9.297 -0.088 10.537 1.00 79.69 355 GLN A O 1
ATOM 2569 N N . GLN A 1 356 ? -9.747 0.280 8.357 1.00 72.69 356 GLN A N 1
ATOM 2570 C CA . GLN A 1 356 ? -10.771 1.315 8.549 1.00 72.69 356 GLN A CA 1
ATOM 2571 C C . GLN A 1 356 ? -12.196 0.859 8.175 1.00 72.69 356 GLN A C 1
ATOM 2573 O O . GLN A 1 356 ? -13.108 1.678 8.140 1.00 72.69 356 GLN A O 1
ATOM 2578 N N . GLY A 1 357 ? -12.417 -0.438 7.962 1.00 67.00 357 GLY A N 1
ATOM 2579 C CA . GLY A 1 357 ? -13.649 -0.981 7.390 1.00 67.00 357 GLY A CA 1
ATOM 2580 C C . GLY A 1 357 ? -13.698 -0.866 5.862 1.00 67.00 357 GLY A C 1
ATOM 2581 O O . GLY A 1 357 ? -12.905 -0.153 5.249 1.00 67.00 357 GLY A O 1
ATOM 2582 N N . MET A 1 358 ? -14.628 -1.599 5.241 1.00 55.50 358 MET A N 1
ATOM 2583 C CA . MET A 1 358 ? -14.713 -1.735 3.780 1.00 55.50 358 MET A CA 1
ATOM 2584 C C . MET A 1 358 ? -15.443 -0.573 3.083 1.00 55.50 358 MET A C 1
ATOM 2586 O O . MET A 1 358 ? -15.052 -0.191 1.983 1.00 55.50 358 MET A O 1
ATOM 2590 N N . LEU A 1 359 ? -16.513 -0.032 3.679 1.00 56.22 359 LEU A N 1
ATOM 2591 C CA . LEU A 1 359 ? -17.377 0.981 3.059 1.00 56.22 359 LEU A CA 1
ATOM 2592 C C . LEU A 1 359 ? -17.874 1.988 4.106 1.00 56.22 359 LEU A C 1
ATOM 2594 O O . LEU A 1 359 ? -18.448 1.610 5.125 1.00 56.22 359 LEU A O 1
ATOM 2598 N N . GLU A 1 360 ? -17.673 3.278 3.847 1.00 59.34 360 GLU A N 1
ATOM 2599 C CA . GLU A 1 360 ? -18.213 4.358 4.679 1.00 59.34 360 GLU A CA 1
ATOM 2600 C C . GLU A 1 360 ? -19.679 4.644 4.307 1.00 59.34 360 GLU A C 1
ATOM 2602 O O . GLU A 1 360 ? -20.032 4.727 3.130 1.00 59.34 360 GLU A O 1
ATOM 2607 N N . GLY A 1 361 ? -20.549 4.830 5.305 1.00 55.91 361 GLY A N 1
ATOM 2608 C CA . GLY A 1 361 ? -21.902 5.365 5.095 1.00 55.91 361 GLY A CA 1
ATOM 2609 C C . GLY A 1 361 ? -22.961 4.401 4.536 1.00 55.91 361 GLY A C 1
ATOM 2610 O O . GLY A 1 361 ? -24.125 4.788 4.447 1.00 55.91 361 GLY A O 1
ATOM 2611 N N . ASP A 1 362 ? -22.626 3.142 4.236 1.00 61.91 362 ASP A N 1
ATOM 2612 C CA . ASP A 1 362 ? -23.601 2.113 3.820 1.00 61.91 362 ASP A CA 1
ATOM 2613 C C . ASP A 1 362 ? -24.479 1.594 4.984 1.00 61.91 362 ASP A C 1
ATOM 2615 O O . ASP A 1 362 ? -25.423 0.820 4.795 1.00 61.91 362 ASP A O 1
ATOM 2619 N N . GLY A 1 363 ? -24.175 2.039 6.208 1.00 69.81 363 GLY A N 1
ATOM 2620 C CA . GLY A 1 363 ? -24.886 1.677 7.428 1.00 69.81 363 GLY A CA 1
ATOM 2621 C C . GLY A 1 363 ? -24.603 0.254 7.915 1.00 69.81 363 GLY A C 1
ATOM 2622 O O . GLY A 1 363 ? -25.317 -0.222 8.809 1.00 69.81 363 GLY A O 1
ATOM 2623 N N . GLN A 1 364 ? -23.593 -0.422 7.367 1.00 80.12 364 GLN A N 1
ATOM 2624 C CA . GLN A 1 364 ? -23.154 -1.735 7.813 1.00 80.12 364 GLN A CA 1
ATOM 2625 C C . GLN A 1 364 ? -22.176 -1.632 8.984 1.00 80.12 364 GLN A C 1
ATOM 2627 O O . GLN A 1 364 ? -21.555 -0.604 9.253 1.00 80.12 364 GLN A O 1
ATOM 2632 N N . TRP A 1 365 ? -22.089 -2.726 9.733 1.00 82.88 365 TRP A N 1
ATOM 2633 C CA . TRP A 1 365 ? -21.043 -2.909 10.732 1.00 82.88 365 TRP A CA 1
ATOM 2634 C C . TRP A 1 365 ? -19.741 -3.292 10.036 1.00 82.88 365 TRP A C 1
ATOM 2636 O O . TRP A 1 365 ? -19.756 -4.200 9.212 1.00 82.88 365 TRP A O 1
ATOM 2646 N N . SER A 1 366 ? -18.638 -2.660 10.413 1.00 84.56 366 SER A N 1
ATOM 2647 C CA . SER A 1 366 ? -17.289 -3.030 9.979 1.00 84.56 366 SER A CA 1
ATOM 2648 C C . SER A 1 366 ? -16.389 -3.189 11.197 1.00 84.56 366 SER A C 1
ATOM 2650 O O . SER A 1 366 ? -16.524 -2.440 12.173 1.00 84.56 366 SER A O 1
ATOM 2652 N N . TRP A 1 367 ? -15.511 -4.189 11.188 1.00 86.69 367 TRP A N 1
ATOM 2653 C CA . TRP A 1 367 ? -14.505 -4.315 12.234 1.00 86.69 367 TRP A CA 1
ATOM 2654 C C . TRP A 1 367 ? -13.319 -3.422 11.895 1.00 86.69 367 TRP A C 1
ATOM 2656 O O . TRP A 1 367 ? -12.613 -3.679 10.932 1.00 86.69 367 TRP A O 1
ATOM 2666 N N . GLN A 1 368 ? -13.067 -2.399 12.710 1.00 87.19 368 GLN A N 1
ATOM 2667 C CA . GLN A 1 368 ? -11.904 -1.528 12.551 1.00 87.19 368 GLN A CA 1
ATOM 2668 C C . GLN A 1 368 ? -10.825 -1.909 13.557 1.00 87.19 368 GLN A C 1
ATOM 2670 O O . GLN A 1 368 ? -11.134 -2.250 14.702 1.00 87.19 368 GLN A O 1
ATOM 2675 N N . TRP A 1 369 ? -9.553 -1.814 13.165 1.00 89.19 369 TRP A N 1
ATOM 2676 C CA . TRP A 1 369 ? -8.433 -2.054 14.074 1.00 89.19 369 TRP A CA 1
ATOM 2677 C C . TRP A 1 369 ? -7.214 -1.182 13.780 1.00 89.19 369 TRP A C 1
ATOM 2679 O O . TRP A 1 369 ? -7.023 -0.669 12.682 1.00 89.19 369 TRP A O 1
ATOM 2689 N N . LEU A 1 370 ? -6.360 -1.029 14.788 1.00 91.62 370 LEU A N 1
ATOM 2690 C CA . LEU A 1 370 ? -5.058 -0.376 14.704 1.00 91.62 370 LEU A CA 1
ATOM 2691 C C . LEU A 1 370 ? -4.001 -1.192 15.453 1.00 91.62 370 LEU A C 1
ATOM 2693 O O . LEU A 1 370 ? -4.304 -1.874 16.430 1.00 91.62 370 LEU A O 1
ATOM 2697 N N . ALA A 1 371 ? -2.759 -1.121 14.983 1.00 93.75 371 ALA A N 1
ATOM 2698 C CA . ALA A 1 371 ? -1.594 -1.750 15.591 1.00 93.75 371 ALA A CA 1
ATOM 2699 C C . ALA A 1 371 ? -0.380 -0.827 15.450 1.00 93.75 371 ALA A C 1
ATOM 2701 O O . ALA A 1 371 ? 0.098 -0.568 14.339 1.00 93.75 371 ALA A O 1
ATOM 2702 N N . TYR A 1 372 ? 0.119 -0.308 16.572 1.00 94.44 372 TYR A N 1
ATOM 2703 C CA . TYR A 1 372 ? 1.256 0.610 16.616 1.00 94.44 372 TYR A CA 1
ATOM 2704 C C . TYR A 1 372 ? 2.434 -0.014 17.363 1.00 94.44 372 TYR A C 1
ATOM 2706 O O . TYR A 1 372 ? 2.309 -0.353 18.540 1.00 94.44 372 TYR A O 1
ATOM 2714 N N . LYS A 1 373 ? 3.592 -0.104 16.700 1.00 96.00 373 LYS A N 1
ATOM 2715 C CA . LYS A 1 373 ? 4.849 -0.534 17.315 1.00 96.00 373 LYS A CA 1
ATOM 2716 C C . LYS A 1 373 ? 5.556 0.662 17.926 1.00 96.00 373 LYS A C 1
ATOM 2718 O O . LYS A 1 373 ? 5.881 1.625 17.229 1.00 96.00 373 LYS A O 1
ATOM 2723 N N . VAL A 1 374 ? 5.790 0.601 19.225 1.00 95.81 374 VAL A N 1
ATOM 2724 C CA . VAL A 1 374 ? 6.373 1.673 20.026 1.00 95.81 374 VAL A CA 1
ATOM 2725 C C . VAL A 1 374 ? 7.885 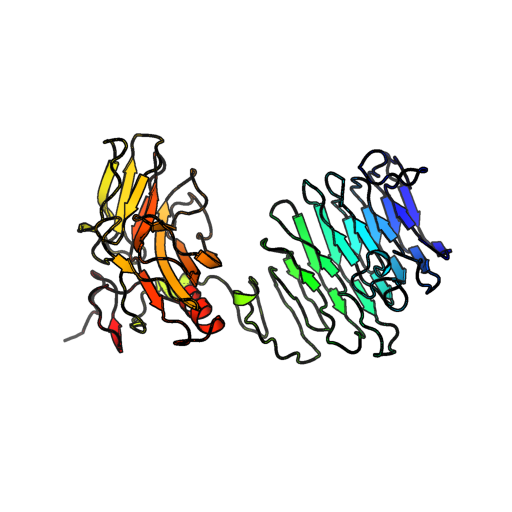1.710 19.818 1.00 95.81 374 VAL A C 1
ATOM 2727 O O . VAL A 1 374 ? 8.562 0.687 19.883 1.00 95.81 374 VAL A O 1
ATOM 2730 N N . SER A 1 375 ? 8.432 2.899 19.569 1.00 95.94 375 SER A N 1
ATOM 2731 C CA . SER A 1 375 ? 9.883 3.146 19.532 1.00 95.94 375 SER A CA 1
ATOM 2732 C C . SER A 1 375 ? 10.417 3.761 20.826 1.00 95.94 375 SER A C 1
ATOM 2734 O O . SER A 1 375 ? 11.618 3.729 21.061 1.00 95.94 375 SER A O 1
ATOM 2736 N N . GLY A 1 376 ? 9.536 4.303 21.670 1.00 93.31 376 GLY A N 1
ATOM 2737 C CA . GLY A 1 376 ? 9.865 4.855 22.984 1.00 93.31 376 GLY A CA 1
ATOM 2738 C C . GLY A 1 376 ? 8.972 6.039 23.345 1.00 93.31 376 GLY A C 1
ATOM 2739 O O . GLY A 1 376 ? 8.044 6.382 22.612 1.00 93.31 376 GLY A O 1
ATOM 2740 N N . GLY A 1 377 ? 9.258 6.692 24.466 1.00 89.62 377 GLY A N 1
ATOM 2741 C CA . GLY A 1 377 ? 8.547 7.890 24.906 1.00 89.62 377 GLY A CA 1
ATOM 2742 C C . GLY A 1 377 ? 8.353 7.936 26.422 1.00 89.62 377 GLY A C 1
ATOM 2743 O O . GLY A 1 377 ? 8.589 6.948 27.113 1.00 89.62 377 GLY A O 1
ATOM 2744 N N . PRO A 1 378 ? 7.940 9.090 26.959 1.00 87.44 378 PRO A N 1
ATOM 2745 C CA . PRO A 1 378 ? 7.652 9.240 28.379 1.00 87.44 378 PRO A CA 1
ATOM 2746 C C . PRO A 1 378 ? 6.335 8.562 28.763 1.00 87.44 378 PRO A C 1
ATOM 2748 O O . PRO A 1 378 ? 5.471 8.315 27.920 1.00 87.44 378 PRO A O 1
ATOM 2751 N N . ALA A 1 379 ? 6.167 8.301 30.061 1.00 88.69 379 ALA A N 1
ATOM 2752 C CA . ALA A 1 379 ? 4.906 7.806 30.596 1.00 88.69 379 ALA A CA 1
ATOM 2753 C C . ALA A 1 379 ? 3.749 8.749 30.237 1.00 88.69 379 ALA A C 1
ATOM 2755 O O . ALA A 1 379 ? 3.846 9.964 30.401 1.00 88.69 379 ALA A O 1
ATOM 2756 N N . THR A 1 380 ? 2.648 8.170 29.773 1.00 88.12 380 THR A N 1
ATOM 2757 C CA . THR A 1 380 ? 1.484 8.896 29.276 1.00 88.12 380 THR A CA 1
ATOM 2758 C C . THR A 1 380 ? 0.191 8.247 29.762 1.00 88.12 380 THR A C 1
ATOM 2760 O O . THR A 1 380 ? 0.184 7.152 30.336 1.00 88.12 380 THR A O 1
ATOM 2763 N N . TYR A 1 381 ? -0.916 8.938 29.522 1.00 87.19 381 TYR A N 1
ATOM 2764 C CA . TYR A 1 381 ? -2.246 8.361 29.607 1.00 87.19 381 TYR A CA 1
ATOM 2765 C C . TYR A 1 381 ? -2.836 8.299 28.219 1.00 87.19 381 TYR A C 1
ATOM 2767 O O . TYR A 1 381 ? -2.715 9.254 27.447 1.00 87.19 381 TYR A O 1
ATOM 2775 N N . PHE A 1 382 ? -3.498 7.194 27.921 1.00 86.44 382 PHE A N 1
ATOM 2776 C CA . PHE A 1 382 ? -4.101 7.019 26.620 1.00 86.44 382 PHE A CA 1
ATOM 2777 C C . PHE A 1 382 ? -5.448 6.316 26.701 1.00 86.44 382 PHE A C 1
ATOM 2779 O O . PHE A 1 382 ? -5.782 5.649 27.682 1.00 86.44 382 PHE A O 1
ATOM 2786 N N . SER A 1 383 ? -6.236 6.504 25.653 1.00 87.94 383 SER A N 1
ATOM 2787 C CA . SER A 1 383 ? -7.568 5.939 25.523 1.00 87.94 383 SER A CA 1
ATOM 2788 C C . SER A 1 383 ? -7.829 5.558 24.076 1.00 87.94 383 SER A C 1
ATOM 2790 O O . SER A 1 383 ? -7.451 6.291 23.159 1.00 87.94 383 SER A O 1
ATOM 2792 N N . LEU A 1 384 ? -8.493 4.422 23.880 1.00 90.56 384 LEU A N 1
ATOM 2793 C CA . LEU A 1 384 ? -9.103 4.090 22.602 1.00 90.56 384 LEU A CA 1
ATOM 2794 C C . LEU A 1 384 ? -10.383 4.911 22.455 1.00 90.56 384 LEU A C 1
ATOM 2796 O O . LEU A 1 384 ? -11.213 4.938 23.370 1.00 90.56 384 LEU A O 1
ATOM 2800 N N . TYR A 1 385 ? -10.542 5.565 21.314 1.00 89.19 385 TYR A N 1
ATOM 2801 C CA . TYR A 1 385 ? -11.714 6.378 21.039 1.00 89.19 385 TYR A CA 1
ATOM 2802 C C . TYR A 1 385 ? -12.208 6.197 19.614 1.00 89.19 385 TYR A C 1
ATOM 2804 O O . TYR A 1 385 ? -11.485 5.723 18.738 1.00 89.19 385 TYR A O 1
ATOM 2812 N N . CYS A 1 386 ? -13.446 6.621 19.408 1.00 87.94 386 CYS A N 1
ATOM 2813 C CA . CYS A 1 386 ? -14.066 6.733 18.106 1.00 87.94 386 CYS A CA 1
ATOM 2814 C C . CYS A 1 386 ? -14.499 8.180 17.858 1.00 87.94 386 CYS A C 1
ATOM 2816 O O . CYS A 1 386 ? -15.050 8.817 18.759 1.00 87.94 386 CYS A O 1
ATOM 2818 N N . GLN A 1 387 ? -14.201 8.723 16.678 1.00 86.38 387 GLN A N 1
ATOM 2819 C CA . GLN A 1 387 ? -14.503 10.117 16.348 1.00 86.38 387 GLN A CA 1
ATOM 2820 C C . GLN A 1 387 ? -15.915 10.262 15.765 1.00 86.38 387 GLN A C 1
ATOM 2822 O O . GLN A 1 387 ? -16.367 9.417 14.998 1.00 86.38 387 GLN A O 1
ATOM 2827 N N . PHE A 1 388 ? -16.607 11.348 16.106 1.00 84.94 388 PHE A N 1
ATOM 2828 C CA . PHE A 1 388 ? -17.920 11.692 15.555 1.00 84.94 388 PHE A CA 1
ATOM 2829 C C . PHE A 1 388 ? -18.124 13.211 15.479 1.00 84.94 388 PHE A C 1
ATOM 2831 O O . PHE A 1 388 ? -17.341 13.986 16.028 1.00 84.94 388 PHE A O 1
ATOM 2838 N N . SER A 1 389 ? -19.170 13.642 14.774 1.00 84.62 389 SER A N 1
ATOM 2839 C CA . SER A 1 389 ? -19.592 15.050 14.674 1.00 84.62 389 SER A CA 1
ATOM 2840 C C . SER A 1 389 ? -21.108 15.117 14.411 1.00 84.62 389 SER A C 1
ATOM 2842 O O . SER A 1 389 ? -21.865 14.339 15.002 1.00 84.62 389 SER A O 1
ATOM 2844 N N . THR A 1 390 ? -21.564 15.972 13.485 1.00 84.12 390 THR A N 1
ATOM 2845 C CA . THR A 1 390 ? -22.903 15.865 12.872 1.00 84.12 390 THR A CA 1
ATOM 2846 C C . THR A 1 390 ? -23.121 14.527 12.180 1.00 84.12 390 THR A C 1
ATOM 2848 O O . THR A 1 390 ? -24.260 14.105 11.995 1.00 84.12 390 THR A O 1
ATOM 2851 N N . SER A 1 391 ? -22.032 13.864 11.799 1.00 83.00 391 SER A N 1
ATOM 2852 C CA . SER A 1 391 ? -22.057 12.535 11.209 1.00 83.00 391 SER A CA 1
ATOM 2853 C C . SER A 1 391 ? -21.899 11.519 12.360 1.00 83.00 391 SER A C 1
ATOM 2855 O O . SER A 1 391 ? -20.847 11.496 13.012 1.00 83.00 391 SER A O 1
ATOM 2857 N N . PRO A 1 392 ? -22.972 10.790 12.733 1.00 85.56 392 PRO A N 1
ATOM 2858 C CA . PRO A 1 392 ? -22.995 9.992 13.951 1.00 85.56 392 PRO A CA 1
ATOM 2859 C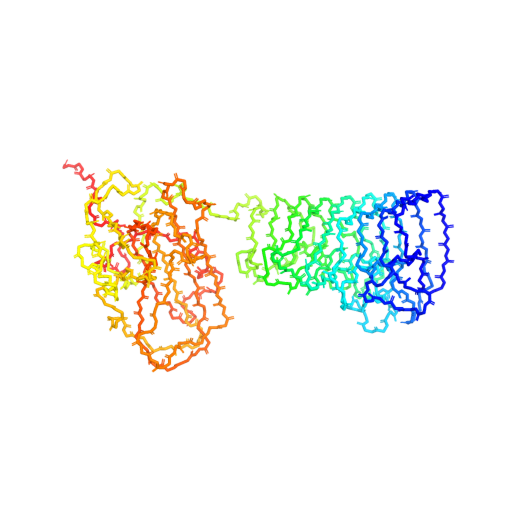 C . PRO A 1 392 ? -22.281 8.657 13.762 1.00 85.56 392 PRO A C 1
ATOM 2861 O O . PRO A 1 392 ? -22.277 8.080 12.674 1.00 85.56 392 PRO A O 1
ATOM 2864 N N . VAL A 1 393 ? -21.790 8.108 14.868 1.00 87.12 393 VAL A N 1
ATOM 2865 C CA . VAL A 1 393 ? -21.118 6.809 14.886 1.00 87.12 393 VAL A CA 1
ATOM 2866 C C . VAL A 1 393 ? -21.735 5.890 15.925 1.00 87.12 393 VAL A C 1
ATOM 2868 O O . VAL A 1 393 ? -22.169 6.327 16.985 1.00 87.12 393 VAL A O 1
ATOM 2871 N N . THR A 1 394 ? -21.790 4.602 15.624 1.00 89.94 394 THR A N 1
ATOM 2872 C CA . THR A 1 394 ? -22.216 3.544 16.538 1.00 89.94 394 THR A CA 1
ATOM 2873 C C . THR A 1 394 ? -21.050 2.591 16.715 1.00 89.94 394 THR A C 1
ATOM 2875 O O . THR A 1 394 ? -20.459 2.164 15.728 1.00 89.94 394 THR A O 1
ATOM 2878 N N . ALA A 1 395 ? -20.709 2.272 17.959 1.00 91.25 395 ALA A N 1
ATOM 2879 C CA . ALA A 1 395 ? -19.605 1.378 18.273 1.00 91.25 395 ALA A CA 1
ATOM 2880 C C . ALA A 1 395 ? -20.057 0.214 19.154 1.00 91.25 395 ALA A C 1
ATOM 2882 O O . ALA A 1 395 ? -20.998 0.334 19.947 1.00 91.25 395 ALA A O 1
ATOM 2883 N N . TYR A 1 396 ? -19.357 -0.909 19.025 1.00 92.06 396 TYR A N 1
ATOM 2884 C CA . TYR A 1 396 ? -19.582 -2.113 19.808 1.00 92.06 396 TYR A CA 1
ATOM 2885 C C . TYR A 1 396 ? -18.270 -2.882 20.040 1.00 92.06 396 TYR A C 1
ATOM 2887 O O . TYR A 1 396 ? -17.394 -2.931 19.179 1.00 92.06 396 TYR A O 1
ATOM 2895 N N . GLY A 1 397 ? -18.151 -3.512 21.211 1.00 91.31 397 GLY A N 1
ATOM 2896 C CA . GLY A 1 397 ? -17.097 -4.483 21.524 1.00 91.31 397 GLY A CA 1
ATOM 2897 C C . GLY A 1 397 ? -15.652 -4.027 21.339 1.00 91.31 397 GLY A C 1
ATOM 2898 O O . GLY A 1 397 ? -14.899 -4.726 20.654 1.00 91.31 397 GLY A O 1
ATOM 2899 N N . PRO A 1 398 ? -15.241 -2.903 21.954 1.00 93.38 398 PRO A N 1
ATOM 2900 C CA . PRO A 1 398 ? -13.876 -2.430 21.865 1.00 93.38 398 PRO A CA 1
ATOM 2901 C C . PRO A 1 398 ? -12.914 -3.361 22.607 1.00 93.38 398 PRO A C 1
ATOM 2903 O O . PRO A 1 398 ? -13.184 -3.833 23.717 1.00 93.38 398 PRO A O 1
ATOM 2906 N N . VAL A 1 399 ? -11.747 -3.559 22.010 1.00 93.31 399 VAL A N 1
ATOM 2907 C CA . VAL A 1 399 ? -10.596 -4.217 22.619 1.00 93.31 399 VAL A CA 1
ATOM 2908 C C . VAL A 1 399 ? -9.382 -3.308 22.541 1.00 93.31 399 VAL A C 1
ATOM 2910 O O . VAL A 1 399 ? -9.181 -2.606 21.551 1.00 93.31 399 VAL A O 1
ATOM 2913 N N . LEU A 1 400 ? -8.574 -3.310 23.595 1.00 94.19 400 LEU A N 1
ATOM 2914 C CA . LEU A 1 400 ? -7.308 -2.594 23.649 1.00 94.19 400 LEU A CA 1
ATOM 2915 C C . LEU A 1 400 ? -6.274 -3.436 24.387 1.00 94.19 400 LEU A C 1
ATOM 2917 O O . LEU A 1 400 ? -6.477 -3.807 25.540 1.00 94.19 400 LEU A O 1
ATOM 2921 N N . TYR A 1 401 ? -5.142 -3.673 23.744 1.00 95.00 401 TYR A N 1
ATOM 2922 C CA . TYR A 1 401 ? -4.050 -4.483 24.251 1.00 95.00 401 TYR A CA 1
ATOM 2923 C C . TYR A 1 401 ? -2.744 -3.697 24.205 1.00 95.00 401 TYR A C 1
ATOM 2925 O O . TYR A 1 401 ? -2.459 -2.981 23.244 1.00 95.00 401 TYR A O 1
ATOM 2933 N N . ILE A 1 402 ? -1.938 -3.875 25.248 1.00 94.81 402 ILE A N 1
ATOM 2934 C CA . ILE A 1 402 ? -0.523 -3.511 25.259 1.00 94.81 402 ILE A CA 1
ATOM 2935 C C . ILE A 1 402 ? 0.238 -4.824 25.366 1.00 94.81 402 ILE A C 1
ATOM 2937 O O . ILE A 1 402 ? 0.120 -5.526 26.372 1.00 94.81 402 ILE A O 1
ATOM 2941 N N . ILE A 1 403 ? 0.972 -5.168 24.318 1.00 96.44 403 ILE A N 1
ATOM 2942 C CA . ILE A 1 403 ? 1.752 -6.398 24.237 1.00 96.44 403 ILE A CA 1
ATOM 2943 C C . ILE A 1 403 ? 3.225 -6.023 24.415 1.00 96.44 403 ILE A C 1
ATOM 2945 O O . ILE A 1 403 ? 3.740 -5.263 23.591 1.00 96.44 403 ILE A O 1
ATOM 2949 N N . PRO A 1 404 ? 3.904 -6.519 25.465 1.00 96.38 404 PRO A N 1
ATOM 2950 C CA . PRO A 1 404 ? 5.310 -6.212 25.691 1.00 96.38 404 PRO A CA 1
ATOM 2951 C C . PRO A 1 404 ? 6.204 -6.636 24.524 1.00 96.38 404 PRO A C 1
ATOM 2953 O O . PRO A 1 404 ? 5.997 -7.699 23.927 1.00 96.38 404 PRO A O 1
ATOM 2956 N N . GLY A 1 405 ? 7.232 -5.838 24.236 1.00 95.44 405 GLY A N 1
ATOM 2957 C CA . GLY A 1 405 ? 8.239 -6.174 23.233 1.00 95.44 405 GLY A CA 1
ATOM 2958 C C . GLY A 1 405 ? 8.871 -7.547 23.485 1.00 95.44 405 GLY A C 1
ATOM 2959 O O . GLY A 1 405 ? 9.329 -7.842 24.586 1.00 95.44 405 GLY A O 1
ATOM 2960 N N . GLY A 1 406 ? 8.878 -8.400 22.457 1.00 93.19 406 GLY A N 1
ATOM 2961 C CA . GLY A 1 406 ? 9.418 -9.762 22.528 1.00 93.19 406 GLY A CA 1
ATOM 2962 C C . GLY A 1 406 ? 8.467 -10.821 23.098 1.00 93.19 406 GLY A C 1
ATOM 2963 O O . GLY A 1 406 ? 8.828 -11.993 23.095 1.00 93.19 406 GLY A O 1
ATOM 2964 N N . ALA A 1 407 ? 7.257 -10.458 23.548 1.00 95.38 407 ALA A N 1
ATOM 2965 C CA . ALA A 1 407 ? 6.260 -11.441 23.992 1.00 95.38 407 ALA A CA 1
ATOM 2966 C C . ALA A 1 407 ? 5.721 -12.305 22.836 1.00 95.38 407 ALA A C 1
ATOM 2968 O O . ALA A 1 407 ? 5.380 -13.469 23.036 1.00 95.38 407 ALA A O 1
ATOM 2969 N N . ILE A 1 408 ? 5.637 -11.720 21.641 1.00 95.00 408 ILE A N 1
ATOM 2970 C CA . ILE A 1 408 ? 5.306 -12.365 20.364 1.00 95.00 408 ILE A CA 1
ATOM 2971 C C . ILE A 1 408 ? 6.138 -11.706 19.257 1.00 95.00 408 ILE A C 1
ATOM 2973 O O . ILE A 1 408 ? 6.686 -10.616 19.464 1.00 95.00 408 ILE A O 1
ATOM 2977 N N . SER A 1 409 ? 6.250 -12.354 18.096 1.00 94.62 409 SER A N 1
ATOM 2978 C CA . SER A 1 409 ? 6.928 -11.757 16.940 1.00 94.62 409 SER A CA 1
ATOM 2979 C C . SER A 1 409 ? 6.137 -10.568 16.369 1.00 94.62 409 SER A C 1
ATOM 2981 O O . SER A 1 409 ? 4.949 -10.398 16.650 1.00 94.62 409 SER A O 1
ATOM 2983 N N . ASP A 1 410 ? 6.785 -9.727 15.555 1.00 92.62 410 ASP A N 1
ATOM 2984 C CA . ASP A 1 410 ? 6.086 -8.637 14.857 1.00 92.62 410 ASP A CA 1
ATOM 2985 C C . ASP A 1 410 ? 5.010 -9.165 13.904 1.00 92.62 410 ASP A C 1
ATOM 2987 O O . ASP A 1 410 ? 3.952 -8.550 13.782 1.00 92.62 410 ASP A O 1
ATOM 2991 N N . ASP A 1 411 ? 5.273 -10.298 13.253 1.00 89.62 411 ASP A N 1
ATOM 2992 C CA . ASP A 1 411 ? 4.304 -10.962 12.385 1.00 89.62 411 ASP A CA 1
ATOM 2993 C C . ASP A 1 411 ? 3.102 -11.458 13.201 1.00 89.62 411 ASP A C 1
ATOM 2995 O O . ASP A 1 411 ? 1.966 -11.118 12.871 1.00 89.62 411 ASP A O 1
ATOM 2999 N N . ASP A 1 412 ? 3.337 -12.134 14.333 1.00 91.12 412 ASP A N 1
ATOM 3000 C CA . ASP A 1 412 ? 2.268 -12.608 15.227 1.00 91.12 412 ASP A CA 1
ATOM 3001 C C . ASP A 1 412 ? 1.434 -11.459 15.805 1.00 91.12 412 ASP A C 1
ATOM 3003 O O . ASP A 1 412 ? 0.231 -11.607 16.018 1.00 91.12 412 ASP A O 1
ATOM 3007 N N . ALA A 1 413 ? 2.052 -10.311 16.104 1.00 93.56 413 ALA A N 1
ATOM 3008 C CA . ALA A 1 413 ? 1.340 -9.140 16.611 1.00 93.56 413 ALA A CA 1
ATOM 3009 C C . ALA A 1 413 ? 0.341 -8.609 15.580 1.00 93.56 413 ALA A C 1
ATOM 3011 O O . ALA A 1 413 ? -0.780 -8.227 15.919 1.00 93.56 413 ALA A O 1
ATOM 3012 N N . LEU A 1 414 ? 0.726 -8.613 14.309 1.00 90.69 414 LEU A N 1
ATOM 3013 C CA . LEU A 1 414 ? -0.116 -8.135 13.223 1.00 90.69 414 LEU A CA 1
ATOM 3014 C C . LEU A 1 414 ? -1.157 -9.160 12.803 1.00 90.69 414 LEU A C 1
ATOM 3016 O O . LEU A 1 414 ? -2.299 -8.783 12.544 1.00 90.69 414 LEU A O 1
ATOM 3020 N N . GLU A 1 415 ? -0.806 -10.443 12.815 1.00 88.00 415 GLU A N 1
ATOM 3021 C CA . GLU A 1 415 ? -1.776 -11.519 12.665 1.00 88.00 415 GLU A CA 1
ATOM 3022 C C . GLU A 1 415 ? -2.822 -11.444 13.783 1.00 88.00 415 GLU A C 1
ATOM 3024 O O . GLU A 1 415 ? -4.022 -11.442 13.502 1.00 88.00 415 GLU A O 1
ATOM 3029 N N . PHE A 1 416 ? -2.395 -11.255 15.036 1.00 90.62 416 PHE A N 1
ATOM 3030 C CA . PHE A 1 416 ? -3.291 -11.051 16.171 1.00 90.62 416 PHE A CA 1
ATOM 3031 C C . PHE A 1 416 ? -4.195 -9.828 15.974 1.00 90.62 416 PHE A C 1
ATOM 3033 O O . PHE A 1 416 ? -5.405 -9.946 16.141 1.00 90.62 416 PHE A O 1
ATOM 3040 N N . ALA A 1 417 ? -3.666 -8.676 15.548 1.00 90.75 417 ALA A N 1
ATOM 3041 C CA . ALA A 1 417 ? -4.494 -7.506 15.235 1.00 90.75 417 ALA A CA 1
ATOM 3042 C C . ALA A 1 417 ? -5.523 -7.802 14.123 1.00 90.75 417 ALA A C 1
ATOM 3044 O O . ALA A 1 417 ? -6.689 -7.417 14.217 1.00 90.75 417 ALA A O 1
ATOM 3045 N N . SER A 1 418 ? -5.108 -8.544 13.094 1.00 85.44 418 SER A N 1
ATOM 3046 C CA . SER A 1 418 ? -5.936 -8.889 11.936 1.00 85.44 418 SER A CA 1
ATOM 3047 C C . SER A 1 418 ? -6.954 -10.002 12.187 1.00 85.44 418 SER A C 1
ATOM 3049 O O . SER A 1 418 ? -7.909 -10.104 11.416 1.00 85.44 418 SER A O 1
ATOM 3051 N N . THR A 1 419 ? -6.847 -10.750 13.294 1.00 85.12 419 THR A N 1
ATOM 3052 C CA . THR A 1 419 ? -7.739 -11.880 13.638 1.00 85.12 419 THR A CA 1
ATOM 3053 C C . THR A 1 419 ? -8.438 -11.765 14.999 1.00 85.12 419 THR A C 1
ATOM 3055 O O . THR A 1 419 ? -9.379 -12.514 15.258 1.00 85.12 419 THR A O 1
ATOM 3058 N N . MET A 1 420 ? -8.044 -10.821 15.863 1.00 88.06 420 MET A N 1
ATOM 3059 C CA . MET A 1 420 ? -8.658 -10.642 17.185 1.00 88.06 420 MET A CA 1
ATOM 3060 C C . MET A 1 420 ? -10.167 -10.384 17.094 1.00 88.06 420 MET A C 1
ATOM 3062 O O . MET A 1 420 ? -10.643 -9.711 16.174 1.00 88.06 420 MET A O 1
ATOM 3066 N N . ALA A 1 421 ? -10.894 -10.880 18.093 1.00 87.69 421 ALA A N 1
ATOM 3067 C CA . ALA A 1 421 ? -12.326 -10.677 18.274 1.00 87.69 421 ALA A CA 1
ATOM 3068 C C . ALA A 1 421 ? -12.605 -9.815 19.513 1.00 87.69 421 ALA A C 1
ATOM 3070 O O . ALA A 1 421 ? -11.757 -9.677 20.398 1.00 87.69 421 ALA A O 1
ATOM 3071 N N . SER A 1 422 ? -13.814 -9.259 19.591 1.00 89.62 422 SER A N 1
ATOM 3072 C CA . SER A 1 422 ? -14.292 -8.581 20.794 1.00 89.62 422 SER A CA 1
ATOM 3073 C C . SER A 1 422 ? -14.347 -9.547 21.980 1.00 89.62 422 SER A C 1
ATOM 3075 O O . SER A 1 422 ? -14.921 -10.628 21.877 1.00 89.62 422 SER A O 1
ATOM 3077 N N . VAL A 1 423 ? -13.794 -9.138 23.121 1.00 90.00 423 VAL A N 1
ATOM 3078 C CA . VAL A 1 423 ? -13.852 -9.896 24.380 1.00 90.00 423 VAL A CA 1
ATOM 3079 C C . VAL A 1 423 ? -14.184 -8.975 25.540 1.00 90.00 423 VAL A C 1
ATOM 3081 O O . VAL A 1 423 ? -13.777 -7.809 25.558 1.00 90.00 423 VAL A O 1
ATOM 3084 N N . ASP A 1 424 ? -14.884 -9.503 26.541 1.00 90.62 424 ASP A N 1
ATOM 3085 C CA . ASP A 1 424 ? -15.159 -8.753 27.760 1.00 90.62 424 ASP A CA 1
ATOM 3086 C C . ASP A 1 424 ? -13.858 -8.318 28.463 1.00 90.62 424 ASP A C 1
ATOM 3088 O O . ASP A 1 424 ? -12.933 -9.101 28.672 1.00 90.62 424 ASP A O 1
ATOM 3092 N N . SER A 1 425 ? -13.813 -7.055 28.878 1.00 91.44 425 SER A N 1
ATOM 3093 C CA . SER A 1 425 ? -12.768 -6.484 29.731 1.00 91.44 425 SER A CA 1
ATOM 3094 C C . SER A 1 425 ? -12.625 -7.176 31.092 1.00 91.44 425 SER A C 1
ATOM 3096 O O . SER A 1 425 ? -11.548 -7.145 31.689 1.00 91.44 425 SER A O 1
ATOM 3098 N N . ALA A 1 426 ? -13.689 -7.826 31.576 1.00 90.56 426 ALA A N 1
ATOM 3099 C CA . ALA A 1 426 ? -13.668 -8.609 32.808 1.00 90.56 426 ALA A CA 1
ATOM 3100 C C . ALA A 1 426 ? -13.022 -9.996 32.645 1.00 90.56 426 ALA A C 1
ATOM 3102 O O . ALA A 1 426 ? -12.740 -10.655 33.648 1.00 90.56 426 ALA A O 1
ATOM 3103 N N . CYS A 1 427 ? -12.776 -10.449 31.413 1.00 90.44 427 CYS A N 1
ATOM 3104 C CA . CYS A 1 427 ? -12.283 -11.797 31.181 1.00 90.44 427 CYS A CA 1
ATOM 3105 C C . CYS A 1 427 ? -10.795 -11.959 31.519 1.00 90.44 427 CYS A C 1
ATOM 3107 O O . CYS A 1 427 ? -9.951 -11.231 30.983 1.00 90.44 427 CYS A O 1
ATOM 3109 N N . PRO A 1 428 ? -10.439 -12.928 32.386 1.00 92.06 428 PRO A N 1
ATOM 3110 C CA . PRO A 1 428 ? -9.049 -13.198 32.724 1.00 92.06 428 PRO A CA 1
ATOM 3111 C C . PRO A 1 428 ? -8.241 -13.699 31.524 1.00 92.06 428 PRO A C 1
ATOM 3113 O O . PRO A 1 428 ? -8.744 -14.438 30.678 1.00 92.06 428 PRO A O 1
ATOM 3116 N N . VAL A 1 429 ? -6.949 -13.374 31.495 1.00 93.25 429 VAL A N 1
ATOM 3117 C CA . VAL A 1 429 ? -6.004 -13.995 30.556 1.00 93.25 429 VAL A CA 1
ATOM 3118 C C . VAL A 1 429 ? -5.971 -15.510 30.787 1.00 93.25 429 VAL A C 1
ATOM 3120 O O . VAL A 1 429 ? -5.951 -15.963 31.929 1.00 93.25 429 VAL A O 1
ATOM 3123 N N . GLY A 1 430 ? -5.984 -16.285 29.703 1.00 90.81 430 GLY A N 1
ATOM 3124 C CA . GLY A 1 430 ? -6.046 -17.749 29.718 1.00 90.81 430 GLY A CA 1
ATOM 3125 C C . GLY A 1 430 ? -7.462 -18.329 29.799 1.00 90.81 430 GLY A C 1
ATOM 3126 O O . GLY A 1 430 ? -7.617 -19.543 29.709 1.00 90.81 430 GLY A O 1
ATOM 3127 N N . SER A 1 431 ? -8.493 -17.491 29.942 1.00 90.69 431 SER A N 1
ATOM 3128 C CA . SER A 1 431 ? -9.891 -17.931 29.892 1.00 90.69 431 SER A CA 1
ATOM 3129 C C . SER A 1 431 ? -10.451 -17.920 28.467 1.00 90.69 431 SER A C 1
ATOM 3131 O O . SER A 1 431 ? -9.886 -17.303 27.562 1.00 90.69 431 SER A O 1
ATOM 3133 N N . ILE A 1 432 ? -11.577 -18.607 28.279 1.00 86.88 432 ILE A N 1
ATOM 3134 C CA . ILE A 1 432 ? -12.388 -18.547 27.064 1.00 86.88 432 ILE A CA 1
ATOM 3135 C C . ILE A 1 432 ? -13.631 -17.724 27.388 1.00 86.88 432 ILE A C 1
ATOM 3137 O O . ILE A 1 432 ? -14.348 -18.037 28.338 1.00 86.88 432 ILE A O 1
ATOM 3141 N N . CYS A 1 433 ? -13.879 -16.681 26.602 1.00 83.44 433 CYS A N 1
ATOM 3142 C CA . CYS A 1 433 ? -14.930 -15.713 26.877 1.00 83.44 433 CYS A CA 1
ATOM 3143 C C . CYS A 1 433 ? -15.607 -15.192 25.613 1.00 83.44 433 CYS A C 1
ATOM 3145 O O . CYS A 1 433 ? -15.059 -15.287 24.516 1.00 83.44 433 CYS A O 1
ATOM 3147 N N . ASN A 1 434 ? -16.774 -14.577 25.812 1.00 83.06 434 ASN A N 1
ATOM 3148 C CA . ASN A 1 434 ? -17.461 -13.764 24.815 1.00 83.06 434 ASN A CA 1
ATOM 3149 C C . ASN A 1 434 ? -17.665 -12.329 25.335 1.00 83.06 434 ASN A C 1
ATOM 3151 O O . ASN A 1 434 ? -17.271 -11.989 26.452 1.00 83.06 434 ASN A O 1
ATOM 3155 N N . MET A 1 435 ? -18.294 -11.489 24.523 1.00 84.06 435 MET A N 1
ATOM 3156 C CA . MET A 1 435 ? -18.765 -10.165 24.903 1.00 84.06 435 MET A CA 1
ATOM 3157 C C . MET A 1 435 ? -19.924 -10.203 25.918 1.00 84.06 435 MET A C 1
ATOM 3159 O O . MET A 1 435 ? -20.773 -11.100 25.852 1.00 84.06 435 MET A O 1
ATOM 3163 N N . PRO A 1 436 ? -20.033 -9.197 26.814 1.00 74.94 436 PRO A N 1
ATOM 3164 C CA . PRO A 1 436 ? -21.214 -9.020 27.655 1.00 74.94 436 PRO A CA 1
ATOM 3165 C C . PRO A 1 436 ? -22.498 -8.955 26.823 1.00 74.94 436 PRO A C 1
ATOM 3167 O O . PRO A 1 436 ? -22.545 -8.288 25.791 1.00 74.94 436 PRO A O 1
ATOM 3170 N N . GLY A 1 437 ? -23.555 -9.623 27.290 1.00 73.19 437 GLY A N 1
ATOM 3171 C CA . GLY A 1 437 ? -24.859 -9.639 26.616 1.00 73.19 437 GLY A CA 1
ATOM 3172 C C . GLY A 1 437 ? -25.032 -10.722 25.545 1.00 73.19 437 GLY A C 1
ATOM 3173 O O . GLY A 1 437 ? -26.149 -10.900 25.073 1.00 73.19 437 GLY A O 1
ATOM 3174 N N . HIS A 1 438 ? -23.990 -11.505 25.236 1.00 76.81 438 HIS A N 1
ATOM 3175 C CA . HIS A 1 438 ? -24.081 -12.698 24.379 1.00 76.81 438 HIS A CA 1
ATOM 3176 C C . HIS A 1 438 ? -23.713 -13.961 25.175 1.00 76.81 438 HIS A C 1
ATOM 3178 O O . HIS A 1 438 ? -22.665 -14.569 24.929 1.00 76.81 438 HIS A O 1
ATOM 3184 N N . PRO A 1 439 ? -24.523 -14.334 26.187 1.00 66.38 439 PRO A N 1
ATOM 3185 C CA . PRO A 1 439 ? -24.232 -15.490 27.018 1.00 66.38 439 PRO A CA 1
ATOM 3186 C C . PRO A 1 439 ? -24.266 -16.774 26.188 1.00 66.38 439 PRO A C 1
ATOM 3188 O O . PRO A 1 439 ? -25.063 -16.921 25.259 1.00 66.38 439 PRO A O 1
ATOM 3191 N N . LEU A 1 440 ? -23.425 -17.732 26.568 1.00 69.00 440 LEU A N 1
ATOM 3192 C CA . LEU A 1 440 ? -23.546 -19.090 26.061 1.00 69.00 440 LEU A CA 1
ATOM 3193 C C . LEU A 1 440 ? -24.861 -19.681 26.555 1.00 69.00 440 LEU A C 1
ATOM 3195 O O . LEU A 1 440 ? -25.136 -19.685 27.755 1.00 69.00 440 LEU A O 1
ATOM 3199 N N . VAL A 1 441 ? -25.658 -20.206 25.629 1.00 69.06 441 VAL A N 1
ATOM 3200 C CA . VAL A 1 441 ? -26.799 -21.044 25.989 1.00 69.06 441 VAL A CA 1
ATOM 3201 C C . VAL A 1 441 ? -26.227 -22.369 26.482 1.00 69.06 441 VAL A C 1
ATOM 3203 O O . VAL A 1 441 ? -25.891 -23.247 25.691 1.00 69.06 441 VAL A O 1
ATOM 3206 N N . THR A 1 442 ? -26.061 -22.504 27.794 1.00 57.00 442 THR A N 1
ATOM 3207 C CA . THR A 1 442 ? -25.788 -23.799 28.412 1.00 57.00 442 THR A CA 1
ATOM 3208 C C . THR A 1 442 ? -27.116 -24.532 28.524 1.00 57.00 442 THR A C 1
ATOM 3210 O O . THR A 1 442 ? -28.010 -24.074 29.239 1.00 57.00 442 THR A O 1
ATOM 3213 N N . ILE A 1 443 ? -27.274 -25.634 27.792 1.00 53.62 443 ILE A N 1
ATOM 3214 C CA . ILE A 1 443 ? -28.413 -26.532 28.006 1.00 53.62 443 ILE A CA 1
ATOM 3215 C C . ILE A 1 443 ? -28.215 -27.172 29.394 1.00 53.62 443 ILE A C 1
ATOM 3217 O O . ILE A 1 443 ? -27.111 -27.663 29.645 1.00 53.62 443 ILE A O 1
ATOM 3221 N N . PRO A 1 444 ? -29.211 -27.094 30.296 1.00 52.47 444 PRO A N 1
ATOM 3222 C CA . PRO A 1 444 ? -29.130 -27.680 31.632 1.00 52.47 444 PRO A CA 1
ATOM 3223 C C . PRO A 1 444 ? -28.999 -29.205 31.623 1.00 52.47 444 PRO A C 1
ATOM 3225 O O . PRO A 1 444 ? -29.503 -29.847 30.669 1.00 52.47 444 PRO A O 1
#

Foldseek 3Di:
DWQAPDADEAEDEEDEDAAEAAEAQQDPVRDQQQPTAHEHYEYELYEYEYNQAQRHDDHYEHGNQYEHYYYYNYYFEARQPRHDVHQVDRRRAVHEQDQDNYQFEANYEYELYEYERHAYEYEGHPQGYEYEEENYEYEYPQPLAGAGEANYEYCEDAPSYEYEYEAQEYDHGHVAQHENYEHNYPYQDYEYHEYEEGPYYAAHYEYQDYDYPDPPPPPADCVSRNYAHDDPNDGRDFDVVLQLVLDFDAFAFQFQFAQQLVLKDKDCPVVFKDKDAQCQDSNRGRGKIKIAGPAQDKMKTWRNSDFQRDKDFFDQQKKKKKKWWKFWAAVPDLPQKDKRWPDPDDFDFPDKDWDRADDHPPRHIGMIMIMTGTRGDGITGMTMIGMYYNTMMMIHQMGIGIGDGPNDDPNVSSVCNSNPYRFHSPDDRRDTGGRPPDDDPDDD

pLDDT: mean 86.57, std 11.17, range [40.59, 98.62]

Radius of gyration: 26.27 Å; chains: 1; bounding box: 58×50×70 Å